Protein AF-A0A2N2KH02-F1 (afdb_monomer)

Solvent-accessible surface area (backbone atoms only — not comparable to full-atom values): 21924 Å² total; per-residue (Å²): 131,87,76,54,80,73,56,62,75,67,36,46,73,42,52,43,72,85,76,81,80,60,89,75,49,38,50,56,67,70,76,44,61,93,51,64,65,71,57,52,55,48,48,54,51,53,52,49,51,56,40,40,79,70,69,48,92,82,55,64,62,74,27,32,37,77,42,60,32,93,73,66,51,59,95,54,90,83,55,58,38,69,29,38,33,32,44,33,74,91,81,44,40,26,38,38,37,21,81,48,72,70,84,48,63,74,52,47,62,35,32,65,58,50,75,70,43,59,85,89,42,64,35,76,29,35,79,47,46,68,54,45,52,52,45,50,48,54,50,50,51,55,52,50,53,48,53,52,49,52,57,58,51,66,73,53,92,46,66,73,58,43,55,53,50,50,47,54,48,45,52,49,53,51,46,49,52,52,48,51,49,54,49,42,54,48,52,48,43,45,43,54,44,41,47,43,65,76,65,65,26,86,72,69,61,52,78,56,86,72,88,61,75,82,65,35,69,76,19,77,68,97,64,93,88,56,64,97,74,43,41,60,47,85,42,73,68,45,51,48,49,34,49,45,52,44,46,69,74,41,57,70,70,55,37,51,50,36,48,29,62,27,67,74,52,80,77,57,65,74,60,50,53,54,53,51,50,54,52,48,52,44,50,24,50,76,75,44,89,27,19,37,50,64,66,62,29,57,75,69,74,39,84,53,48,81,41,43,44,94,96,42,76,47,72,48,46,69,68,35,73,71,80,64,40,68,59,36,52,54,49,49,54,52,51,52,49,50,48,49,53,54,51,49,56,49,44,39,68,67,46,65,61,82,42,74,39,53,65,84,76,58,77,83,74,78,80,80,81,71,78,81,76,86,74,133

pLDDT: mean 80.61, std 17.58, range [30.11, 98.44]

Foldseek 3Di:
DQDDLVLQVQWDKFKDQPPQDCVQWAALCVVPVVDDPVSSVVSQVSNLVVVVVLPAPSDFHKTKHWAQCVLVFDDDNPGTFIWIWGQHPQRRMIMIIGSTDDPPPNRVVRRVFRVLDPVVFKDFAFLLRVLLVVLLVVLVVLVVVLVVVLVVLVPDPDPVVSVVVNFVSLLVSLLVNLVSLLVSLLSLVLSLLCCVQVVVVPLVFDADDDPFDQDQQCDADSDPPDDPVRSRDDDSVSRSVRVSVSLSPDPPVVSCCRNCVRLVHDDDPVLVLLSLLSNLQSVCVVPVVQFAAPVSCVVSVHQWDWADDPNDTDTHGHRRHDTHDPVRSVVVSVSSNVVSVSVRVSSCVSVVGDDIGGPVPDDDDDPDCDDDDDDD

Structure (mmCIF, N/CA/C/O backbone):
data_AF-A0A2N2KH02-F1
#
_entry.id   AF-A0A2N2KH02-F1
#
loop_
_atom_site.group_PDB
_atom_site.id
_atom_site.type_symbol
_atom_site.label_atom_id
_atom_site.label_alt_id
_atom_site.label_comp_id
_atom_site.label_asym_id
_atom_site.label_entity_id
_atom_site.label_seq_id
_atom_site.pdbx_PDB_ins_code
_atom_site.Cartn_x
_atom_site.Cartn_y
_atom_site.Cartn_z
_atom_site.occupancy
_atom_site.B_iso_or_equiv
_atom_site.auth_seq_id
_atom_site.auth_comp_id
_atom_site.auth_asym_id
_atom_site.auth_atom_id
_atom_site.pdbx_PDB_model_num
ATOM 1 N N . MET A 1 1 ? 34.091 27.250 -18.063 1.00 65.38 1 MET A N 1
ATOM 2 C CA . MET A 1 1 ? 35.500 26.866 -18.271 1.00 65.38 1 MET A CA 1
ATOM 3 C C . MET A 1 1 ? 35.647 25.420 -17.838 1.00 65.38 1 MET A C 1
ATOM 5 O O . MET A 1 1 ? 35.016 25.058 -16.847 1.00 65.38 1 MET A O 1
ATOM 9 N N . LEU A 1 2 ? 36.384 24.601 -18.590 1.00 77.19 2 LEU A N 1
ATOM 10 C CA . LEU A 1 2 ? 36.603 23.202 -18.223 1.00 77.19 2 LEU A CA 1
ATOM 11 C C . LEU A 1 2 ? 37.442 23.145 -16.927 1.00 77.19 2 LEU A C 1
ATOM 13 O O . LEU A 1 2 ? 38.450 23.848 -16.836 1.00 77.19 2 LEU A O 1
ATOM 17 N N . PRO A 1 3 ? 37.027 22.378 -15.906 1.00 74.81 3 PRO A N 1
ATOM 18 C CA . PRO A 1 3 ? 37.749 22.301 -14.641 1.00 74.81 3 PRO A CA 1
ATOM 19 C C . PRO A 1 3 ? 39.069 21.539 -14.789 1.00 74.81 3 PRO A C 1
ATOM 21 O O . PRO A 1 3 ? 39.170 20.601 -15.580 1.00 74.81 3 PRO A O 1
ATOM 24 N N . ASP A 1 4 ? 40.078 21.912 -13.999 1.00 75.38 4 ASP A N 1
ATOM 25 C CA . ASP A 1 4 ? 41.344 21.181 -13.979 1.00 75.38 4 ASP A CA 1
ATOM 26 C C . ASP A 1 4 ? 41.229 19.821 -13.256 1.00 75.38 4 ASP A C 1
ATOM 28 O O . ASP A 1 4 ? 40.314 19.562 -12.467 1.00 75.38 4 ASP A O 1
ATOM 32 N N . GLN A 1 5 ? 42.191 18.932 -13.522 1.00 71.75 5 GLN A N 1
ATOM 33 C CA . GLN A 1 5 ? 42.211 17.566 -12.980 1.00 71.75 5 GLN A CA 1
ATOM 34 C C . GLN A 1 5 ? 42.231 17.519 -11.444 1.00 71.75 5 GLN A C 1
ATOM 36 O O . GLN A 1 5 ? 41.729 16.568 -10.841 1.00 71.75 5 GLN A O 1
ATOM 41 N N . THR A 1 6 ? 42.845 18.515 -10.802 1.00 68.69 6 THR A N 1
ATOM 42 C CA . THR A 1 6 ? 42.981 18.571 -9.340 1.00 68.69 6 THR A CA 1
ATOM 43 C C . THR A 1 6 ? 41.644 18.928 -8.700 1.00 68.69 6 THR A C 1
ATOM 45 O O . THR A 1 6 ? 41.272 18.342 -7.686 1.00 68.69 6 THR A O 1
ATOM 48 N N . SER A 1 7 ? 40.890 19.814 -9.347 1.00 77.06 7 SER A N 1
ATOM 49 C CA . SER A 1 7 ? 39.579 20.282 -8.910 1.00 77.06 7 SER A CA 1
ATOM 50 C C . SER A 1 7 ? 38.523 19.180 -8.982 1.00 77.06 7 SER A C 1
ATOM 52 O O . SER A 1 7 ? 37.740 19.037 -8.050 1.00 77.06 7 SER A O 1
ATOM 54 N N . ILE A 1 8 ? 38.515 18.348 -10.032 1.00 82.25 8 ILE A N 1
ATOM 55 C CA . ILE A 1 8 ? 37.520 17.262 -10.186 1.00 82.25 8 ILE A CA 1
ATOM 56 C C . ILE A 1 8 ? 37.597 16.249 -9.032 1.00 82.25 8 ILE A C 1
ATOM 58 O O . ILE A 1 8 ? 36.578 15.733 -8.568 1.00 82.25 8 ILE A O 1
ATOM 62 N N . LYS A 1 9 ? 38.800 15.984 -8.509 1.00 77.38 9 LYS A N 1
ATOM 63 C CA . LYS A 1 9 ? 38.985 15.046 -7.391 1.00 77.38 9 LYS A CA 1
ATOM 64 C C . LYS A 1 9 ? 38.329 15.520 -6.096 1.00 77.38 9 LYS A C 1
ATOM 66 O O . LYS A 1 9 ? 37.944 14.683 -5.283 1.00 77.38 9 LYS A O 1
ATOM 71 N N . SER A 1 10 ? 38.184 16.830 -5.904 1.00 79.19 10 SER A N 1
ATOM 72 C CA . SER A 1 10 ? 37.526 17.411 -4.731 1.00 79.19 10 SER A CA 1
ATOM 73 C C . SER A 1 10 ? 36.026 17.637 -4.921 1.00 79.19 10 SER A C 1
ATOM 75 O O . SER A 1 10 ? 35.405 18.267 -4.072 1.00 79.19 10 SER A O 1
ATOM 77 N N . TYR A 1 11 ? 35.427 17.149 -6.011 1.00 86.00 11 TYR A N 1
ATOM 78 C CA . TYR A 1 11 ? 34.002 17.354 -6.256 1.00 86.00 11 TYR A CA 1
ATOM 79 C C . TYR A 1 11 ? 33.130 16.639 -5.232 1.00 86.00 11 TYR A C 1
ATOM 81 O O . TYR A 1 11 ? 33.381 15.489 -4.844 1.00 86.00 11 TYR A O 1
ATOM 89 N N . HIS A 1 12 ? 32.058 17.332 -4.868 1.00 83.12 12 HIS A N 1
ATOM 90 C CA . HIS A 1 12 ? 30.951 16.794 -4.108 1.00 83.12 12 HIS A CA 1
ATOM 91 C C . HIS A 1 12 ? 30.070 15.982 -5.051 1.00 83.12 12 HIS A C 1
ATOM 93 O O . HIS A 1 12 ? 29.618 16.504 -6.071 1.00 83.12 12 HIS A O 1
ATOM 99 N N . VAL A 1 13 ? 29.858 14.709 -4.720 1.00 85.94 13 VAL A N 1
ATOM 100 C CA . VAL A 1 13 ? 29.069 13.780 -5.531 1.00 85.94 13 VAL A CA 1
ATOM 101 C C . VAL A 1 13 ? 27.791 13.420 -4.792 1.00 85.94 13 VAL A C 1
ATOM 103 O O . VAL A 1 13 ? 27.810 13.143 -3.592 1.00 85.94 13 VAL A O 1
ATOM 106 N N . TYR A 1 14 ? 26.691 13.405 -5.529 1.00 86.50 14 TYR A N 1
ATOM 107 C CA . TYR A 1 14 ? 25.346 13.181 -5.029 1.00 86.50 14 TYR A CA 1
ATOM 108 C C . TYR A 1 14 ? 24.638 12.152 -5.897 1.00 86.50 14 TYR A C 1
ATOM 110 O O . TYR A 1 14 ? 24.931 12.052 -7.086 1.00 86.50 14 TYR A O 1
ATOM 118 N N . ALA A 1 15 ? 23.692 11.420 -5.318 1.00 84.75 15 ALA A N 1
ATOM 119 C CA . ALA A 1 15 ? 22.816 10.511 -6.043 1.00 84.75 15 ALA A CA 1
ATOM 120 C C . ALA A 1 15 ? 21.354 10.918 -5.817 1.00 84.75 15 ALA A C 1
ATOM 122 O O . ALA A 1 15 ? 20.970 11.295 -4.709 1.00 84.75 15 ALA A O 1
ATOM 123 N N . TYR A 1 16 ? 20.553 10.888 -6.881 1.00 84.75 16 TYR A N 1
ATOM 124 C CA . TYR A 1 16 ? 19.172 11.353 -6.876 1.00 84.75 16 TYR A CA 1
ATOM 125 C C . TYR A 1 16 ? 18.286 10.514 -7.799 1.00 84.75 16 TYR A C 1
ATOM 127 O O . TYR A 1 16 ? 18.665 10.210 -8.925 1.00 84.75 16 TYR A O 1
ATOM 135 N N . THR A 1 17 ? 17.086 10.155 -7.339 1.00 73.94 17 THR A N 1
ATOM 136 C CA . THR A 1 17 ? 16.262 9.122 -8.011 1.00 73.94 17 THR A CA 1
ATOM 137 C C . THR A 1 17 ? 15.241 9.684 -9.011 1.00 73.94 17 THR A C 1
ATOM 139 O O . THR A 1 17 ? 14.793 8.972 -9.896 1.00 73.94 17 THR A O 1
ATOM 142 N N . PHE A 1 18 ? 14.865 10.962 -8.896 1.00 72.75 18 PHE A N 1
ATOM 143 C CA . PHE A 1 18 ? 13.707 11.536 -9.609 1.00 72.75 18 PHE A CA 1
ATOM 144 C C . PHE A 1 18 ? 14.096 12.655 -10.581 1.00 72.75 18 PHE A C 1
ATOM 146 O O . PHE A 1 18 ? 13.445 13.699 -10.629 1.00 72.75 18 PHE A O 1
ATOM 153 N N . LEU A 1 19 ? 15.229 12.502 -11.268 1.00 77.94 19 LEU A N 1
ATOM 154 C CA . LEU A 1 19 ? 15.634 13.424 -12.329 1.00 77.94 19 LEU A CA 1
ATOM 155 C C . LEU A 1 19 ? 15.212 12.810 -13.665 1.00 77.94 19 LEU A C 1
ATOM 157 O O . LEU A 1 19 ? 15.926 11.982 -14.231 1.00 77.94 19 LEU A O 1
ATOM 161 N N . ASP A 1 20 ? 13.996 13.147 -14.093 1.00 71.25 20 ASP A N 1
ATOM 162 C CA . ASP A 1 20 ? 13.289 12.461 -15.185 1.00 71.25 20 ASP A CA 1
ATOM 163 C C . ASP A 1 20 ? 13.316 13.209 -16.515 1.00 71.25 20 ASP A C 1
ATOM 165 O O . ASP A 1 20 ? 13.254 12.568 -17.557 1.00 71.25 20 ASP A O 1
ATOM 169 N N . ASP A 1 21 ? 13.498 14.526 -16.478 1.00 77.81 21 ASP A N 1
ATOM 170 C CA . ASP A 1 21 ? 13.736 15.346 -17.661 1.00 77.81 21 ASP A CA 1
ATOM 171 C C . ASP A 1 21 ? 15.246 15.543 -17.855 1.00 77.81 21 ASP A C 1
ATOM 173 O O . ASP A 1 21 ? 15.933 16.099 -16.991 1.00 77.81 21 ASP A O 1
ATOM 177 N N . LEU A 1 22 ? 15.759 15.043 -18.983 1.00 83.06 22 LEU A N 1
ATOM 178 C CA . LEU A 1 22 ? 17.168 15.138 -19.362 1.00 83.06 22 LEU A CA 1
ATOM 179 C C . LEU A 1 22 ? 17.423 16.117 -20.516 1.00 83.06 22 LEU A C 1
ATOM 181 O O . LEU A 1 22 ? 18.573 16.258 -20.933 1.00 83.06 22 LEU A O 1
ATOM 185 N N . SER A 1 23 ? 16.392 16.800 -21.023 1.00 81.31 23 SER A N 1
ATOM 186 C CA . SER A 1 23 ? 16.468 17.677 -22.204 1.00 81.31 23 SER A CA 1
ATOM 187 C C . SER A 1 23 ? 17.481 18.820 -22.042 1.00 81.31 23 SER A C 1
ATOM 189 O O . SER A 1 23 ? 18.115 19.259 -23.002 1.00 81.31 23 SER A O 1
ATOM 191 N N . TYR A 1 24 ? 17.702 19.263 -20.803 1.00 82.81 24 TYR A N 1
ATOM 192 C CA . TYR A 1 24 ? 18.635 20.336 -20.458 1.00 82.81 24 TYR A CA 1
ATOM 193 C C . TYR A 1 24 ? 20.060 19.859 -20.143 1.00 82.81 24 TYR A C 1
ATOM 195 O O . TYR A 1 24 ? 20.928 20.682 -19.834 1.00 82.81 24 TYR A O 1
ATOM 203 N N . ILE A 1 25 ? 20.323 18.550 -20.221 1.00 89.00 25 ILE A N 1
ATOM 204 C CA . ILE A 1 25 ? 21.664 17.996 -20.044 1.00 89.00 25 ILE A CA 1
ATOM 205 C C . ILE A 1 25 ? 22.411 18.081 -21.367 1.00 89.00 25 ILE A C 1
ATOM 207 O O . ILE A 1 25 ? 22.098 17.405 -22.346 1.00 89.00 25 ILE A O 1
ATOM 211 N N . LYS A 1 26 ? 23.450 18.907 -21.377 1.00 92.31 26 LYS A N 1
ATOM 212 C CA . LYS A 1 26 ? 24.282 19.125 -22.555 1.00 92.31 26 LYS A CA 1
ATOM 213 C C . LYS A 1 26 ? 25.388 18.088 -22.653 1.00 92.31 26 LYS A C 1
ATOM 215 O O . LYS A 1 26 ? 25.927 17.639 -21.638 1.00 92.31 26 LYS A O 1
ATOM 220 N N . ASP A 1 27 ? 25.765 17.759 -23.885 1.00 91.19 27 ASP A N 1
ATOM 221 C CA . ASP A 1 27 ? 26.984 17.002 -24.148 1.00 91.19 27 ASP A CA 1
ATOM 222 C C . ASP A 1 27 ? 28.210 17.839 -23.707 1.00 91.19 27 ASP A C 1
ATOM 224 O O . ASP A 1 27 ? 28.321 19.004 -24.107 1.00 91.19 27 ASP A O 1
ATOM 228 N N . PRO A 1 28 ? 29.143 17.284 -22.904 1.00 92.25 28 PRO A N 1
ATOM 229 C CA . PRO A 1 28 ? 30.399 17.945 -22.567 1.00 92.25 28 PRO A CA 1
ATOM 230 C C . PRO A 1 28 ? 31.198 18.425 -23.788 1.00 92.25 28 PRO A C 1
ATOM 232 O O . PRO A 1 28 ? 31.821 19.484 -23.716 1.00 92.25 28 PRO A O 1
ATOM 235 N N . TYR A 1 29 ? 31.172 17.684 -24.902 1.00 91.56 29 TYR A N 1
ATOM 236 C CA . TYR A 1 29 ? 31.874 18.044 -26.139 1.00 91.56 29 TYR A CA 1
ATOM 237 C C . TYR A 1 29 ? 31.246 19.256 -26.833 1.00 91.56 29 TYR A C 1
ATOM 239 O O . TYR A 1 29 ? 31.971 20.057 -27.415 1.00 91.56 29 TYR A O 1
ATOM 247 N N . ASP A 1 30 ? 29.927 19.427 -26.725 1.00 90.75 30 ASP A N 1
ATOM 248 C CA . ASP A 1 30 ? 29.232 20.595 -27.274 1.00 90.75 30 ASP A CA 1
ATOM 249 C C . ASP A 1 30 ? 29.408 21.813 -26.357 1.00 90.75 30 ASP A C 1
ATOM 251 O O . ASP A 1 30 ? 29.634 22.933 -26.813 1.00 90.75 30 ASP A O 1
ATOM 255 N N . GLN A 1 31 ? 29.336 21.607 -25.038 1.00 89.25 31 GLN A N 1
ATOM 256 C CA . GLN A 1 31 ? 29.422 22.687 -24.053 1.00 89.25 31 GLN A CA 1
ATOM 257 C C . GLN A 1 31 ? 30.844 23.255 -23.903 1.00 89.25 31 GLN A C 1
ATOM 259 O O . GLN A 1 31 ? 31.000 24.427 -23.548 1.00 89.25 31 GLN A O 1
ATOM 264 N N . PHE A 1 32 ? 31.872 22.449 -24.163 1.00 88.75 32 PHE A N 1
ATOM 265 C CA . PHE A 1 32 ? 33.277 22.857 -24.121 1.00 88.75 32 PHE A CA 1
ATOM 266 C C . PHE A 1 32 ? 33.948 22.762 -25.496 1.00 88.75 32 PHE A C 1
ATOM 268 O O . PHE A 1 32 ? 35.127 22.439 -25.577 1.00 88.75 32 PHE A O 1
ATOM 275 N N . ALA A 1 33 ? 33.214 23.061 -26.573 1.00 88.94 33 ALA A N 1
ATOM 276 C CA . ALA A 1 33 ? 33.699 22.937 -27.951 1.00 88.94 33 ALA A CA 1
ATOM 277 C C . ALA A 1 33 ? 34.995 23.722 -28.256 1.00 88.94 33 ALA A C 1
ATOM 279 O O . ALA A 1 33 ? 35.726 23.357 -29.174 1.00 88.94 33 ALA A O 1
ATOM 280 N N . ASP A 1 34 ? 35.292 24.772 -27.481 1.00 88.81 34 ASP A N 1
ATOM 281 C CA . ASP A 1 34 ? 36.513 25.581 -27.608 1.00 88.81 34 ASP A CA 1
ATOM 282 C C . ASP A 1 34 ? 37.752 24.949 -26.933 1.00 88.81 34 ASP A C 1
ATOM 284 O O . ASP A 1 34 ? 38.861 25.471 -27.056 1.00 88.81 34 ASP A O 1
ATOM 288 N N . GLU A 1 35 ? 37.587 23.842 -26.203 1.00 90.19 35 GLU A N 1
ATOM 289 C CA . GLU A 1 35 ? 38.669 23.122 -25.526 1.00 90.19 35 GLU A CA 1
ATOM 290 C C . GLU A 1 35 ? 39.199 21.955 -26.367 1.00 90.19 35 GLU A C 1
ATOM 292 O O . GLU A 1 35 ? 38.500 21.349 -27.182 1.00 90.19 35 GLU A O 1
ATOM 297 N N . ASP A 1 36 ? 40.453 21.571 -26.123 1.00 91.00 36 ASP A N 1
ATOM 298 C CA . ASP A 1 36 ? 41.022 20.400 -26.783 1.00 91.00 36 ASP A CA 1
ATOM 299 C C . 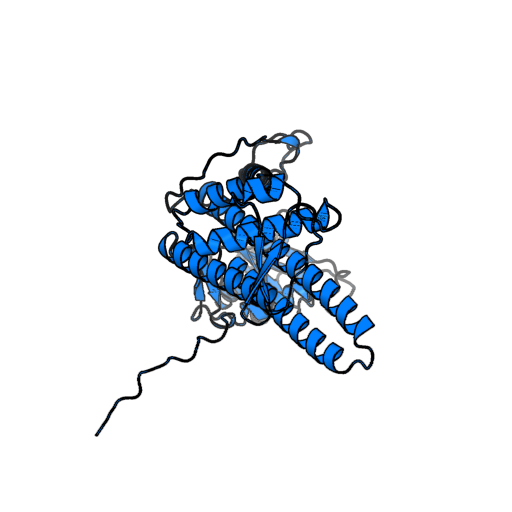ASP A 1 36 ? 40.273 19.123 -26.366 1.00 91.00 36 ASP A C 1
ATOM 301 O O . ASP A 1 36 ? 40.172 18.812 -25.176 1.00 91.00 36 ASP A O 1
ATOM 305 N N . LYS A 1 37 ? 39.842 18.316 -27.345 1.00 89.38 37 LYS A N 1
ATOM 306 C CA . LYS A 1 37 ? 39.077 17.077 -27.112 1.00 89.38 37 LYS A CA 1
ATOM 307 C C . LYS A 1 37 ? 39.681 16.167 -26.035 1.00 89.38 37 LYS A C 1
ATOM 309 O O . LYS A 1 37 ? 38.950 15.666 -25.189 1.00 89.38 37 LYS A O 1
ATOM 314 N N . TYR A 1 38 ? 41.005 15.995 -26.022 1.00 88.94 38 TYR A N 1
ATOM 315 C CA . TYR A 1 38 ? 41.674 15.127 -25.044 1.00 88.94 38 TYR A CA 1
ATOM 316 C C . TYR A 1 38 ? 41.492 15.602 -23.592 1.00 88.94 38 TYR A C 1
ATOM 318 O O . TYR A 1 38 ? 41.521 14.782 -22.679 1.00 88.94 38 TYR A O 1
ATOM 326 N N . LYS A 1 39 ? 41.303 16.910 -23.358 1.00 88.81 39 LYS A N 1
ATOM 327 C CA . LYS A 1 39 ? 41.021 17.453 -22.022 1.00 88.81 39 LYS A CA 1
ATOM 328 C C . LYS A 1 39 ? 39.596 17.129 -21.591 1.00 88.81 39 LYS A C 1
ATOM 330 O O . LYS A 1 39 ? 39.372 16.811 -20.428 1.00 88.81 39 LYS A O 1
ATOM 335 N N . ILE A 1 40 ? 38.648 17.184 -22.528 1.00 90.44 40 ILE A N 1
ATOM 336 C CA . ILE A 1 40 ? 37.249 16.814 -22.288 1.00 90.44 40 ILE A CA 1
ATOM 337 C C . ILE A 1 40 ? 37.160 15.311 -21.999 1.00 90.44 40 ILE A C 1
ATOM 339 O O . ILE A 1 40 ? 36.560 14.926 -20.998 1.00 90.44 40 ILE A O 1
ATOM 343 N N . ASP A 1 41 ? 37.830 14.478 -22.807 1.00 89.69 41 ASP A N 1
ATOM 344 C CA . ASP A 1 41 ? 37.925 13.025 -22.602 1.00 89.69 41 ASP A CA 1
ATOM 345 C C . ASP A 1 41 ? 38.458 12.702 -21.192 1.00 89.69 41 ASP A C 1
ATOM 347 O O . ASP A 1 41 ? 37.915 11.854 -20.478 1.00 89.69 41 ASP A O 1
ATOM 351 N N . ASP A 1 42 ? 39.512 13.405 -20.764 1.00 90.25 42 ASP A N 1
ATOM 352 C CA . ASP A 1 42 ? 40.126 13.203 -19.455 1.00 90.25 42 ASP A CA 1
ATOM 353 C C . ASP A 1 42 ? 39.235 13.681 -18.296 1.00 90.25 42 ASP A C 1
ATOM 355 O O . ASP A 1 42 ? 39.113 12.984 -17.286 1.00 90.25 42 ASP A O 1
ATOM 359 N N . ALA A 1 43 ? 38.539 14.811 -18.454 1.00 90.12 43 ALA A N 1
ATOM 360 C CA . ALA A 1 43 ? 37.564 15.291 -17.477 1.00 90.12 43 ALA A CA 1
ATOM 361 C C . ALA A 1 43 ? 36.388 14.312 -17.319 1.00 90.12 43 ALA A C 1
ATOM 363 O O . ALA A 1 43 ? 36.035 13.954 -16.195 1.00 90.12 43 ALA A O 1
ATOM 364 N N . VAL A 1 44 ? 35.833 13.811 -18.429 1.00 92.38 44 VAL A N 1
ATOM 365 C CA . VAL A 1 44 ? 34.762 12.799 -18.432 1.00 92.38 44 VAL A CA 1
ATOM 366 C C . VAL A 1 44 ? 35.228 11.515 -17.746 1.00 92.38 44 VAL A C 1
ATOM 368 O O . VAL A 1 44 ? 34.495 10.949 -16.932 1.00 92.38 44 VAL A O 1
ATOM 371 N N . ARG A 1 45 ? 36.462 11.067 -18.015 1.00 92.75 45 ARG A N 1
ATOM 372 C CA . ARG A 1 45 ? 37.056 9.901 -17.347 1.00 92.75 45 ARG A CA 1
ATOM 373 C C . ARG A 1 45 ? 37.155 10.109 -15.833 1.00 92.75 45 ARG A C 1
ATOM 375 O O . ARG A 1 45 ? 36.714 9.236 -15.089 1.00 92.75 45 ARG A O 1
ATOM 382 N N . LEU A 1 46 ? 37.704 11.240 -15.385 1.00 90.62 46 LEU A N 1
ATOM 383 C CA . LEU A 1 46 ? 37.901 11.555 -13.963 1.00 90.62 46 LEU A CA 1
ATOM 384 C C . LEU A 1 46 ? 36.575 11.714 -13.209 1.00 90.62 46 LEU A C 1
ATOM 386 O O . LEU A 1 46 ? 36.416 11.177 -12.116 1.00 90.62 46 LEU A O 1
ATOM 390 N N . VAL A 1 47 ? 35.602 12.405 -13.800 1.00 92.00 47 VAL A N 1
ATOM 391 C CA . VAL A 1 47 ? 34.246 12.513 -13.243 1.00 92.00 47 VAL A CA 1
ATOM 392 C C . VAL A 1 47 ? 33.586 11.136 -13.182 1.00 92.00 47 VAL A C 1
ATOM 394 O O . VAL A 1 47 ? 32.990 10.778 -12.170 1.00 92.00 47 VAL A O 1
ATOM 397 N N . GLY A 1 48 ? 33.751 10.322 -14.225 1.00 90.00 48 GLY 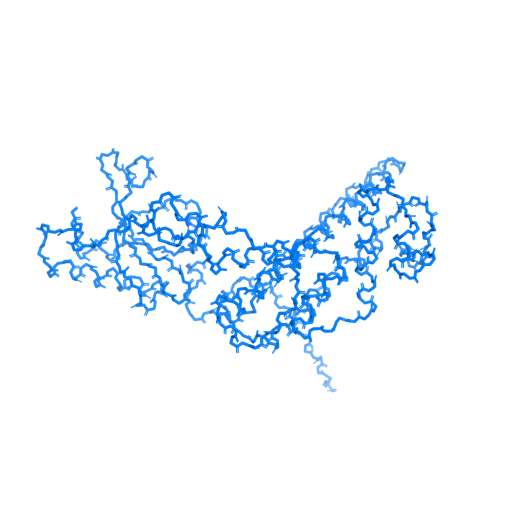A N 1
ATOM 398 C CA . GLY A 1 48 ? 33.264 8.950 -14.237 1.00 90.00 48 GLY A CA 1
ATOM 399 C C . GLY A 1 48 ? 33.892 8.077 -13.147 1.00 90.00 48 GLY A C 1
ATOM 400 O O . GLY A 1 48 ? 33.202 7.276 -12.528 1.00 90.00 48 GLY A O 1
ATOM 401 N N . GLU A 1 49 ? 35.186 8.232 -12.863 1.00 88.81 49 GLU A N 1
ATOM 402 C CA . GLU A 1 49 ? 35.844 7.582 -11.720 1.00 88.81 49 GLU A CA 1
ATOM 403 C C . GLU A 1 49 ? 35.213 8.014 -10.392 1.00 88.81 49 GLU A C 1
ATOM 405 O O . GLU A 1 49 ? 34.862 7.153 -9.586 1.00 88.81 49 GLU A O 1
ATOM 410 N N . ARG A 1 50 ? 34.958 9.315 -10.209 1.00 84.94 50 ARG A N 1
ATOM 411 C CA . ARG A 1 50 ? 34.264 9.842 -9.022 1.00 84.94 50 ARG A CA 1
ATOM 412 C C . ARG A 1 50 ? 32.846 9.294 -8.875 1.00 84.94 50 ARG A C 1
ATOM 414 O O . ARG A 1 50 ? 32.447 8.932 -7.775 1.00 84.94 50 ARG A O 1
ATOM 421 N N . PHE A 1 51 ? 32.097 9.167 -9.967 1.00 88.19 51 PHE A N 1
ATOM 422 C CA . PHE A 1 51 ? 30.779 8.536 -9.937 1.00 88.19 51 PHE A CA 1
ATOM 423 C C . PHE A 1 51 ? 30.854 7.052 -9.560 1.00 88.19 51 PHE A C 1
ATOM 425 O O . PHE A 1 51 ? 30.058 6.597 -8.738 1.00 88.19 51 PHE A O 1
ATOM 432 N N . ARG A 1 52 ? 31.833 6.299 -10.084 1.00 84.31 52 ARG A N 1
ATOM 433 C CA . ARG A 1 52 ? 32.025 4.880 -9.725 1.00 84.31 52 ARG A CA 1
ATOM 434 C C . ARG A 1 52 ? 32.376 4.697 -8.253 1.00 84.31 52 ARG A C 1
ATOM 436 O O . ARG A 1 52 ? 31.854 3.786 -7.615 1.00 84.31 52 ARG A O 1
ATOM 443 N N . GLU A 1 53 ? 33.209 5.574 -7.693 1.00 79.12 53 GLU A N 1
ATOM 444 C CA . GLU A 1 53 ? 33.500 5.598 -6.250 1.00 79.12 53 GLU A CA 1
ATOM 445 C 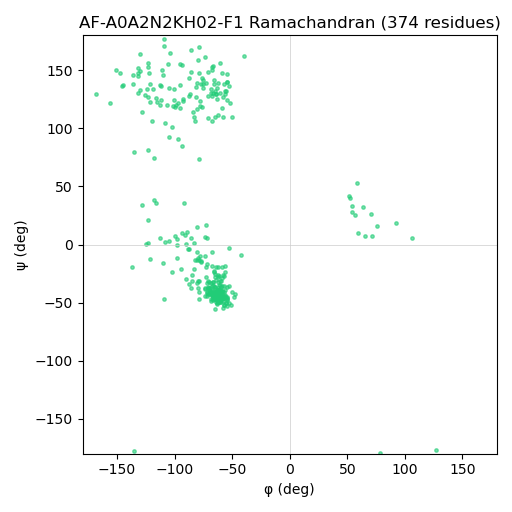C . GLU A 1 53 ? 32.230 5.783 -5.402 1.00 79.12 53 GLU A C 1
ATOM 447 O O . GLU A 1 53 ? 32.176 5.323 -4.261 1.00 79.12 53 GLU A O 1
ATOM 452 N N . CYS A 1 54 ? 31.196 6.405 -5.973 1.00 75.25 54 CYS A N 1
ATOM 453 C CA . CYS A 1 54 ? 29.905 6.652 -5.339 1.00 75.25 54 CYS A CA 1
ATOM 454 C C . CYS A 1 54 ? 28.801 5.656 -5.733 1.00 75.25 54 CYS A C 1
ATOM 456 O O . CYS A 1 54 ? 27.662 5.838 -5.311 1.00 75.25 54 CYS A O 1
ATOM 458 N N . GLY A 1 55 ? 29.122 4.588 -6.472 1.00 76.38 55 GLY A N 1
ATOM 459 C CA . GLY A 1 55 ? 28.195 3.487 -6.758 1.00 76.38 55 GLY A CA 1
ATOM 460 C C . GLY A 1 55 ? 27.628 3.439 -8.176 1.00 76.38 55 GLY A C 1
ATOM 461 O O . GLY A 1 55 ? 26.800 2.576 -8.440 1.00 76.38 55 GLY A O 1
ATOM 462 N N . TRP A 1 56 ? 28.076 4.306 -9.086 1.00 85.62 56 TRP A N 1
ATOM 463 C CA . TRP A 1 56 ? 27.714 4.213 -10.503 1.00 85.62 56 TRP A CA 1
ATOM 464 C C . TRP A 1 56 ? 28.330 2.972 -11.165 1.00 85.62 56 TRP A C 1
ATOM 466 O O . TRP A 1 56 ? 29.529 2.714 -11.034 1.00 85.62 56 TRP A O 1
ATOM 476 N N . GLU A 1 57 ? 27.530 2.231 -11.928 1.00 79.75 57 GLU A N 1
ATOM 477 C CA . GLU A 1 57 ? 27.927 0.980 -12.591 1.00 79.75 57 GLU A CA 1
ATOM 478 C C . GLU A 1 57 ? 28.757 1.202 -13.869 1.00 79.75 57 GLU A C 1
ATOM 480 O O . GLU A 1 57 ? 29.359 0.268 -14.403 1.00 79.75 57 GLU A O 1
ATOM 485 N N . GLY A 1 58 ? 28.857 2.451 -14.338 1.00 85.38 58 GLY A N 1
ATOM 486 C CA . GLY A 1 58 ? 29.627 2.815 -15.530 1.00 85.38 58 GLY A CA 1
ATOM 487 C C . GLY A 1 58 ? 28.817 2.828 -16.828 1.00 85.38 58 GLY A C 1
ATOM 488 O O . GLY A 1 58 ? 29.413 2.777 -17.905 1.00 85.38 58 GLY A O 1
ATOM 489 N N . ASP A 1 59 ? 27.490 2.886 -16.738 1.00 78.38 59 ASP A N 1
ATOM 490 C CA . ASP A 1 59 ? 26.550 2.941 -17.857 1.00 78.38 59 ASP A CA 1
ATOM 491 C C . ASP A 1 59 ? 25.869 4.324 -18.001 1.00 78.38 59 ASP A C 1
ATOM 493 O O . ASP A 1 59 ? 25.996 5.211 -17.167 1.00 78.38 59 ASP A O 1
ATOM 497 N N . GLY A 1 60 ? 25.136 4.557 -19.089 1.00 84.56 60 GLY A N 1
ATOM 498 C CA . GLY A 1 60 ? 24.567 5.886 -19.352 1.00 84.56 60 GLY A CA 1
ATOM 499 C C . GLY A 1 60 ? 25.590 6.880 -19.918 1.00 84.56 60 GLY A C 1
ATOM 500 O O . GLY A 1 60 ? 26.733 6.533 -20.219 1.00 84.56 60 GLY A O 1
ATOM 501 N N . ARG A 1 61 ? 25.143 8.114 -20.171 1.00 90.44 61 ARG A N 1
ATOM 502 C CA . ARG A 1 61 ? 25.950 9.166 -20.811 1.00 90.44 61 ARG A CA 1
ATOM 503 C C . ARG A 1 61 ? 26.244 10.261 -19.795 1.00 90.44 61 ARG A C 1
ATOM 505 O O . ARG A 1 61 ? 25.310 10.818 -19.226 1.00 90.44 61 ARG A O 1
ATOM 512 N N . ILE A 1 62 ? 27.526 10.565 -19.596 1.00 94.19 62 ILE A N 1
ATOM 513 C CA . ILE A 1 62 ? 27.940 11.711 -18.784 1.00 94.19 62 ILE A CA 1
ATOM 514 C C . ILE A 1 62 ? 27.613 12.992 -19.554 1.00 94.19 62 ILE A C 1
ATOM 516 O O . ILE A 1 62 ? 27.997 13.143 -20.714 1.00 94.19 62 ILE A O 1
ATOM 520 N N . GLY A 1 63 ? 26.909 13.894 -18.886 1.00 94.44 63 GLY A N 1
ATOM 521 C CA . GLY A 1 63 ? 26.465 15.180 -19.391 1.00 94.44 63 GLY A CA 1
ATOM 522 C C . GLY A 1 63 ? 26.698 16.309 -18.397 1.00 94.44 63 GLY A C 1
ATOM 523 O O . GLY A 1 63 ? 27.266 16.107 -17.319 1.00 94.44 63 GLY A O 1
ATOM 524 N N . ILE A 1 64 ? 26.276 17.515 -18.773 1.00 92.69 64 ILE A N 1
ATOM 525 C CA . ILE A 1 64 ? 26.453 18.726 -17.970 1.00 92.69 64 ILE A CA 1
ATOM 526 C C . ILE A 1 64 ? 25.138 19.476 -17.837 1.00 92.69 64 ILE A C 1
ATOM 528 O O . ILE A 1 64 ? 24.461 19.764 -18.822 1.00 92.69 64 ILE A O 1
ATOM 532 N N . VAL A 1 65 ? 24.836 19.865 -16.605 1.00 91.50 65 VAL A N 1
ATOM 533 C CA . VAL A 1 65 ? 23.767 20.791 -16.250 1.00 91.50 65 VAL A CA 1
ATOM 534 C C . VAL A 1 65 ? 24.394 22.131 -15.886 1.00 91.50 65 VAL A C 1
ATOM 536 O O . VAL A 1 65 ? 25.376 22.187 -15.145 1.00 91.50 65 VAL A O 1
ATOM 539 N N . TRP A 1 66 ? 23.829 23.223 -16.392 1.00 88.69 66 TRP A N 1
ATOM 540 C CA . TRP A 1 66 ? 24.191 24.567 -15.950 1.00 88.69 66 TRP A CA 1
ATOM 541 C C . TRP A 1 66 ? 23.145 25.086 -14.969 1.00 88.69 66 TRP A C 1
ATOM 543 O O . TRP A 1 66 ? 21.958 25.128 -15.290 1.00 88.69 66 TRP A O 1
ATOM 553 N N . ILE A 1 67 ? 23.591 25.481 -13.780 1.00 84.25 67 ILE A N 1
ATOM 554 C CA . ILE A 1 67 ? 22.741 26.018 -12.722 1.00 84.25 67 ILE A CA 1
ATOM 555 C C . ILE A 1 67 ? 22.973 27.531 -12.629 1.00 84.25 67 ILE A C 1
ATOM 557 O O . ILE A 1 67 ? 24.103 27.953 -12.373 1.00 84.25 67 ILE A O 1
ATOM 561 N N . PRO A 1 68 ? 21.942 28.370 -12.827 1.00 81.31 68 PRO A N 1
ATOM 562 C CA . PRO A 1 68 ? 22.076 29.815 -12.682 1.00 81.31 68 PRO A CA 1
ATOM 563 C C . PRO A 1 68 ? 22.350 30.239 -11.224 1.00 81.31 68 PRO A C 1
ATOM 565 O O . PRO A 1 68 ? 21.904 29.566 -10.294 1.00 81.31 68 PRO A O 1
ATOM 568 N N . PRO A 1 69 ? 23.014 31.393 -11.006 1.00 73.88 69 PRO A N 1
ATOM 569 C CA . PRO A 1 69 ? 23.449 31.835 -9.675 1.00 73.88 69 PRO A CA 1
ATOM 570 C C . PRO A 1 69 ? 22.298 32.146 -8.706 1.00 73.88 69 PRO A C 1
ATOM 572 O O . PRO A 1 69 ? 22.465 31.986 -7.507 1.00 73.88 69 PRO A O 1
ATOM 575 N N . PHE A 1 70 ? 21.104 32.508 -9.198 1.00 72.94 70 PHE A N 1
ATOM 576 C CA . PHE A 1 70 ? 19.942 32.812 -8.340 1.00 72.94 70 PHE A CA 1
ATOM 577 C C . PHE A 1 70 ? 19.379 31.599 -7.579 1.00 72.94 70 PHE A C 1
ATOM 579 O O . PHE A 1 70 ? 18.441 31.747 -6.800 1.00 72.94 70 PHE A O 1
ATOM 586 N N . LEU A 1 71 ? 19.887 30.393 -7.854 1.00 69.75 71 LEU A N 1
ATOM 587 C CA . LEU A 1 71 ? 19.551 29.175 -7.116 1.00 69.75 71 LEU A CA 1
ATOM 588 C C . LEU A 1 71 ? 20.482 28.941 -5.914 1.00 69.75 71 LEU A C 1
ATOM 590 O O . LEU A 1 71 ? 20.444 27.857 -5.337 1.00 69.75 71 LEU A O 1
ATOM 594 N N . ASP A 1 72 ? 21.308 29.932 -5.559 1.00 66.94 72 ASP A N 1
ATOM 595 C CA . ASP A 1 72 ? 22.227 29.936 -4.413 1.00 66.94 72 ASP A CA 1
ATOM 596 C C . ASP A 1 72 ? 23.185 28.727 -4.391 1.00 66.94 72 ASP A C 1
ATOM 598 O O . ASP A 1 72 ? 23.577 28.214 -3.344 1.00 66.94 72 ASP A O 1
ATOM 602 N N . VAL A 1 73 ? 23.577 28.246 -5.577 1.00 63.72 73 VAL A N 1
ATOM 603 C CA . VAL A 1 73 ? 24.553 27.162 -5.749 1.00 63.72 73 VAL A CA 1
ATOM 604 C C . VAL A 1 73 ? 25.949 27.761 -5.941 1.00 63.72 73 VAL A C 1
ATOM 606 O O . VAL A 1 73 ? 26.413 27.947 -7.069 1.00 63.72 73 VAL A O 1
ATOM 609 N N . GLY A 1 74 ? 26.619 28.067 -4.827 1.00 55.59 74 GLY A N 1
ATOM 610 C CA . GLY A 1 74 ? 27.975 28.629 -4.794 1.00 55.59 74 GLY A CA 1
ATOM 611 C C . GLY A 1 74 ? 28.089 29.909 -3.960 1.00 55.59 74 GLY A C 1
ATOM 612 O O . GLY A 1 74 ? 27.140 30.328 -3.311 1.00 55.59 74 GLY A O 1
ATOM 613 N N . VAL A 1 75 ? 29.283 30.513 -3.945 1.00 43.81 75 VAL A N 1
ATOM 614 C CA . VAL A 1 75 ? 29.609 31.687 -3.101 1.00 43.81 75 VAL A CA 1
ATOM 615 C C . VAL A 1 75 ? 29.503 33.016 -3.871 1.00 43.81 75 VAL A C 1
ATOM 617 O O . VAL A 1 75 ? 29.543 34.083 -3.265 1.00 43.81 75 VAL A O 1
ATOM 620 N N . GLU A 1 76 ? 29.378 32.983 -5.202 1.00 50.69 76 GLU A N 1
ATOM 621 C CA . GLU A 1 76 ? 29.513 34.169 -6.058 1.00 50.69 76 GLU A CA 1
ATOM 622 C C . GLU A 1 76 ? 28.250 34.453 -6.894 1.00 50.69 76 GLU A C 1
ATOM 624 O O . GLU A 1 76 ? 27.866 33.659 -7.747 1.00 50.69 76 GLU A O 1
ATOM 629 N N . ASP A 1 77 ? 27.671 35.650 -6.740 1.00 52.06 77 ASP A N 1
ATOM 630 C CA . ASP A 1 77 ? 26.432 36.099 -7.414 1.00 52.06 77 ASP A CA 1
ATOM 631 C C . ASP A 1 77 ? 26.586 36.429 -8.915 1.00 52.06 77 ASP A C 1
ATOM 633 O O . ASP A 1 77 ? 25.673 36.969 -9.544 1.00 52.06 77 ASP A O 1
ATOM 637 N N . THR A 1 78 ? 27.754 36.175 -9.513 1.00 50.91 78 THR A N 1
ATOM 638 C CA . THR A 1 78 ? 28.101 36.729 -10.837 1.00 50.91 78 THR A CA 1
ATOM 639 C C . THR A 1 78 ? 28.145 35.709 -11.977 1.00 50.91 78 THR A C 1
ATOM 641 O O . THR A 1 78 ? 28.067 36.119 -13.136 1.00 50.91 78 THR A O 1
ATOM 644 N N . TRP A 1 79 ? 28.193 34.398 -11.693 1.00 63.47 79 TRP A N 1
ATOM 645 C CA . TRP A 1 79 ? 28.259 33.336 -12.712 1.00 63.47 79 TRP A CA 1
ATOM 646 C C . TRP A 1 79 ? 27.530 32.068 -12.248 1.00 63.47 79 TRP A C 1
ATOM 648 O O . TRP A 1 79 ? 27.504 31.762 -11.063 1.00 63.47 79 TRP A O 1
ATOM 658 N N . GLY A 1 80 ? 26.940 31.320 -13.185 1.00 71.62 80 GLY A N 1
ATOM 659 C CA . GLY A 1 80 ? 26.306 30.030 -12.880 1.00 71.62 80 GLY A CA 1
ATOM 660 C C . GLY A 1 80 ? 27.308 28.877 -12.761 1.00 71.62 80 GLY A C 1
ATOM 661 O O . GLY A 1 80 ? 28.403 28.931 -13.323 1.00 71.62 80 GLY A O 1
ATOM 662 N N . THR A 1 81 ? 26.900 27.810 -12.078 1.00 81.38 81 THR A N 1
ATOM 663 C CA . THR A 1 81 ? 27.725 26.637 -11.762 1.00 81.38 81 THR A CA 1
ATOM 664 C C . THR A 1 81 ? 27.426 25.484 -12.719 1.00 81.38 81 THR A C 1
ATOM 666 O O . THR A 1 81 ? 26.268 25.144 -12.957 1.00 81.38 81 THR A O 1
ATOM 669 N N . TYR A 1 82 ? 28.468 24.842 -13.251 1.00 87.44 82 TYR A N 1
ATOM 670 C CA . TYR A 1 82 ? 28.319 23.599 -14.011 1.00 87.44 82 TYR A CA 1
ATOM 671 C C . TYR A 1 82 ? 28.335 22.390 -13.077 1.00 87.44 82 TYR A C 1
ATOM 673 O O . TYR A 1 82 ? 29.256 22.222 -12.278 1.00 87.44 82 TYR A O 1
ATOM 681 N N . VAL A 1 83 ? 27.335 21.529 -13.226 1.00 90.88 83 VAL A N 1
ATOM 682 C CA . VAL A 1 83 ? 27.202 20.262 -12.509 1.00 90.88 83 VAL A CA 1
ATOM 683 C C . VAL A 1 83 ? 27.277 19.134 -13.521 1.00 90.88 83 VAL A C 1
ATOM 685 O O . VAL A 1 83 ? 26.536 19.110 -14.501 1.00 90.88 83 VAL A O 1
ATOM 688 N N . TRP A 1 84 ? 28.180 18.191 -13.290 1.00 93.88 84 TRP A N 1
ATOM 689 C CA . TRP A 1 84 ? 28.256 16.983 -14.097 1.00 93.88 84 TRP A CA 1
ATOM 690 C C . TRP A 1 84 ? 27.147 16.032 -13.698 1.00 93.88 84 TRP A C 1
ATOM 692 O O . TRP A 1 84 ? 26.833 15.913 -12.515 1.00 93.88 84 TRP A O 1
ATOM 702 N N . HIS A 1 85 ? 26.589 15.327 -14.669 1.00 94.69 85 HIS A N 1
ATOM 703 C CA . HIS A 1 85 ? 25.471 14.423 -14.463 1.00 94.69 85 HIS A CA 1
ATOM 704 C C . HIS A 1 85 ? 25.677 13.110 -15.215 1.00 94.69 85 HIS A C 1
ATOM 706 O O . HIS A 1 85 ? 26.246 13.100 -16.302 1.00 94.69 85 HIS A O 1
ATOM 712 N N . VAL A 1 86 ? 25.199 12.004 -14.654 1.00 93.31 86 VAL A N 1
ATOM 713 C CA . VAL A 1 86 ? 24.916 10.777 -15.409 1.00 93.31 86 VAL A CA 1
ATOM 714 C C . VAL A 1 86 ? 23.688 10.098 -14.823 1.00 93.31 86 VAL A C 1
ATOM 716 O O . VAL A 1 86 ? 23.564 10.014 -13.605 1.00 93.31 86 VAL A O 1
ATOM 719 N N . LYS A 1 87 ? 22.784 9.594 -15.671 1.00 89.25 87 LYS A N 1
ATOM 720 C CA . LYS A 1 87 ? 21.677 8.725 -15.243 1.00 89.25 87 LYS A CA 1
ATOM 721 C C . LYS A 1 87 ? 22.015 7.273 -15.567 1.00 89.25 87 LYS A C 1
ATOM 723 O O . LYS A 1 87 ? 22.234 6.937 -16.734 1.00 89.25 87 LYS A O 1
ATOM 728 N N . GLN A 1 88 ? 22.071 6.448 -14.528 1.00 83.44 88 GLN A N 1
ATOM 729 C CA . GLN A 1 88 ? 22.264 5.005 -14.617 1.00 83.44 88 GLN A CA 1
ATOM 730 C C . GLN A 1 88 ? 21.050 4.363 -15.294 1.00 83.44 88 GLN A C 1
ATOM 732 O O . GLN A 1 88 ? 19.910 4.759 -15.042 1.00 83.44 88 GLN A O 1
ATOM 737 N N . ARG A 1 89 ? 21.277 3.396 -16.191 1.00 74.12 89 ARG A N 1
ATOM 738 C CA . ARG A 1 89 ? 20.188 2.808 -16.991 1.00 74.12 89 ARG A CA 1
ATOM 739 C C . ARG A 1 89 ? 19.407 1.757 -16.215 1.00 74.12 89 ARG A C 1
ATOM 741 O O . ARG A 1 89 ? 18.217 1.610 -16.455 1.00 74.12 89 ARG A O 1
ATOM 748 N N . ASN A 1 90 ? 20.084 1.028 -15.331 1.00 64.50 90 ASN A N 1
ATOM 749 C CA . ASN A 1 90 ? 19.526 -0.131 -14.636 1.00 64.50 90 ASN A CA 1
ATOM 750 C C . ASN A 1 90 ? 18.476 0.239 -13.570 1.00 64.50 90 ASN A C 1
ATOM 752 O O . ASN A 1 90 ? 17.443 -0.411 -13.470 1.00 64.50 90 ASN A O 1
ATOM 756 N N . ASP A 1 91 ? 18.721 1.292 -12.789 1.00 62.16 91 ASP A N 1
ATOM 757 C CA . ASP A 1 91 ? 17.865 1.701 -11.662 1.00 62.16 91 ASP A CA 1
ATOM 758 C C . ASP A 1 91 ? 17.390 3.162 -11.743 1.00 62.16 91 ASP A C 1
ATOM 760 O O . ASP A 1 91 ? 16.681 3.638 -10.855 1.00 62.16 91 ASP A O 1
ATOM 764 N N . GLY A 1 92 ? 17.773 3.886 -12.800 1.00 70.88 92 GLY A N 1
ATOM 765 C CA . GLY A 1 92 ? 17.381 5.277 -13.015 1.00 70.88 92 GLY A CA 1
ATOM 766 C C . GLY A 1 92 ? 18.040 6.282 -12.066 1.00 70.88 92 GLY A C 1
ATOM 767 O O . GLY A 1 92 ? 17.680 7.462 -12.108 1.00 70.88 92 GLY A O 1
ATOM 768 N N . ILE A 1 93 ? 19.007 5.872 -11.234 1.00 83.75 93 ILE A N 1
ATOM 769 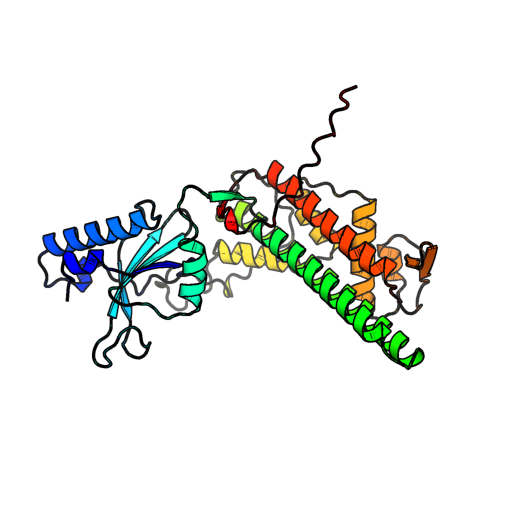C CA . ILE A 1 93 ? 19.689 6.785 -10.312 1.00 83.75 93 ILE A CA 1
ATOM 770 C C . ILE A 1 93 ? 20.540 7.777 -11.107 1.00 83.75 93 ILE A C 1
ATOM 772 O O . ILE A 1 93 ? 21.373 7.413 -11.937 1.00 83.75 93 ILE A O 1
ATOM 776 N N . SER A 1 94 ? 20.340 9.063 -10.835 1.00 89.31 94 SER A N 1
ATOM 777 C CA . SER A 1 94 ? 21.167 10.142 -11.359 1.00 89.31 94 SER A CA 1
ATOM 778 C C . SER A 1 94 ? 22.281 10.489 -10.390 1.00 89.31 94 SER A C 1
ATOM 780 O O . SER A 1 94 ? 22.018 10.841 -9.243 1.00 89.31 94 SER A O 1
ATOM 782 N N . PHE A 1 95 ? 23.518 10.457 -10.864 1.00 91.44 95 PHE A N 1
ATOM 783 C CA . PHE A 1 95 ? 24.671 10.965 -10.142 1.00 91.44 95 PHE A CA 1
ATOM 784 C C . PHE A 1 95 ? 24.961 12.397 -10.577 1.00 91.44 95 PHE A C 1
ATOM 786 O O . PHE A 1 95 ? 24.912 12.711 -11.763 1.00 91.44 95 PHE A O 1
ATOM 793 N N . LEU A 1 96 ? 25.258 13.262 -9.612 1.00 91.69 96 LEU A N 1
ATOM 794 C CA . LEU A 1 96 ? 25.555 14.678 -9.809 1.00 91.69 96 LEU A CA 1
ATOM 795 C C . LEU A 1 96 ? 26.900 14.988 -9.160 1.00 91.69 96 LEU A C 1
ATOM 797 O O . LEU A 1 96 ? 27.088 14.654 -7.995 1.00 91.69 96 LEU A O 1
ATOM 801 N N . ALA A 1 97 ? 27.827 15.621 -9.875 1.00 90.50 97 ALA A N 1
ATOM 802 C CA . ALA A 1 97 ? 29.105 16.055 -9.315 1.00 90.50 97 ALA A CA 1
ATOM 803 C C . ALA A 1 97 ? 29.303 17.559 -9.507 1.00 90.50 97 ALA A C 1
ATOM 805 O O . ALA A 1 97 ? 29.211 18.075 -10.621 1.00 90.50 97 ALA A O 1
ATOM 806 N N . SER A 1 98 ? 29.590 18.253 -8.411 1.00 87.38 98 SER A N 1
ATOM 807 C CA . SER A 1 98 ? 29.742 19.707 -8.368 1.00 87.38 98 SER A CA 1
ATOM 808 C C . SER A 1 98 ? 31.022 20.097 -7.633 1.00 87.38 98 SER A C 1
ATOM 810 O O . SER A 1 98 ? 31.413 19.458 -6.654 1.00 87.38 98 SER A O 1
ATOM 812 N N . CYS A 1 99 ? 31.663 21.176 -8.081 1.00 79.75 99 CYS A N 1
ATOM 813 C CA . CYS A 1 99 ? 32.808 21.777 -7.393 1.00 79.75 99 CYS A CA 1
ATOM 814 C C . CYS A 1 99 ? 32.422 22.499 -6.094 1.00 79.75 99 CYS A C 1
ATOM 816 O O . CYS A 1 99 ? 33.291 22.762 -5.268 1.00 79.75 99 CYS A O 1
ATOM 818 N N . VAL A 1 100 ? 31.133 22.795 -5.913 1.00 77.44 100 VAL A N 1
ATOM 819 C CA . VAL A 1 100 ? 30.567 23.423 -4.715 1.00 77.44 100 VAL A CA 1
ATOM 820 C C . VAL A 1 100 ? 29.469 22.545 -4.105 1.00 77.44 100 VAL A C 1
ATOM 822 O O . VAL A 1 100 ? 28.814 21.786 -4.835 1.00 77.44 100 VAL A O 1
ATOM 825 N N . PRO A 1 101 ? 29.237 22.632 -2.784 1.00 78.06 101 PRO A N 1
ATOM 826 C CA . PRO A 1 101 ? 28.100 21.990 -2.145 1.00 78.06 101 PRO A CA 1
ATOM 827 C C . PRO A 1 101 ? 26.764 22.390 -2.790 1.00 78.06 101 PRO A C 1
ATOM 829 O O . PRO A 1 101 ? 26.569 23.541 -3.168 1.00 78.06 101 PRO A O 1
ATOM 832 N N . LEU A 1 102 ? 25.850 21.429 -2.941 1.00 79.56 102 LEU A N 1
ATOM 833 C CA . LEU A 1 102 ? 24.479 21.670 -3.383 1.00 79.56 102 LEU A CA 1
ATOM 834 C C . LEU A 1 102 ? 23.581 21.609 -2.143 1.00 79.56 102 LEU A C 1
ATOM 836 O O . LEU A 1 102 ? 23.234 20.522 -1.676 1.00 79.56 102 LEU A O 1
ATOM 840 N N . ASP A 1 103 ? 23.192 22.767 -1.614 1.00 71.06 103 ASP A N 1
ATOM 841 C CA . ASP A 1 103 ? 22.509 22.894 -0.312 1.00 71.06 103 ASP A CA 1
ATOM 842 C C . ASP A 1 103 ? 20.999 22.592 -0.359 1.00 71.06 103 ASP A C 1
ATOM 844 O O . ASP A 1 103 ? 20.242 22.861 0.578 1.00 71.06 103 ASP A O 1
ATOM 848 N N . SER A 1 104 ? 20.534 21.973 -1.444 1.00 74.62 104 SER A N 1
ATOM 849 C CA . SER A 1 104 ? 19.162 21.490 -1.545 1.00 74.62 104 SER A CA 1
ATOM 850 C C . SER A 1 104 ? 18.903 20.434 -0.477 1.00 74.62 104 SER A C 1
ATOM 852 O O . SER A 1 104 ? 19.391 19.308 -0.572 1.00 74.62 104 SER A O 1
ATOM 854 N N . LYS A 1 105 ? 18.063 20.766 0.509 1.00 72.00 105 LYS A N 1
ATOM 855 C CA . LYS A 1 105 ? 17.646 19.833 1.565 1.00 72.00 105 LYS A CA 1
ATOM 856 C C . LYS A 1 105 ? 17.160 18.496 0.998 1.00 72.00 105 LYS A C 1
ATOM 858 O O . LYS A 1 105 ? 17.528 17.451 1.506 1.00 72.00 105 LYS A O 1
ATOM 863 N N . ARG A 1 106 ? 16.403 18.521 -0.104 1.00 72.88 106 ARG A N 1
ATOM 864 C CA . ARG A 1 106 ? 15.884 17.309 -0.758 1.00 72.88 106 ARG A CA 1
ATOM 865 C C . ARG A 1 106 ? 16.989 16.447 -1.378 1.00 72.88 106 ARG A C 1
ATOM 867 O O . ARG A 1 106 ? 16.844 15.230 -1.427 1.00 72.88 106 ARG A O 1
ATOM 874 N N . LEU A 1 107 ? 18.066 17.068 -1.858 1.00 74.12 107 LEU A N 1
ATOM 875 C CA . LEU A 1 107 ? 19.243 16.354 -2.343 1.00 74.12 107 LEU A CA 1
ATOM 876 C C . LEU A 1 107 ? 20.032 15.781 -1.155 1.00 74.12 107 LEU A C 1
ATOM 878 O O . LEU A 1 107 ? 20.370 14.605 -1.176 1.00 74.12 107 LEU A O 1
ATOM 882 N N . GLN A 1 108 ? 20.224 16.564 -0.086 1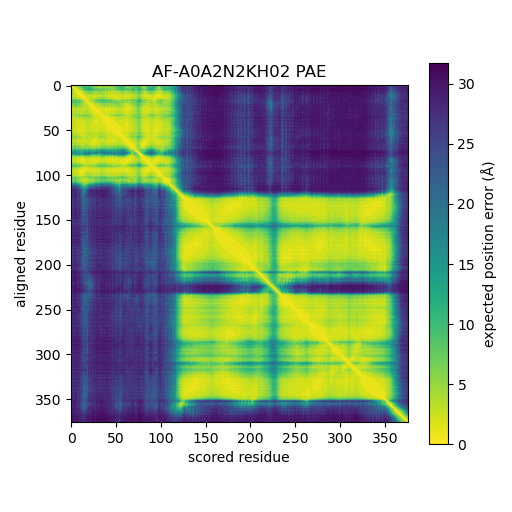.00 69.25 108 GLN A N 1
ATOM 883 C CA . GLN A 1 108 ? 20.876 16.147 1.170 1.00 69.25 108 GLN A CA 1
ATOM 884 C C . GLN A 1 108 ? 20.156 14.985 1.864 1.00 69.25 108 GLN A C 1
ATOM 886 O O . GLN A 1 108 ? 20.802 14.017 2.257 1.00 69.25 108 GLN A O 1
ATOM 891 N N . ASP A 1 109 ? 18.823 14.999 1.894 1.00 65.62 109 ASP A N 1
ATOM 892 C CA . ASP A 1 109 ? 18.008 13.900 2.422 1.00 65.62 109 ASP A CA 1
ATOM 893 C C . ASP A 1 109 ? 18.253 12.585 1.647 1.00 65.62 109 ASP A C 1
ATOM 895 O O . ASP A 1 109 ? 18.193 11.500 2.226 1.00 65.62 109 ASP A O 1
ATOM 899 N N . GLN A 1 110 ? 18.565 12.664 0.345 1.00 64.62 110 GLN A N 1
ATOM 900 C CA . GLN A 1 110 ? 18.933 11.501 -0.476 1.00 64.62 110 GLN A CA 1
ATOM 901 C C . GLN A 1 110 ? 20.420 11.143 -0.369 1.00 64.62 110 GLN A C 1
ATOM 903 O O . GLN A 1 110 ? 20.762 9.968 -0.461 1.00 64.62 110 GLN A O 1
ATOM 908 N N . ILE A 1 111 ? 21.287 12.109 -0.061 1.00 59.22 111 ILE A N 1
ATOM 909 C CA . ILE A 1 111 ? 22.710 11.883 0.220 1.00 59.22 111 ILE A CA 1
ATOM 910 C C . ILE A 1 111 ? 22.906 11.147 1.544 1.00 59.22 111 ILE A C 1
ATOM 912 O O . ILE A 1 111 ? 23.750 10.259 1.623 1.00 59.22 111 ILE A O 1
ATOM 916 N N . ASP A 1 112 ? 22.107 11.430 2.571 1.00 48.28 112 ASP A N 1
ATOM 917 C CA . ASP A 1 112 ? 22.093 10.649 3.816 1.00 48.28 112 ASP A CA 1
ATOM 918 C C . ASP A 1 112 ? 21.578 9.215 3.598 1.00 48.28 112 ASP A C 1
ATOM 920 O O . ASP A 1 112 ? 21.942 8.294 4.338 1.00 48.28 112 ASP A O 1
ATOM 924 N N . LEU A 1 113 ? 20.786 8.991 2.546 1.00 44.16 113 LEU A N 1
ATOM 925 C CA . LEU A 1 113 ? 20.374 7.660 2.102 1.00 44.16 113 LEU A CA 1
ATOM 926 C C . LEU A 1 113 ? 21.481 6.961 1.288 1.00 44.16 113 LEU A C 1
ATOM 928 O O . LEU A 1 113 ? 21.691 5.764 1.489 1.00 44.16 113 LEU A O 1
ATOM 932 N N . THR A 1 114 ? 22.237 7.688 0.450 1.00 42.38 114 THR A N 1
ATOM 933 C CA . THR A 1 114 ? 23.268 7.126 -0.450 1.00 42.38 114 THR A CA 1
ATOM 934 C C . THR A 1 114 ? 24.683 7.042 0.149 1.00 42.38 114 THR A C 1
ATOM 936 O O . THR A 1 114 ? 25.438 6.123 -0.162 1.00 42.38 114 THR A O 1
ATOM 939 N N . SER A 1 115 ? 25.064 7.932 1.071 1.00 43.16 115 SER A N 1
ATOM 940 C CA . SER A 1 115 ? 26.333 7.868 1.828 1.00 43.16 115 SER A CA 1
ATOM 941 C C . SER A 1 115 ? 26.324 6.758 2.889 1.00 43.16 115 SER A C 1
ATOM 943 O O . SER A 1 115 ? 27.373 6.251 3.290 1.00 43.16 115 SER A O 1
ATOM 945 N N . ARG A 1 116 ? 25.130 6.292 3.281 1.00 40.28 116 ARG A N 1
ATOM 946 C CA . ARG A 1 116 ? 24.916 5.079 4.088 1.00 40.28 116 ARG A CA 1
ATOM 947 C C . ARG A 1 116 ? 24.914 3.785 3.268 1.00 40.28 116 ARG A C 1
ATOM 949 O O . ARG A 1 116 ? 24.755 2.704 3.838 1.00 40.28 116 ARG A O 1
ATOM 956 N N . THR A 1 117 ? 25.122 3.861 1.956 1.00 40.47 117 THR A N 1
ATOM 957 C CA . THR A 1 117 ? 25.215 2.708 1.052 1.00 40.47 117 THR A CA 1
ATOM 958 C C . THR A 1 117 ? 26.589 2.637 0.403 1.00 40.47 117 THR A C 1
ATOM 960 O O . THR A 1 117 ? 26.757 2.834 -0.793 1.00 40.47 117 THR A O 1
ATOM 963 N N . SER A 1 118 ? 27.589 2.219 1.183 1.00 39.69 118 SER A N 1
ATOM 964 C CA . SER A 1 118 ? 28.584 1.320 0.595 1.00 39.69 118 SER A CA 1
ATOM 965 C C . SER A 1 118 ? 27.826 0.122 0.010 1.00 39.69 118 SER A C 1
ATOM 967 O O . SER A 1 118 ? 27.098 -0.561 0.735 1.00 39.69 118 SER A O 1
ATOM 969 N N . THR A 1 119 ? 28.017 -0.154 -1.279 1.00 41.59 119 THR A N 1
ATOM 970 C CA . THR A 1 119 ? 27.439 -1.265 -2.070 1.00 41.59 119 THR A CA 1
ATOM 971 C C . THR A 1 119 ? 27.646 -2.667 -1.471 1.00 41.59 119 THR A C 1
ATOM 973 O O . THR A 1 119 ? 27.095 -3.646 -1.959 1.00 41.59 119 THR A O 1
ATOM 976 N N . ARG A 1 120 ? 28.366 -2.789 -0.349 1.00 41.22 120 ARG A N 1
ATOM 977 C CA . ARG A 1 120 ? 28.464 -4.012 0.463 1.00 41.22 120 ARG A CA 1
ATOM 978 C C . ARG A 1 120 ? 27.208 -4.346 1.287 1.00 41.22 120 ARG A C 1
ATOM 980 O O . ARG A 1 120 ? 27.154 -5.442 1.833 1.00 41.22 120 ARG A O 1
ATOM 987 N N . ASN A 1 121 ? 26.220 -3.447 1.389 1.00 41.12 121 ASN A N 1
ATOM 988 C CA . ASN A 1 121 ? 25.071 -3.589 2.304 1.00 41.12 121 ASN A CA 1
ATOM 989 C C . ASN A 1 121 ? 23.683 -3.544 1.630 1.00 41.12 121 ASN A C 1
ATOM 991 O O . ASN A 1 121 ? 22.693 -3.262 2.309 1.00 41.12 121 ASN A O 1
ATOM 995 N N . LEU A 1 122 ? 23.585 -3.811 0.325 1.00 42.84 122 LEU A N 1
ATOM 996 C CA . LEU A 1 122 ? 22.297 -3.845 -0.368 1.00 42.84 122 LEU A CA 1
ATOM 997 C C . LEU A 1 122 ? 21.558 -5.184 -0.156 1.00 42.84 122 LEU A C 1
ATOM 999 O O . LEU A 1 122 ? 22.007 -6.263 -0.533 1.00 42.84 122 LEU A O 1
ATOM 1003 N N . ILE A 1 123 ? 20.411 -5.039 0.495 1.00 48.78 123 ILE A N 1
ATOM 1004 C CA . ILE A 1 123 ? 19.253 -5.907 0.699 1.00 48.78 123 ILE A CA 1
ATOM 1005 C C . ILE A 1 123 ? 18.415 -6.215 -0.546 1.00 48.78 123 ILE A C 1
ATOM 1007 O O . ILE A 1 123 ? 17.696 -5.295 -0.931 1.00 48.78 123 ILE A O 1
ATOM 1011 N N . PRO A 1 124 ? 18.417 -7.393 -1.189 1.00 54.44 124 PRO A N 1
ATOM 1012 C CA . PRO A 1 124 ? 17.303 -7.761 -2.062 1.00 54.44 124 PRO A CA 1
ATOM 1013 C C . PRO A 1 124 ? 15.961 -7.602 -1.326 1.00 54.44 124 PRO A C 1
ATOM 1015 O O . PRO A 1 124 ? 15.747 -8.202 -0.269 1.00 54.44 124 PRO A O 1
ATOM 1018 N N . ILE A 1 125 ? 15.066 -6.784 -1.873 1.00 64.50 125 ILE A N 1
ATOM 1019 C CA . ILE A 1 125 ? 13.734 -6.534 -1.319 1.00 64.50 125 ILE A CA 1
ATOM 1020 C C . ILE A 1 125 ? 12.637 -6.852 -2.339 1.00 64.50 125 ILE A C 1
ATOM 1022 O O . ILE A 1 125 ? 12.852 -6.877 -3.553 1.00 64.50 125 ILE A O 1
ATOM 1026 N N . SER A 1 126 ? 11.448 -7.136 -1.813 1.00 80.19 126 SER A N 1
ATOM 1027 C CA . SER A 1 126 ? 10.237 -7.354 -2.606 1.00 80.19 126 SER A CA 1
ATOM 1028 C C . SER A 1 126 ? 9.791 -6.065 -3.299 1.00 80.19 126 SER A C 1
ATOM 1030 O O . SER A 1 126 ? 9.981 -4.980 -2.749 1.00 80.19 126 SER A O 1
ATOM 1032 N N . ILE A 1 127 ? 9.105 -6.191 -4.441 1.00 77.88 127 ILE A N 1
ATOM 1033 C CA . ILE A 1 127 ? 8.488 -5.072 -5.178 1.00 77.88 127 ILE A CA 1
ATOM 1034 C C . ILE A 1 127 ? 7.499 -4.238 -4.347 1.00 77.88 127 ILE A C 1
ATOM 1036 O O . ILE A 1 127 ? 7.203 -3.111 -4.718 1.00 77.88 127 ILE A O 1
ATOM 1040 N N . ILE A 1 128 ? 7.000 -4.774 -3.226 1.00 84.81 128 ILE A N 1
ATOM 1041 C CA . ILE A 1 128 ? 6.093 -4.071 -2.300 1.00 84.81 128 ILE A CA 1
ATOM 1042 C C . ILE A 1 128 ? 6.724 -3.769 -0.931 1.00 84.81 128 ILE A C 1
ATOM 1044 O O . ILE A 1 128 ? 6.021 -3.336 -0.023 1.00 84.81 128 ILE A O 1
ATOM 1048 N N . GLU A 1 129 ? 8.018 -4.038 -0.718 1.00 82.88 129 GLU A N 1
ATOM 1049 C CA . GLU A 1 129 ? 8.653 -3.895 0.607 1.00 82.88 129 GLU A CA 1
ATOM 1050 C C . GLU A 1 129 ? 8.489 -2.476 1.168 1.00 82.88 129 GLU A C 1
ATOM 1052 O O . GLU A 1 129 ? 8.133 -2.315 2.334 1.00 82.88 129 GLU A O 1
ATOM 1057 N N . THR A 1 130 ? 8.712 -1.451 0.343 1.00 78.00 130 THR A N 1
ATOM 1058 C CA . THR A 1 130 ? 8.586 -0.045 0.752 1.00 78.00 130 THR A CA 1
ATOM 1059 C C . THR A 1 130 ? 7.161 0.294 1.173 1.00 78.00 130 THR A C 1
ATOM 1061 O O . THR A 1 130 ? 6.961 0.967 2.184 1.00 78.00 130 THR A O 1
ATOM 1064 N N . ASP A 1 131 ? 6.174 -0.224 0.443 1.00 85.25 131 ASP A N 1
ATOM 1065 C CA . ASP A 1 131 ? 4.756 0.023 0.702 1.00 85.25 131 ASP A CA 1
ATOM 1066 C C . ASP A 1 131 ? 4.307 -0.706 1.979 1.00 85.25 131 ASP A C 1
ATOM 1068 O O . ASP A 1 131 ? 3.554 -0.159 2.786 1.00 85.25 131 ASP A O 1
ATOM 1072 N N . VAL A 1 132 ? 4.841 -1.910 2.227 1.00 89.81 132 VAL A N 1
ATOM 1073 C CA . VAL A 1 132 ? 4.627 -2.662 3.474 1.00 89.81 132 VAL A CA 1
ATOM 1074 C C . VAL A 1 132 ? 5.233 -1.923 4.666 1.00 89.81 132 VAL A C 1
ATOM 1076 O O . VAL A 1 132 ? 4.571 -1.774 5.693 1.00 89.81 132 VAL A O 1
ATOM 1079 N N . GLN A 1 133 ? 6.473 -1.442 4.549 1.00 85.62 133 GLN A N 1
ATOM 1080 C CA . GLN A 1 133 ? 7.143 -0.703 5.623 1.00 85.62 133 GLN A CA 1
ATOM 1081 C C . GLN A 1 133 ? 6.416 0.600 5.952 1.00 85.62 133 GLN A C 1
ATOM 1083 O O . GLN A 1 133 ? 6.208 0.898 7.130 1.00 85.62 133 GLN A O 1
ATOM 1088 N N . TRP A 1 134 ? 5.999 1.349 4.928 1.00 92.00 134 TRP A N 1
ATOM 1089 C CA . TRP A 1 134 ? 5.170 2.536 5.101 1.00 92.00 134 TRP A CA 1
ATOM 1090 C C . TRP A 1 134 ? 3.876 2.195 5.843 1.00 92.00 134 TRP A C 1
ATOM 1092 O O . TRP A 1 134 ? 3.597 2.797 6.880 1.00 92.00 134 TRP A O 1
ATOM 1102 N N . PHE A 1 135 ? 3.133 1.190 5.375 1.00 95.00 135 PHE A N 1
ATOM 1103 C CA . PHE A 1 135 ? 1.844 0.836 5.959 1.00 95.00 135 PHE A CA 1
ATOM 1104 C C . PHE A 1 135 ? 1.976 0.388 7.419 1.00 95.00 135 PHE A C 1
ATOM 1106 O O . PHE A 1 135 ? 1.277 0.911 8.287 1.00 95.00 135 PHE A O 1
ATOM 1113 N N . LEU A 1 136 ? 2.912 -0.521 7.717 1.00 95.50 136 LEU A N 1
ATOM 1114 C CA . LEU A 1 136 ? 3.168 -0.985 9.084 1.00 95.50 136 LEU A CA 1
ATOM 1115 C C . LEU A 1 136 ? 3.560 0.176 10.000 1.00 95.50 136 LEU A C 1
ATOM 1117 O O . LEU A 1 136 ? 3.022 0.296 11.101 1.00 95.50 136 LEU A O 1
ATOM 1121 N N . LYS A 1 137 ? 4.447 1.066 9.539 1.00 91.00 137 LYS A N 1
ATOM 1122 C CA . LYS A 1 137 ? 4.837 2.259 10.294 1.00 91.00 137 LYS A CA 1
ATOM 1123 C C . LYS A 1 137 ? 3.636 3.169 10.560 1.00 91.00 137 LYS A C 1
ATOM 1125 O O . LYS A 1 137 ? 3.428 3.552 11.706 1.00 91.00 137 LYS A O 1
ATOM 1130 N N . SER A 1 138 ? 2.808 3.447 9.554 1.00 91.62 138 SER A N 1
ATOM 1131 C CA . SER A 1 138 ? 1.603 4.268 9.712 1.00 91.62 138 SER A CA 1
ATOM 1132 C C . SER A 1 138 ? 0.586 3.655 10.682 1.00 91.62 138 SER A C 1
ATOM 1134 O O . SER A 1 138 ? -0.029 4.381 11.461 1.00 91.62 138 SER A O 1
ATOM 1136 N N . VAL A 1 139 ? 0.419 2.326 10.692 1.00 97.38 139 VAL A N 1
ATOM 1137 C CA . VAL A 1 139 ? -0.428 1.636 11.683 1.00 97.38 139 VAL A CA 1
ATOM 1138 C C . VAL A 1 139 ? 0.148 1.792 13.095 1.00 97.38 139 VAL A C 1
ATOM 1140 O O . VAL A 1 139 ? -0.598 2.132 14.016 1.00 97.38 139 VAL A O 1
ATOM 1143 N N . GLN A 1 140 ? 1.461 1.599 13.273 1.00 96.56 140 GLN A N 1
ATOM 1144 C CA . GLN A 1 140 ? 2.116 1.759 14.578 1.00 96.56 140 GLN A CA 1
ATOM 1145 C C . GLN A 1 140 ? 2.053 3.198 15.097 1.00 96.56 140 GLN A C 1
ATOM 1147 O O . GLN A 1 140 ? 1.807 3.399 16.284 1.00 96.56 140 GLN A O 1
ATOM 1152 N N . GLU A 1 141 ? 2.233 4.194 14.230 1.00 96.38 141 GLU A N 1
ATOM 1153 C CA . GLU A 1 141 ? 2.125 5.612 14.592 1.00 96.38 141 GLU A CA 1
ATOM 1154 C C . GLU A 1 141 ? 0.713 5.940 15.089 1.00 96.38 141 GLU A C 1
ATOM 1156 O O . GLU A 1 141 ? 0.554 6.446 16.198 1.00 96.38 141 GLU A O 1
ATOM 1161 N N . VAL A 1 142 ? -0.330 5.537 14.351 1.00 97.31 142 VAL A N 1
ATOM 1162 C CA . VAL A 1 142 ? -1.728 5.737 14.779 1.00 97.31 142 VAL A CA 1
ATOM 1163 C C . VAL A 1 142 ? -2.017 5.028 16.106 1.00 97.31 142 VAL A C 1
ATOM 1165 O O . VAL A 1 142 ? -2.715 5.572 16.964 1.00 97.31 142 VAL A O 1
ATOM 1168 N N . LYS A 1 143 ? -1.482 3.820 16.300 1.00 97.75 143 LYS A N 1
ATOM 1169 C CA . LYS A 1 143 ? -1.625 3.044 17.539 1.00 97.75 143 LYS A CA 1
ATOM 1170 C C . LYS A 1 143 ? -0.931 3.721 18.725 1.00 97.75 143 LYS A C 1
ATOM 1172 O O . LYS A 1 143 ? -1.516 3.791 19.807 1.00 97.75 143 LYS A O 1
ATOM 1177 N N . ALA A 1 144 ? 0.277 4.247 18.530 1.00 96.62 144 ALA A N 1
ATOM 1178 C CA . ALA A 1 144 ? 1.032 4.972 19.550 1.00 96.62 144 ALA A CA 1
ATOM 1179 C C . ALA A 1 144 ? 0.368 6.309 19.919 1.00 96.62 144 ALA A C 1
ATOM 1181 O O . ALA A 1 144 ? 0.220 6.620 21.106 1.00 96.62 144 ALA A O 1
ATOM 1182 N N . ASP A 1 145 ? -0.101 7.063 18.924 1.00 96.31 145 ASP A N 1
ATOM 1183 C CA . ASP A 1 145 ? -0.841 8.311 19.120 1.00 96.31 145 ASP A CA 1
ATOM 1184 C C . ASP A 1 145 ? -2.157 8.069 19.865 1.00 96.31 145 ASP A C 1
ATOM 1186 O O . ASP A 1 145 ? -2.514 8.820 20.780 1.00 96.31 145 ASP A O 1
ATOM 1190 N N . TYR A 1 146 ? -2.865 6.984 19.529 1.00 97.12 146 TYR A N 1
ATOM 1191 C CA . TYR A 1 146 ? -4.083 6.579 20.225 1.00 97.12 146 TYR A CA 1
ATOM 1192 C C . TYR A 1 146 ? -3.815 6.247 21.695 1.00 97.12 146 TYR A C 1
ATOM 1194 O O . TYR A 1 146 ? -4.488 6.778 22.580 1.00 97.12 146 TYR A O 1
ATOM 1202 N N . ALA A 1 147 ? -2.801 5.424 21.975 1.00 96.06 147 ALA A N 1
ATOM 1203 C CA . ALA A 1 147 ? -2.416 5.066 23.339 1.00 96.06 147 ALA A CA 1
ATOM 1204 C C . ALA A 1 147 ? -2.012 6.299 24.166 1.00 96.06 147 ALA A C 1
ATOM 1206 O O . ALA A 1 147 ? -2.446 6.452 25.312 1.00 96.06 147 ALA A O 1
ATOM 1207 N N . SER A 1 148 ? -1.245 7.214 23.568 1.00 95.50 148 SER A N 1
ATOM 1208 C CA . SER A 1 148 ? -0.838 8.472 24.203 1.00 95.50 148 SER A CA 1
ATOM 1209 C C . SER A 1 148 ? -2.045 9.367 24.497 1.00 95.50 148 SER A C 1
ATOM 1211 O O . SER A 1 148 ? -2.166 9.925 25.590 1.00 95.50 148 SER A O 1
ATOM 1213 N N . SER A 1 149 ? -2.993 9.437 23.561 1.00 95.50 149 SER A N 1
ATOM 1214 C CA . SER A 1 149 ? -4.247 10.172 23.734 1.00 95.50 149 SER A CA 1
ATOM 1215 C C . SER A 1 149 ? -5.108 9.575 24.850 1.00 95.50 149 SER A C 1
ATOM 1217 O O . SER A 1 149 ? -5.626 10.315 25.683 1.00 95.50 149 SER A O 1
ATOM 1219 N N . LEU A 1 150 ? -5.230 8.246 24.935 1.00 93.81 150 LEU A N 1
ATOM 1220 C CA . LEU A 1 150 ? -5.946 7.581 26.028 1.00 93.81 150 LEU A CA 1
ATOM 1221 C C . LEU A 1 150 ? -5.290 7.841 27.387 1.00 93.81 150 LEU A C 1
ATOM 1223 O O . LEU A 1 150 ? -5.994 8.102 28.367 1.00 93.81 150 LEU A O 1
ATOM 1227 N N . HIS A 1 151 ? -3.956 7.816 27.450 1.00 93.56 151 HIS A N 1
ATOM 1228 C CA . HIS A 1 151 ? -3.221 8.147 28.668 1.00 93.56 151 HIS A CA 1
ATOM 1229 C C . HIS A 1 151 ? -3.515 9.580 29.125 1.00 93.56 151 HIS A C 1
ATOM 1231 O O . HIS A 1 151 ? -3.868 9.790 30.285 1.00 93.56 151 HIS A O 1
ATOM 1237 N N . PHE A 1 152 ? -3.467 10.552 28.213 1.00 92.62 152 PHE A N 1
ATOM 1238 C CA . PHE A 1 152 ? -3.825 11.939 28.511 1.00 92.62 152 PHE A CA 1
ATOM 1239 C C . PHE A 1 152 ? -5.280 12.065 29.000 1.00 92.62 152 PHE A C 1
ATOM 1241 O O . PHE A 1 152 ? -5.550 12.661 30.043 1.00 92.62 152 PHE A O 1
ATOM 1248 N N . LEU A 1 153 ? -6.229 11.436 28.300 1.00 92.88 153 LEU A N 1
ATOM 1249 C CA . LEU A 1 153 ? -7.653 11.469 28.654 1.00 92.88 153 LEU A CA 1
ATOM 1250 C C . LEU A 1 153 ? -7.964 10.769 29.986 1.00 92.88 153 LEU A C 1
ATOM 1252 O O . LEU A 1 153 ? -8.974 11.077 30.622 1.00 92.88 153 LEU A O 1
ATOM 1256 N N . SER A 1 154 ? -7.111 9.842 30.437 1.00 89.88 154 SER A N 1
ATOM 1257 C CA . SER A 1 154 ? -7.245 9.183 31.741 1.00 89.88 154 SER A CA 1
ATOM 1258 C C . SER A 1 154 ? -7.148 10.164 32.913 1.00 89.88 154 SER A C 1
ATOM 1260 O O . SER A 1 154 ? -7.775 9.923 33.942 1.00 89.88 154 SER A O 1
ATOM 1262 N N . GLN A 1 155 ? -6.453 11.288 32.719 1.00 90.81 155 GLN A N 1
ATOM 1263 C CA . GLN A 1 155 ? -6.213 12.318 33.730 1.00 90.81 155 GLN A CA 1
ATOM 1264 C C . GLN A 1 155 ? -7.333 13.373 33.783 1.00 90.81 155 GLN A C 1
ATOM 1266 O O . GLN A 1 155 ? -7.305 14.268 34.626 1.00 90.81 155 GLN A O 1
ATOM 1271 N N . MET A 1 156 ? -8.328 13.299 32.888 1.00 89.81 156 MET A N 1
ATOM 1272 C CA . MET A 1 156 ? -9.417 14.274 32.855 1.00 89.81 156 MET A CA 1
ATOM 1273 C C . MET A 1 156 ? -10.425 14.059 33.997 1.00 89.81 156 MET A C 1
ATOM 1275 O O . MET A 1 156 ? -10.869 12.933 34.214 1.00 89.81 156 MET A O 1
ATOM 1279 N N . PRO A 1 157 ? -10.900 15.138 34.650 1.00 85.75 157 PRO A N 1
ATOM 1280 C CA . PRO A 1 157 ? -11.822 15.044 35.786 1.00 85.75 157 PRO A CA 1
ATOM 1281 C C . PRO A 1 157 ? -13.286 14.753 35.407 1.00 85.75 157 PRO A C 1
ATOM 1283 O O . PRO A 1 157 ? -14.089 14.441 36.279 1.00 85.75 157 PRO A O 1
ATOM 1286 N N . SER A 1 158 ? -13.677 14.886 34.132 1.00 90.31 158 SER A N 1
ATOM 1287 C CA . SER A 1 158 ? -15.068 14.693 33.690 1.00 90.31 158 SER A CA 1
ATOM 1288 C C . SER A 1 158 ? -15.244 13.408 32.885 1.00 90.31 158 SER A C 1
ATOM 1290 O O . SER A 1 158 ? -14.949 13.377 31.688 1.00 90.31 158 SER A O 1
ATOM 1292 N N . ASP A 1 159 ? -15.834 12.383 33.504 1.00 87.81 159 ASP A N 1
ATOM 1293 C CA . ASP A 1 159 ? -16.092 11.088 32.856 1.00 87.81 159 ASP A CA 1
ATOM 1294 C C . ASP A 1 159 ? -17.027 11.192 31.645 1.00 87.81 159 ASP A C 1
ATOM 1296 O O . ASP A 1 159 ? -16.842 10.511 30.634 1.00 87.81 159 ASP A O 1
ATOM 1300 N N . LYS A 1 160 ? -18.013 12.097 31.697 1.00 89.69 160 LYS A N 1
ATOM 1301 C CA . LYS A 1 160 ? -18.967 12.299 30.596 1.00 89.69 160 LYS A CA 1
ATOM 1302 C C . LYS A 1 160 ? -18.291 12.872 29.348 1.00 89.69 160 LYS A C 1
ATOM 1304 O O . LYS A 1 160 ? -18.573 12.427 28.235 1.00 89.69 160 LYS A O 1
ATOM 1309 N N . ILE A 1 161 ? -17.426 13.874 29.520 1.00 89.25 161 ILE A N 1
ATOM 1310 C CA . ILE A 1 161 ? -16.698 14.497 28.406 1.00 89.25 161 ILE A CA 1
ATOM 1311 C C . ILE A 1 161 ? -15.637 13.526 27.886 1.00 89.25 161 ILE A C 1
ATOM 1313 O O . ILE A 1 161 ? -15.568 13.301 26.678 1.00 89.25 161 ILE A O 1
ATOM 1317 N N . LYS A 1 162 ? -14.899 12.880 28.796 1.00 91.25 162 LYS A N 1
ATOM 1318 C CA . LYS A 1 162 ? -13.920 11.832 28.491 1.00 91.25 162 LYS A CA 1
ATOM 1319 C C . LYS A 1 162 ? -14.520 10.740 27.606 1.00 91.25 162 LYS A C 1
ATOM 1321 O O . LYS A 1 162 ? -13.994 10.486 26.528 1.00 91.25 162 LYS A O 1
ATOM 1326 N N . GLY A 1 163 ? -15.662 10.166 27.990 1.00 89.69 163 GLY A N 1
ATOM 1327 C CA . GLY A 1 163 ? -16.324 9.121 27.203 1.00 89.69 163 GLY A CA 1
ATOM 1328 C C . GLY A 1 163 ? -16.722 9.572 25.791 1.00 89.69 163 GLY A C 1
ATOM 1329 O O . GLY A 1 163 ? -16.593 8.807 24.836 1.00 89.69 163 GLY A O 1
ATOM 1330 N N . LYS A 1 164 ? -17.153 10.831 25.624 1.00 90.00 164 LYS A N 1
ATOM 1331 C CA . LYS A 1 164 ? -17.483 11.388 24.301 1.00 90.00 164 LYS A CA 1
ATOM 1332 C C . LYS A 1 164 ? -16.239 11.582 23.429 1.00 90.00 164 LYS A C 1
ATOM 1334 O O . LYS A 1 164 ? -16.297 11.290 22.237 1.00 90.00 164 LYS A O 1
ATOM 1339 N N . ILE A 1 165 ? -15.137 12.063 24.009 1.00 92.81 165 ILE A N 1
ATOM 1340 C CA . ILE A 1 165 ? -13.875 12.256 23.282 1.00 92.81 165 ILE A CA 1
ATOM 1341 C C . ILE A 1 165 ? -13.295 10.906 22.865 1.00 92.81 165 ILE A C 1
ATOM 1343 O O . ILE A 1 165 ? -12.982 10.745 21.690 1.00 92.81 165 ILE A O 1
ATOM 1347 N N . ILE A 1 166 ? -13.231 9.931 23.782 1.00 93.00 166 ILE A N 1
ATOM 1348 C CA . ILE A 1 166 ? -12.747 8.574 23.485 1.00 93.00 166 ILE A CA 1
ATOM 1349 C C . ILE A 1 166 ? -13.544 7.986 22.324 1.00 93.00 166 ILE A C 1
ATOM 1351 O O . ILE A 1 166 ? -12.955 7.601 21.324 1.00 93.00 166 ILE A O 1
ATOM 1355 N N . ARG A 1 167 ? -14.882 8.030 22.388 1.00 90.25 167 ARG A N 1
ATOM 1356 C CA . ARG A 1 167 ? -15.731 7.515 21.306 1.00 90.25 167 ARG A CA 1
ATOM 1357 C C . ARG A 1 167 ? -15.396 8.135 19.947 1.00 90.25 167 ARG A C 1
ATOM 1359 O O . ARG A 1 167 ? -15.306 7.414 18.960 1.00 90.25 167 ARG A O 1
ATOM 1366 N N . ASN A 1 168 ? -15.229 9.453 19.875 1.00 91.44 168 ASN A N 1
ATOM 1367 C CA . ASN A 1 168 ? -14.892 10.123 18.617 1.00 91.44 168 ASN A CA 1
ATOM 1368 C C . ASN A 1 168 ? -13.482 9.766 18.134 1.00 91.44 168 ASN A C 1
ATOM 1370 O O . ASN A 1 168 ? -13.279 9.563 16.939 1.00 91.44 168 ASN A O 1
ATOM 1374 N N . LEU A 1 169 ? -12.529 9.668 19.060 1.00 94.69 169 LEU A N 1
ATOM 1375 C CA . LEU A 1 169 ? -11.152 9.301 18.768 1.00 94.69 169 LEU A CA 1
ATOM 1376 C C . LEU A 1 169 ? -11.065 7.877 18.203 1.00 94.69 169 LEU A C 1
ATOM 1378 O O . LEU A 1 169 ? -10.421 7.677 17.178 1.00 94.69 169 LEU A O 1
ATOM 1382 N N . THR A 1 170 ? -11.767 6.906 18.796 1.00 94.94 170 THR A N 1
ATOM 1383 C CA . THR A 1 170 ? -11.779 5.521 18.303 1.00 94.94 170 THR A CA 1
ATOM 1384 C C . THR A 1 170 ? -12.336 5.436 16.879 1.00 94.94 170 THR A C 1
ATOM 1386 O O . THR A 1 170 ? -11.758 4.758 16.030 1.00 94.94 170 THR A O 1
ATOM 1389 N N . LEU A 1 171 ? -13.428 6.157 16.585 1.00 92.81 171 LEU A N 1
ATOM 1390 C CA . LEU A 1 171 ? -14.017 6.208 15.238 1.00 92.81 171 LEU A CA 1
ATOM 1391 C C . LEU A 1 171 ? -13.054 6.847 14.226 1.00 92.81 171 LEU A C 1
ATOM 1393 O O . LEU A 1 171 ? -12.903 6.347 13.111 1.00 92.81 171 LEU A O 1
ATOM 1397 N N . TYR A 1 172 ? -12.375 7.925 14.621 1.00 93.81 172 TYR A N 1
ATOM 1398 C CA . TYR A 1 172 ? -11.379 8.600 13.793 1.00 93.81 172 TYR A CA 1
ATOM 1399 C C . TYR A 1 172 ? -10.182 7.693 13.474 1.00 93.81 172 TYR A C 1
ATOM 1401 O O . TYR A 1 172 ? -9.849 7.510 12.302 1.00 93.81 172 TYR A O 1
ATOM 1409 N N . CYS A 1 173 ? -9.580 7.070 14.491 1.00 96.56 173 CYS A N 1
ATOM 1410 C CA . CYS A 1 173 ? -8.453 6.153 14.322 1.00 96.56 173 CYS A CA 1
ATOM 1411 C C . CYS A 1 173 ? -8.830 4.952 13.446 1.00 96.56 173 CYS A C 1
ATOM 1413 O O . CYS A 1 173 ? -8.068 4.586 12.550 1.00 96.56 173 CYS A O 1
ATOM 1415 N N . GLN A 1 174 ? -10.027 4.387 13.639 1.00 96.75 174 GLN A N 1
ATOM 1416 C CA . GLN A 1 174 ? -10.525 3.312 12.784 1.00 96.75 174 GLN A CA 1
ATOM 1417 C C . GLN A 1 174 ? -10.664 3.762 11.323 1.00 96.75 174 GLN A C 1
ATOM 1419 O O . GLN A 1 174 ? -10.233 3.056 10.411 1.00 96.75 174 GLN A O 1
ATOM 1424 N N . GLY A 1 175 ? -11.230 4.948 11.092 1.00 95.75 175 GLY A N 1
ATOM 1425 C CA . GLY A 1 175 ? -11.398 5.494 9.749 1.00 95.75 175 GLY A CA 1
ATOM 1426 C C . GLY A 1 175 ? -10.068 5.747 9.033 1.00 95.75 175 GLY A C 1
ATOM 1427 O O . GLY A 1 175 ? -9.956 5.456 7.838 1.00 95.75 175 GLY A O 1
ATOM 1428 N N . ILE A 1 176 ? -9.061 6.248 9.757 1.00 95.56 176 ILE A N 1
ATOM 1429 C CA . ILE A 1 176 ? -7.715 6.494 9.223 1.00 95.56 176 ILE A CA 1
ATOM 1430 C C . ILE A 1 176 ? -6.995 5.197 8.893 1.00 95.56 176 ILE A C 1
ATOM 1432 O O . ILE A 1 176 ? -6.481 5.070 7.786 1.00 95.56 176 ILE A O 1
ATOM 1436 N N . VAL A 1 177 ? -6.974 4.225 9.806 1.00 97.25 177 VAL A N 1
ATOM 1437 C CA . VAL A 1 177 ? -6.201 3.001 9.569 1.00 97.25 177 VAL A CA 1
ATOM 1438 C C . VAL A 1 177 ? -6.791 2.180 8.419 1.00 97.25 177 VAL A C 1
ATOM 1440 O O . VAL A 1 177 ? -6.055 1.637 7.599 1.00 97.25 177 VAL A O 1
ATOM 1443 N N . VAL A 1 178 ? -8.122 2.172 8.272 1.00 97.62 178 VAL A N 1
ATOM 1444 C CA . VAL A 1 178 ? -8.772 1.561 7.105 1.00 97.62 178 VAL A CA 1
ATOM 1445 C C . VAL A 1 178 ? -8.488 2.349 5.825 1.00 97.62 178 VAL A C 1
ATOM 1447 O O . VAL A 1 178 ? -8.364 1.737 4.770 1.00 97.62 178 VAL A O 1
ATOM 1450 N N . ARG A 1 179 ? -8.353 3.682 5.879 1.00 94.56 179 ARG A N 1
ATOM 1451 C CA . ARG A 1 179 ? -7.918 4.471 4.714 1.00 94.56 179 ARG A CA 1
ATOM 1452 C C . ARG A 1 179 ? -6.497 4.084 4.292 1.00 94.56 179 ARG A C 1
ATOM 1454 O O . ARG A 1 179 ? -6.312 3.762 3.126 1.00 94.56 179 ARG A O 1
ATOM 1461 N N . TYR A 1 180 ? -5.546 4.051 5.227 1.00 96.62 180 TYR A N 1
ATOM 1462 C CA . TYR A 1 180 ? -4.171 3.629 4.938 1.00 96.62 180 TYR A CA 1
ATOM 1463 C C . TYR A 1 180 ? -4.112 2.211 4.380 1.00 96.62 180 TYR A C 1
ATOM 1465 O O . TYR A 1 180 ? -3.336 1.940 3.476 1.00 96.62 180 TYR A O 1
ATOM 1473 N N . PHE A 1 181 ? -4.982 1.318 4.851 1.00 98.19 181 PHE A N 1
ATOM 1474 C CA . PHE A 1 181 ? -5.089 -0.023 4.289 1.00 98.19 181 PHE A CA 1
ATOM 1475 C C . PHE A 1 181 ? -5.567 -0.019 2.827 1.00 98.19 181 PHE A C 1
ATOM 1477 O O . PHE A 1 181 ? -5.028 -0.753 2.005 1.00 98.19 181 PHE A O 1
ATOM 1484 N N . GLN A 1 182 ? -6.557 0.808 2.474 1.00 94.88 182 GLN A N 1
ATOM 1485 C CA . GLN A 1 182 ? -7.005 0.928 1.079 1.00 94.88 182 GLN A CA 1
ATOM 1486 C C . GLN A 1 182 ? -5.899 1.500 0.182 1.00 94.88 182 GLN A C 1
ATOM 1488 O O . GLN A 1 182 ? -5.692 0.975 -0.908 1.00 94.88 182 GLN A O 1
ATOM 1493 N N . GLU A 1 183 ? -5.179 2.521 0.656 1.00 91.50 183 GLU A N 1
ATOM 1494 C CA . GLU A 1 183 ? -4.021 3.110 -0.033 1.00 91.50 183 GLU A CA 1
ATOM 1495 C C . GLU A 1 183 ? -2.900 2.074 -0.212 1.00 91.50 183 GLU A C 1
ATOM 1497 O O . GLU A 1 183 ? -2.401 1.897 -1.315 1.00 91.50 183 GLU A O 1
ATOM 1502 N N . PHE A 1 184 ? -2.590 1.290 0.823 1.00 96.25 184 PHE A N 1
ATOM 1503 C CA . PHE A 1 184 ? -1.621 0.194 0.744 1.00 96.25 184 PHE A CA 1
ATOM 1504 C C . PHE A 1 184 ? -1.969 -0.827 -0.351 1.00 96.25 184 PHE A C 1
ATOM 1506 O O . PHE A 1 184 ? -1.098 -1.247 -1.113 1.00 96.25 184 PHE A O 1
ATOM 1513 N N . LEU A 1 185 ? -3.244 -1.217 -0.467 1.00 96.62 185 LEU A N 1
ATOM 1514 C CA . LEU A 1 185 ? -3.701 -2.109 -1.538 1.00 96.62 185 LEU A CA 1
ATOM 1515 C C . LEU A 1 185 ? -3.608 -1.462 -2.930 1.00 96.62 185 LEU A C 1
ATOM 1517 O O . LEU A 1 185 ? -3.422 -2.186 -3.909 1.00 96.62 185 LEU A O 1
ATOM 1521 N N . ASP A 1 186 ? -3.788 -0.142 -3.025 1.00 90.62 186 ASP A N 1
ATOM 1522 C CA . ASP A 1 186 ? -3.661 0.617 -4.274 1.00 90.62 186 ASP A CA 1
ATOM 1523 C C . ASP A 1 186 ? -2.201 0.641 -4.739 1.00 90.62 186 ASP A C 1
ATOM 1525 O O . ASP A 1 186 ? -1.930 0.321 -5.898 1.00 90.62 186 ASP A O 1
ATOM 1529 N N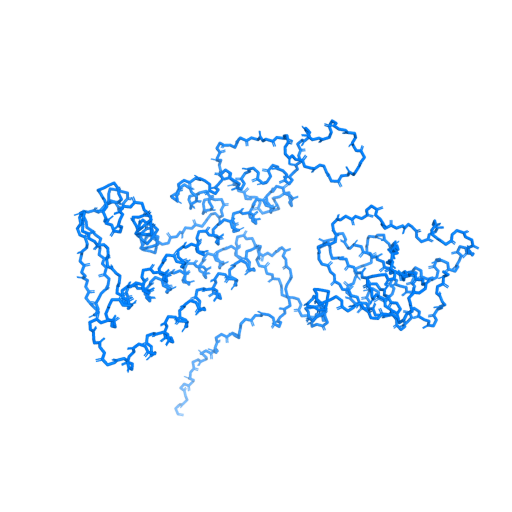 . GLU A 1 187 ? -1.267 0.939 -3.835 1.00 89.12 187 GLU A N 1
ATOM 1530 C CA . GLU A 1 187 ? 0.171 0.944 -4.129 1.00 89.12 187 GLU A CA 1
ATOM 1531 C C . GLU A 1 187 ? 0.681 -0.464 -4.464 1.00 89.12 187 GLU A C 1
ATOM 1533 O O . GLU A 1 187 ? 1.348 -0.662 -5.479 1.00 89.12 187 GLU A O 1
ATOM 1538 N N . CYS A 1 188 ? 0.271 -1.488 -3.704 1.00 93.44 188 CYS A N 1
ATOM 1539 C CA . CYS A 1 188 ? 0.628 -2.876 -4.014 1.00 93.44 188 CYS A CA 1
ATOM 1540 C C . CYS A 1 188 ? 0.192 -3.288 -5.424 1.00 93.44 188 CYS A C 1
ATOM 1542 O O . CYS A 1 188 ? 0.927 -3.985 -6.124 1.00 93.44 188 CYS A O 1
ATOM 1544 N N . TYR A 1 189 ? -1.007 -2.885 -5.852 1.00 94.75 189 TYR A N 1
ATOM 1545 C CA . TYR A 1 189 ? -1.478 -3.202 -7.195 1.00 94.75 189 TYR A CA 1
ATOM 1546 C C . TYR A 1 189 ? -0.701 -2.432 -8.269 1.00 94.75 189 TYR A C 1
ATOM 1548 O O . TYR A 1 189 ? -0.373 -3.018 -9.298 1.00 94.75 189 TYR A O 1
ATOM 1556 N N . LEU A 1 190 ? -0.341 -1.168 -8.019 1.00 89.31 190 LEU A N 1
ATOM 1557 C CA . LEU A 1 190 ? 0.516 -0.391 -8.920 1.00 89.31 190 LEU A CA 1
ATOM 1558 C C . LEU A 1 190 ? 1.862 -1.084 -9.158 1.00 89.31 190 LEU A C 1
ATOM 1560 O O . LEU A 1 190 ? 2.264 -1.247 -10.307 1.00 89.31 190 LEU A O 1
ATOM 1564 N N . ARG A 1 191 ? 2.514 -1.573 -8.096 1.00 85.62 191 ARG A N 1
ATOM 1565 C CA . ARG A 1 191 ? 3.775 -2.330 -8.206 1.00 85.62 191 ARG A CA 1
ATOM 1566 C C . ARG A 1 191 ? 3.630 -3.582 -9.060 1.00 85.62 191 ARG A C 1
ATOM 1568 O O . ARG A 1 191 ? 4.493 -3.872 -9.879 1.00 85.62 191 ARG A O 1
ATOM 1575 N N . ILE A 1 192 ? 2.514 -4.294 -8.919 1.00 91.25 192 ILE A N 1
ATOM 1576 C CA . ILE A 1 192 ? 2.209 -5.469 -9.743 1.00 91.25 192 ILE A CA 1
ATOM 1577 C C . ILE A 1 192 ? 1.994 -5.095 -11.216 1.00 91.25 192 ILE A C 1
ATOM 1579 O O . ILE A 1 192 ? 2.389 -5.861 -12.098 1.00 91.25 192 ILE A O 1
ATOM 1583 N N . LEU A 1 193 ? 1.382 -3.942 -11.503 1.00 89.19 193 LEU A N 1
ATOM 1584 C CA . LEU A 1 193 ? 1.224 -3.452 -12.874 1.00 89.19 193 LEU A CA 1
ATOM 1585 C C . LEU A 1 193 ? 2.568 -3.087 -13.506 1.00 89.19 193 LEU A C 1
ATOM 1587 O O . LEU A 1 193 ? 2.802 -3.499 -14.638 1.00 89.19 193 LEU A O 1
ATOM 1591 N N . ILE A 1 194 ? 3.438 -2.378 -12.783 1.00 81.62 194 ILE A N 1
ATOM 1592 C CA . ILE A 1 194 ? 4.790 -2.015 -13.241 1.00 81.62 194 ILE A CA 1
ATOM 1593 C C . ILE A 1 194 ? 5.584 -3.286 -13.571 1.00 81.62 194 ILE A C 1
ATOM 1595 O O . ILE A 1 194 ? 5.952 -3.491 -14.725 1.00 81.62 194 ILE A O 1
ATOM 1599 N N . GLU A 1 195 ? 5.674 -4.217 -12.619 1.00 82.19 195 GLU A N 1
ATOM 1600 C CA . GLU A 1 195 ? 6.354 -5.511 -12.781 1.00 82.19 195 GLU A CA 1
ATOM 1601 C C . GLU A 1 195 ? 5.842 -6.311 -13.998 1.00 82.19 195 GLU A C 1
ATOM 1603 O O . GLU A 1 195 ? 6.576 -7.031 -14.678 1.00 82.19 195 GLU A O 1
ATOM 1608 N N . THR A 1 196 ? 4.540 -6.226 -14.276 1.00 87.69 196 THR A N 1
ATOM 1609 C CA . THR A 1 196 ? 3.919 -7.010 -15.349 1.00 87.69 196 THR A CA 1
ATOM 1610 C C . THR A 1 196 ? 3.982 -6.318 -16.712 1.00 87.69 196 THR A C 1
ATOM 1612 O O . THR A 1 196 ? 4.044 -6.998 -17.734 1.00 87.69 196 THR A O 1
ATOM 1615 N N . ILE A 1 197 ? 3.894 -4.991 -16.765 1.00 83.69 197 ILE A N 1
ATOM 1616 C CA . ILE A 1 197 ? 3.688 -4.249 -18.017 1.00 83.69 197 ILE A CA 1
ATOM 1617 C C . ILE A 1 197 ? 4.951 -3.490 -18.415 1.00 83.69 197 ILE A C 1
ATOM 1619 O O . ILE A 1 197 ? 5.343 -3.568 -19.576 1.00 83.69 197 ILE A O 1
ATOM 1623 N N . GLU A 1 198 ? 5.578 -2.783 -17.476 1.00 76.31 198 GLU A N 1
ATOM 1624 C CA . GLU A 1 198 ? 6.804 -2.016 -17.720 1.00 76.31 198 GLU A CA 1
ATOM 1625 C C . GLU A 1 198 ? 8.019 -2.952 -17.749 1.00 76.31 198 GLU A C 1
ATOM 1627 O O . GLU A 1 198 ? 8.757 -2.965 -18.731 1.00 76.31 198 GLU A O 1
ATOM 1632 N N . ASP A 1 199 ? 8.136 -3.854 -16.770 1.00 73.44 199 ASP A N 1
ATOM 1633 C CA . ASP A 1 199 ? 9.300 -4.748 -16.636 1.00 73.44 199 ASP A CA 1
ATOM 1634 C C . ASP A 1 199 ? 9.194 -6.039 -17.475 1.00 73.44 199 ASP A C 1
ATOM 1636 O O . ASP A 1 199 ? 10.036 -6.937 -17.402 1.00 73.44 199 ASP A O 1
ATOM 1640 N N . GLY A 1 200 ? 8.150 -6.166 -18.301 1.00 75.12 200 GLY A N 1
ATOM 1641 C CA . GLY A 1 200 ? 7.994 -7.286 -19.236 1.00 75.12 200 GLY A CA 1
ATOM 1642 C C . GLY A 1 200 ? 7.554 -8.614 -18.603 1.00 75.12 200 GLY A C 1
ATOM 1643 O O . GLY A 1 200 ? 7.642 -9.661 -19.251 1.00 75.12 200 GLY A O 1
ATOM 1644 N N . ASN A 1 201 ? 7.037 -8.592 -17.371 1.00 84.75 201 ASN A N 1
ATOM 1645 C CA . ASN A 1 201 ? 6.461 -9.745 -16.675 1.00 84.75 201 ASN A CA 1
ATOM 1646 C C . ASN A 1 201 ? 7.404 -10.956 -16.492 1.00 84.75 201 ASN A C 1
ATOM 1648 O O . ASN A 1 201 ? 7.027 -12.093 -16.828 1.00 84.75 201 ASN A O 1
ATOM 1652 N N . PRO A 1 202 ? 8.610 -10.780 -15.926 1.00 76.31 202 PRO A N 1
ATOM 1653 C CA . PRO A 1 202 ? 9.573 -11.873 -15.781 1.00 76.31 202 PRO A CA 1
ATOM 1654 C C . PRO A 1 202 ? 9.026 -13.015 -14.906 1.00 76.31 202 PRO A C 1
ATOM 1656 O O . PRO A 1 202 ? 9.341 -14.190 -15.117 1.00 76.31 202 PRO A O 1
ATOM 1659 N N . HIS A 1 203 ? 8.114 -12.696 -13.983 1.00 83.31 203 HIS A N 1
ATOM 1660 C CA . HIS A 1 203 ? 7.501 -13.642 -13.050 1.00 83.31 203 HIS A CA 1
ATOM 1661 C C . HIS A 1 203 ? 6.163 -14.238 -13.522 1.00 83.31 203 HIS A C 1
ATOM 1663 O O . HIS A 1 203 ? 5.491 -14.933 -12.745 1.00 83.31 203 HIS A O 1
ATOM 1669 N N . LYS A 1 204 ? 5.766 -14.016 -14.784 1.00 87.38 204 LYS A N 1
ATOM 1670 C CA . LYS A 1 204 ? 4.559 -14.600 -15.411 1.00 87.38 204 LYS A CA 1
ATOM 1671 C C . LYS A 1 204 ? 3.282 -14.377 -14.588 1.00 87.38 204 LYS A C 1
ATOM 1673 O O . LYS A 1 204 ? 2.450 -15.277 -14.438 1.00 87.38 204 LYS A O 1
ATOM 1678 N N . ILE A 1 205 ? 3.153 -13.189 -14.014 1.00 90.12 205 ILE A N 1
ATOM 1679 C CA . ILE A 1 205 ? 1.979 -12.712 -13.293 1.00 90.12 205 ILE A CA 1
ATOM 1680 C C . ILE A 1 205 ? 0.803 -12.629 -14.265 1.00 90.12 205 ILE A C 1
ATOM 1682 O O . ILE A 1 205 ? 0.923 -12.149 -15.395 1.00 90.12 205 ILE A O 1
ATOM 1686 N N . LYS A 1 206 ? -0.354 -13.132 -13.832 1.00 90.75 206 LYS A N 1
ATOM 1687 C CA . LYS A 1 206 ? -1.595 -13.092 -14.610 1.00 90.75 206 LYS A CA 1
ATOM 1688 C C . LYS A 1 206 ? -2.508 -12.024 -14.036 1.00 90.75 206 LYS A C 1
ATOM 1690 O O . LYS A 1 206 ? -3.305 -12.318 -13.145 1.00 90.75 206 LYS A O 1
ATOM 1695 N N . LEU A 1 207 ? -2.417 -10.812 -14.581 1.00 90.81 207 LEU A N 1
ATOM 1696 C CA . LEU A 1 207 ? -3.310 -9.721 -14.200 1.00 90.81 207 LEU A CA 1
ATOM 1697 C C . LEU A 1 207 ? -4.769 -10.130 -14.408 1.00 90.81 207 LEU A C 1
ATOM 1699 O O . LEU A 1 207 ? -5.156 -10.671 -15.451 1.00 90.81 207 LEU A O 1
ATOM 1703 N N . ARG A 1 208 ? -5.597 -9.874 -13.398 1.00 86.38 208 ARG A N 1
ATOM 1704 C CA . ARG A 1 208 ? -7.046 -10.025 -13.527 1.00 86.38 208 ARG A CA 1
ATOM 1705 C C . ARG A 1 208 ? -7.634 -8.809 -14.227 1.00 86.38 208 ARG A C 1
ATOM 1707 O O . ARG A 1 208 ? -7.241 -7.675 -13.988 1.00 86.38 208 ARG A O 1
ATOM 1714 N N . LYS A 1 209 ? -8.578 -9.078 -15.126 1.00 66.94 209 LYS A N 1
ATOM 1715 C CA . LYS A 1 209 ? -9.144 -8.084 -16.033 1.00 66.94 209 LYS A CA 1
ATOM 1716 C C . LYS A 1 209 ? -10.171 -7.212 -15.309 1.00 66.94 209 LYS A C 1
ATOM 1718 O O . LYS A 1 209 ? -11.203 -7.730 -14.891 1.00 66.94 209 LYS A O 1
ATOM 1723 N N . SER A 1 210 ? -9.923 -5.909 -15.253 1.00 65.69 210 SER A N 1
ATOM 1724 C CA . SER A 1 210 ? -10.967 -4.886 -15.152 1.00 65.69 210 SER A CA 1
ATOM 1725 C C . SER A 1 210 ? -11.330 -4.393 -16.557 1.00 65.69 210 SER A C 1
ATOM 1727 O O . SER A 1 210 ? -10.542 -4.511 -17.502 1.00 65.69 210 SER A O 1
ATOM 1729 N N . GLN A 1 211 ? -12.549 -3.882 -16.735 1.00 78.56 211 GLN A N 1
ATOM 1730 C CA . GLN A 1 211 ? -12.855 -3.091 -17.926 1.00 78.56 211 GLN A CA 1
ATOM 1731 C C . GLN A 1 211 ? -12.132 -1.752 -17.787 1.00 78.56 211 GLN A C 1
ATOM 1733 O O . GLN A 1 211 ? -12.493 -0.936 -16.946 1.00 78.56 211 GLN A O 1
ATOM 1738 N N . ILE A 1 212 ? -11.088 -1.548 -18.588 1.00 81.88 212 ILE A N 1
ATOM 1739 C CA . ILE A 1 212 ? -10.272 -0.335 -18.536 1.00 81.88 212 ILE A CA 1
ATOM 1740 C C . ILE A 1 212 ? -10.743 0.591 -19.644 1.00 81.88 212 ILE A C 1
ATOM 1742 O O . ILE A 1 212 ? -10.716 0.228 -20.822 1.00 81.88 212 ILE A O 1
ATOM 1746 N N . LYS A 1 213 ? -11.190 1.786 -19.259 1.00 83.56 213 LYS A N 1
ATOM 1747 C CA . LYS A 1 213 ? -11.384 2.879 -20.203 1.00 83.56 213 LYS A CA 1
ATOM 1748 C C . LYS A 1 213 ? -10.029 3.552 -20.390 1.00 83.56 213 LYS A C 1
ATOM 1750 O O . LYS A 1 213 ? -9.535 4.175 -19.460 1.00 83.56 213 LYS A O 1
ATOM 1755 N N . VAL A 1 214 ? -9.452 3.373 -21.570 1.00 81.44 214 VAL A N 1
ATOM 1756 C CA . VAL A 1 214 ? -8.190 4.002 -21.967 1.00 81.44 214 VAL A CA 1
ATOM 1757 C C . VAL A 1 214 ? -8.498 5.428 -22.423 1.00 81.44 214 VAL A C 1
ATOM 1759 O O . VAL A 1 214 ? -9.389 5.614 -23.256 1.00 81.44 214 VAL A O 1
ATOM 1762 N N . ASP A 1 215 ? -7.811 6.413 -21.846 1.00 77.69 215 ASP A N 1
ATOM 1763 C CA . ASP A 1 215 ? -7.933 7.831 -22.196 1.00 77.69 215 ASP A CA 1
ATOM 1764 C C . ASP A 1 215 ? -6.582 8.433 -22.608 1.00 77.69 215 ASP A C 1
ATOM 1766 O O . ASP A 1 215 ? -5.890 9.120 -21.849 1.00 77.69 215 ASP A O 1
ATOM 1770 N N . ASN A 1 216 ? -6.238 8.174 -23.867 1.00 72.94 216 ASN A N 1
ATOM 1771 C CA . ASN A 1 216 ? -4.985 8.558 -24.509 1.00 72.94 216 ASN A CA 1
ATOM 1772 C C . ASN A 1 216 ? -4.795 10.080 -24.571 1.00 72.94 216 ASN A C 1
ATOM 1774 O O . ASN A 1 216 ? -3.671 10.532 -24.746 1.00 72.94 216 ASN A O 1
ATOM 1778 N N . ALA A 1 217 ? -5.879 10.859 -24.428 1.00 68.50 217 ALA A N 1
ATOM 1779 C CA . ALA A 1 217 ? -5.856 12.320 -24.489 1.00 68.50 217 ALA A CA 1
ATOM 1780 C C . ALA A 1 217 ? -5.029 12.956 -23.355 1.00 68.50 217 ALA A C 1
ATOM 1782 O O . ALA A 1 217 ? -4.660 14.126 -23.417 1.00 68.50 217 ALA A O 1
ATOM 1783 N N . SER A 1 218 ? -4.791 12.194 -22.282 1.00 62.91 218 SER A N 1
ATOM 1784 C CA . SER A 1 218 ? -4.083 12.641 -21.080 1.00 62.91 218 SER A CA 1
ATOM 1785 C C . SER A 1 218 ? -2.653 12.108 -20.972 1.00 62.91 218 SER A C 1
ATOM 1787 O O . SER A 1 218 ? -1.993 12.320 -19.953 1.00 62.91 218 SER A O 1
ATOM 1789 N N . TYR A 1 219 ? -2.184 11.372 -21.982 1.00 69.69 219 TYR A N 1
ATOM 1790 C CA . TYR A 1 219 ? -0.885 10.718 -21.940 1.00 69.69 219 TYR A CA 1
ATOM 1791 C C . TYR A 1 219 ? 0.190 11.681 -22.435 1.00 69.69 219 TYR A C 1
ATOM 1793 O O . TYR A 1 219 ? 0.077 12.250 -23.516 1.00 69.69 219 TYR A O 1
ATOM 1801 N N . LEU A 1 220 ? 1.236 11.853 -21.631 1.00 55.84 220 LEU A N 1
ATOM 1802 C CA . LEU A 1 220 ? 2.419 12.616 -22.013 1.00 55.84 220 LEU A CA 1
ATOM 1803 C C . LEU A 1 220 ? 3.448 11.640 -22.613 1.00 55.84 220 LEU A C 1
ATOM 1805 O O . LEU A 1 220 ? 3.766 10.649 -21.942 1.00 55.84 220 LEU A O 1
ATOM 1809 N N . PRO A 1 221 ? 3.920 11.854 -23.856 1.00 56.03 221 PRO A N 1
ATOM 1810 C CA . PRO A 1 221 ? 5.046 11.112 -24.423 1.00 56.03 221 PRO A CA 1
ATOM 1811 C C . PRO A 1 221 ? 6.322 11.309 -23.592 1.00 56.03 221 PRO A C 1
ATOM 1813 O O . PRO A 1 221 ? 6.451 12.300 -22.881 1.00 56.03 221 PRO A O 1
ATOM 1816 N N . GLU A 1 222 ? 7.261 10.363 -23.679 1.00 50.53 222 GLU A N 1
ATOM 1817 C CA . GLU A 1 222 ? 8.546 10.429 -22.957 1.00 50.53 222 GLU A CA 1
ATOM 1818 C C . GLU A 1 222 ? 9.587 11.341 -23.643 1.00 50.53 222 GLU A C 1
ATOM 1820 O O . GLU A 1 222 ? 10.578 11.687 -23.008 1.00 50.53 222 GLU A O 1
ATOM 1825 N N . ASP A 1 223 ? 9.335 11.773 -24.887 1.00 50.47 223 ASP A N 1
ATOM 1826 C CA . ASP A 1 223 ? 10.218 12.632 -25.689 1.00 50.47 223 ASP A CA 1
ATOM 1827 C C . ASP A 1 223 ? 9.534 13.974 -26.037 1.00 50.47 223 ASP A C 1
ATOM 1829 O O . ASP A 1 223 ? 8.397 13.991 -26.514 1.00 50.47 223 ASP A O 1
ATOM 1833 N N . ASP A 1 224 ? 10.252 15.092 -25.864 1.00 45.81 224 ASP A N 1
ATOM 1834 C CA . ASP A 1 224 ? 9.798 16.478 -26.120 1.00 45.81 224 ASP A CA 1
ATOM 1835 C C . ASP A 1 224 ? 9.637 16.852 -27.614 1.00 45.81 224 ASP A C 1
ATOM 1837 O O . ASP A 1 224 ? 9.332 17.997 -27.949 1.00 45.81 224 ASP A O 1
ATOM 1841 N N . ASP A 1 225 ? 9.805 15.909 -28.542 1.00 46.53 225 ASP A N 1
ATOM 1842 C CA . ASP A 1 225 ? 9.816 16.175 -29.991 1.00 46.53 225 ASP A CA 1
ATOM 1843 C C . ASP A 1 225 ? 8.434 16.041 -30.661 1.00 46.53 225 ASP A C 1
ATOM 1845 O O . ASP A 1 225 ? 8.315 15.601 -31.809 1.00 46.53 225 ASP A O 1
ATOM 1849 N N . VAL A 1 226 ? 7.352 16.423 -29.974 1.00 47.34 226 VAL A N 1
ATOM 1850 C CA . VAL A 1 226 ? 6.008 16.338 -30.563 1.00 47.34 226 VAL A CA 1
ATOM 1851 C C . VAL A 1 226 ? 5.259 17.660 -30.454 1.00 47.34 226 VAL A C 1
ATOM 1853 O O . VAL A 1 226 ? 4.885 18.119 -29.379 1.00 47.34 226 VAL A O 1
ATOM 1856 N N . SER A 1 227 ? 5.005 18.244 -31.629 1.00 51.62 227 SER A N 1
ATOM 1857 C CA . SER A 1 227 ? 3.956 19.231 -31.907 1.00 51.62 227 SER A CA 1
ATOM 1858 C C . SER A 1 227 ? 2.641 18.912 -31.182 1.00 51.62 227 SER A C 1
ATOM 1860 O O . SER A 1 227 ? 2.415 17.755 -30.845 1.00 51.62 227 SER A O 1
ATOM 1862 N N . ASP A 1 228 ? 1.733 19.890 -31.053 1.00 50.09 228 ASP A N 1
ATOM 1863 C CA . ASP A 1 228 ? 0.398 19.823 -30.402 1.00 50.09 228 ASP A CA 1
ATOM 1864 C C . ASP A 1 228 ? -0.471 18.556 -30.672 1.00 50.09 228 ASP A C 1
ATOM 1866 O O . ASP A 1 228 ? -1.487 18.342 -30.013 1.00 50.09 228 ASP A O 1
ATOM 1870 N N . GLU A 1 229 ? -0.088 17.681 -31.604 1.00 50.38 229 GLU A N 1
ATOM 1871 C CA . GLU A 1 229 ? -0.662 16.354 -31.865 1.00 50.38 229 GLU A CA 1
ATOM 1872 C C . GLU A 1 229 ? -0.203 15.235 -30.889 1.00 50.38 229 GLU A C 1
ATOM 1874 O O . GLU A 1 229 ? -0.834 14.176 -30.838 1.00 50.38 229 GLU A O 1
ATOM 1879 N N . GLY A 1 230 ? 0.847 15.444 -30.079 1.00 45.78 230 GLY A N 1
ATOM 1880 C CA . GLY A 1 230 ? 1.450 14.418 -29.203 1.00 45.78 230 GLY A CA 1
ATOM 1881 C C . GLY A 1 230 ? 0.586 13.936 -28.031 1.00 45.78 230 GLY A C 1
ATOM 1882 O O . GLY A 1 230 ? 0.784 12.830 -27.530 1.00 45.78 230 GLY A O 1
ATOM 1883 N N . ALA A 1 231 ? -0.443 14.698 -27.654 1.00 49.53 231 ALA A N 1
ATOM 1884 C CA . ALA A 1 231 ? -1.388 14.355 -26.587 1.00 49.53 231 ALA A CA 1
ATOM 1885 C C . ALA A 1 231 ? -2.373 13.223 -26.958 1.00 49.53 231 ALA A C 1
ATOM 1887 O O . ALA A 1 231 ? -3.413 13.089 -26.327 1.00 49.53 231 ALA A O 1
ATOM 1888 N N . THR A 1 232 ? -2.109 12.430 -28.003 1.00 54.97 232 THR A N 1
ATOM 1889 C CA . THR A 1 232 ? -3.002 11.343 -28.458 1.00 54.97 232 THR A CA 1
ATOM 1890 C C . THR A 1 232 ? -2.351 9.956 -28.506 1.00 54.97 232 THR A C 1
ATOM 1892 O O . THR A 1 232 ? -3.013 8.977 -28.873 1.00 54.97 232 THR A O 1
ATOM 1895 N N . TRP A 1 233 ? -1.078 9.822 -28.122 1.00 65.38 233 TRP A N 1
ATOM 1896 C CA . TRP A 1 233 ? -0.354 8.550 -28.207 1.00 65.38 233 TRP A CA 1
ATOM 1897 C C . TRP A 1 233 ? -0.522 7.663 -26.975 1.00 65.38 233 TRP A C 1
ATOM 1899 O O . TRP A 1 233 ? -0.569 8.125 -25.842 1.00 65.38 233 TRP A O 1
ATOM 1909 N N . LEU A 1 234 ? -0.601 6.349 -27.210 1.00 71.88 234 LEU A N 1
ATOM 1910 C CA . LEU A 1 234 ? -0.654 5.337 -26.157 1.00 71.88 234 LEU A CA 1
ATOM 1911 C C . LEU A 1 234 ? 0.751 5.153 -25.551 1.00 71.88 234 LEU A C 1
ATOM 1913 O O . LEU A 1 234 ? 1.657 4.720 -26.258 1.00 71.88 234 LEU A O 1
ATOM 1917 N N . THR A 1 235 ? 0.927 5.423 -24.255 1.00 75.62 235 THR A N 1
ATOM 1918 C CA . THR A 1 235 ? 2.186 5.190 -23.528 1.00 75.62 235 THR A CA 1
ATOM 1919 C C . THR A 1 235 ? 2.016 4.056 -22.521 1.00 75.62 235 THR A C 1
ATOM 1921 O O . THR A 1 235 ? 0.922 3.843 -21.992 1.00 75.62 235 THR A O 1
ATOM 1924 N N . ILE A 1 236 ? 3.097 3.319 -22.234 1.00 76.62 236 ILE A N 1
ATOM 1925 C CA . ILE A 1 236 ? 3.087 2.237 -21.232 1.00 76.62 236 ILE A CA 1
ATOM 1926 C C . ILE A 1 236 ? 2.666 2.792 -19.866 1.00 76.62 236 ILE A C 1
ATOM 1928 O O . ILE A 1 236 ? 1.767 2.249 -19.223 1.00 76.62 236 ILE A O 1
ATOM 1932 N N . ARG A 1 237 ? 3.237 3.935 -19.470 1.00 74.31 237 ARG A N 1
ATOM 1933 C CA . ARG A 1 237 ? 2.911 4.629 -18.216 1.00 74.31 237 ARG A CA 1
ATOM 1934 C C . ARG A 1 237 ? 1.468 5.129 -18.169 1.00 74.31 237 ARG A C 1
ATOM 1936 O O . ARG A 1 237 ? 0.799 4.953 -17.151 1.00 74.31 237 ARG A O 1
ATOM 1943 N N . GLY A 1 238 ? 0.960 5.700 -19.263 1.00 73.56 238 GLY A N 1
ATOM 1944 C CA . GLY A 1 238 ? -0.442 6.113 -19.378 1.00 73.56 238 GLY A CA 1
ATOM 1945 C C . GLY A 1 238 ? -1.400 4.929 -19.243 1.00 73.56 238 GLY A C 1
ATOM 1946 O O . GLY A 1 238 ? -2.371 4.989 -18.488 1.00 73.56 238 GLY A O 1
ATOM 1947 N N . PHE A 1 239 ? -1.071 3.804 -19.880 1.00 83.62 239 PHE A N 1
ATOM 1948 C CA . PHE A 1 239 ? -1.855 2.579 -19.775 1.00 83.62 239 PHE A CA 1
ATOM 1949 C C . PHE A 1 239 ? -1.838 1.993 -18.352 1.00 83.62 239 PHE A C 1
ATOM 1951 O O . PHE A 1 239 ? -2.897 1.651 -17.822 1.00 83.62 239 PHE A O 1
ATOM 1958 N N . ILE A 1 240 ? -0.673 1.938 -17.693 1.00 84.12 240 ILE A N 1
ATOM 1959 C CA . ILE A 1 240 ? -0.548 1.525 -16.281 1.00 84.12 240 ILE A CA 1
ATOM 1960 C C . ILE A 1 240 ? -1.393 2.430 -15.379 1.00 84.12 240 ILE A C 1
ATOM 1962 O O . ILE A 1 240 ? -2.138 1.931 -14.532 1.00 84.12 240 ILE A O 1
ATOM 1966 N N . ARG A 1 241 ? -1.332 3.751 -15.585 1.00 82.25 241 ARG A N 1
ATOM 1967 C CA . ARG A 1 241 ? -2.137 4.727 -14.842 1.00 82.25 241 ARG A CA 1
ATOM 1968 C C . ARG A 1 241 ? -3.630 4.449 -14.988 1.00 82.25 241 ARG A C 1
ATOM 1970 O O . ARG A 1 241 ? -4.329 4.403 -13.978 1.00 82.25 241 ARG A O 1
ATOM 1977 N N . ASP A 1 242 ? -4.125 4.237 -16.202 1.00 85.44 242 ASP A N 1
ATOM 1978 C CA . ASP A 1 242 ? -5.552 3.983 -16.427 1.00 85.44 242 ASP A CA 1
ATOM 1979 C C . ASP A 1 242 ? -5.999 2.641 -15.832 1.00 85.44 242 ASP A C 1
ATOM 1981 O O . ASP A 1 242 ? -7.089 2.547 -15.262 1.00 85.44 242 ASP A O 1
ATOM 1985 N N . MET A 1 243 ? -5.141 1.615 -15.874 1.00 89.75 243 MET A N 1
ATOM 1986 C CA . MET A 1 243 ? -5.383 0.345 -15.182 1.00 89.75 243 MET A CA 1
ATOM 1987 C C . MET A 1 243 ? -5.454 0.509 -13.664 1.00 89.75 243 MET A C 1
ATOM 1989 O O . MET A 1 243 ? -6.339 -0.064 -13.021 1.00 89.75 243 MET A O 1
ATOM 1993 N N . TRP A 1 244 ? -4.540 1.289 -13.092 1.00 88.38 244 TRP A N 1
ATOM 1994 C CA . TRP A 1 244 ? -4.499 1.576 -11.664 1.00 88.38 244 TRP A CA 1
ATOM 1995 C C . TRP A 1 244 ? -5.710 2.399 -11.212 1.00 88.38 244 TRP A C 1
ATOM 1997 O O . TRP A 1 244 ? -6.350 2.062 -10.214 1.00 88.38 244 TRP A O 1
ATOM 2007 N N . ILE A 1 245 ? -6.099 3.419 -11.983 1.00 85.31 245 ILE A N 1
ATOM 2008 C CA . ILE A 1 245 ? -7.310 4.210 -11.732 1.00 85.31 245 ILE A CA 1
ATOM 2009 C C . ILE A 1 245 ? -8.548 3.315 -11.803 1.00 85.31 245 ILE A C 1
ATOM 2011 O O . ILE A 1 245 ? -9.369 3.353 -10.888 1.00 85.31 245 ILE A O 1
ATOM 2015 N N . ALA A 1 246 ? -8.680 2.483 -12.842 1.00 90.00 246 ALA A N 1
ATOM 2016 C CA . ALA A 1 246 ? -9.803 1.557 -12.966 1.00 90.00 246 ALA A CA 1
ATOM 2017 C C . ALA A 1 246 ? -9.895 0.625 -11.748 1.00 90.00 246 ALA A C 1
ATOM 2019 O O . ALA A 1 246 ? -10.970 0.472 -11.178 1.00 90.00 246 ALA A O 1
ATOM 2020 N N . TYR A 1 247 ? -8.765 0.070 -11.299 1.00 91.69 247 TYR A N 1
ATOM 2021 C CA . TYR A 1 247 ? -8.696 -0.736 -10.080 1.00 91.69 247 TYR A CA 1
ATOM 2022 C C . TYR A 1 247 ? -9.132 0.041 -8.831 1.00 91.69 247 TYR A C 1
ATOM 2024 O O . TYR A 1 247 ? -9.926 -0.464 -8.042 1.00 91.69 247 TYR A O 1
ATOM 2032 N N . LYS A 1 248 ? -8.655 1.275 -8.642 1.00 87.56 248 LYS A N 1
ATOM 2033 C CA . LYS A 1 248 ? -8.925 2.070 -7.434 1.00 87.56 248 LYS A CA 1
ATOM 2034 C C . LYS A 1 248 ? -10.420 2.274 -7.180 1.00 87.56 248 LYS A C 1
ATOM 2036 O O . LYS A 1 248 ? -10.849 2.274 -6.024 1.00 87.56 248 LYS A O 1
ATOM 2041 N N . TRP A 1 249 ? -11.191 2.421 -8.257 1.00 86.62 249 TRP A N 1
ATOM 2042 C CA . TRP A 1 249 ? -12.636 2.654 -8.226 1.00 86.62 249 TRP A CA 1
ATOM 2043 C C . TRP A 1 249 ? -13.487 1.378 -8.202 1.00 86.62 249 TRP A C 1
ATOM 2045 O O . TRP A 1 249 ? -14.709 1.467 -8.082 1.00 86.62 249 TRP A O 1
ATOM 2055 N N . GLU A 1 250 ? -12.879 0.193 -8.282 1.00 90.38 250 GLU A N 1
ATOM 2056 C CA . GLU A 1 250 ? -13.602 -1.067 -8.116 1.00 90.38 250 GLU A CA 1
ATOM 2057 C C . GLU A 1 250 ? -14.111 -1.231 -6.668 1.00 90.38 250 GLU A C 1
ATOM 2059 O O . GLU A 1 250 ? -13.478 -0.769 -5.712 1.00 90.38 250 GLU A O 1
ATOM 2064 N N . PRO A 1 251 ? -15.233 -1.941 -6.447 1.00 90.88 251 PRO A N 1
ATOM 2065 C CA . PRO A 1 251 ? -15.662 -2.324 -5.108 1.00 90.88 251 PRO A CA 1
ATOM 2066 C C . PRO A 1 251 ? -14.564 -3.084 -4.356 1.00 90.88 251 PRO A C 1
ATOM 2068 O O . PRO A 1 251 ? -13.841 -3.888 -4.943 1.00 90.88 251 PRO A O 1
ATOM 2071 N N . PHE A 1 252 ? -14.493 -2.913 -3.031 1.00 92.19 252 PHE A N 1
ATOM 2072 C CA . PHE A 1 252 ? -13.436 -3.504 -2.195 1.00 92.19 252 PHE A CA 1
ATOM 2073 C C . PHE A 1 252 ? -13.202 -5.001 -2.459 1.00 92.19 252 PHE A C 1
ATOM 2075 O O . PHE A 1 252 ? -12.065 -5.423 -2.635 1.00 92.19 252 PHE A O 1
ATOM 2082 N N . LYS A 1 253 ? -14.278 -5.793 -2.559 1.00 90.50 253 LYS A N 1
ATOM 2083 C CA . LYS A 1 253 ? -14.190 -7.229 -2.867 1.00 90.50 253 LYS A CA 1
ATOM 2084 C C . LYS A 1 253 ? -13.512 -7.491 -4.218 1.00 90.50 253 LYS A C 1
ATOM 2086 O O . LYS A 1 253 ? -12.693 -8.398 -4.321 1.00 90.50 253 LYS A O 1
ATOM 2091 N N . ASN A 1 254 ? -13.861 -6.716 -5.243 1.00 90.94 254 ASN A N 1
ATOM 2092 C CA . ASN A 1 254 ? -13.296 -6.860 -6.582 1.00 90.94 254 ASN A CA 1
ATOM 2093 C C . ASN A 1 254 ? -11.817 -6.475 -6.583 1.00 90.94 254 ASN A C 1
ATOM 2095 O O . ASN A 1 254 ? -11.008 -7.228 -7.111 1.00 90.94 254 ASN A O 1
ATOM 2099 N N . ARG A 1 255 ? -11.455 -5.370 -5.917 1.00 92.12 255 ARG A N 1
ATOM 2100 C CA . ARG A 1 255 ? -10.058 -4.951 -5.727 1.00 92.12 255 ARG A CA 1
ATOM 2101 C C . ARG A 1 255 ? -9.219 -6.052 -5.091 1.00 92.12 255 ARG A C 1
ATOM 2103 O O . ARG A 1 255 ? -8.204 -6.463 -5.646 1.00 92.12 255 ARG A O 1
ATOM 2110 N N . THR A 1 256 ? -9.669 -6.587 -3.957 1.00 93.56 256 THR A N 1
ATOM 2111 C CA . THR A 1 256 ? -8.937 -7.662 -3.279 1.00 93.56 256 THR A CA 1
ATOM 2112 C C . THR A 1 256 ? -8.847 -8.917 -4.140 1.00 93.56 256 THR A C 1
ATOM 2114 O O . THR A 1 256 ? -7.784 -9.520 -4.218 1.00 93.56 256 THR A O 1
ATOM 2117 N N . ASP A 1 257 ? -9.913 -9.277 -4.862 1.00 92.69 257 ASP A N 1
ATOM 2118 C CA . ASP A 1 257 ? -9.888 -10.402 -5.801 1.00 92.69 257 ASP A CA 1
ATOM 2119 C C . ASP A 1 257 ? -8.889 -10.175 -6.945 1.00 92.69 257 ASP A C 1
ATOM 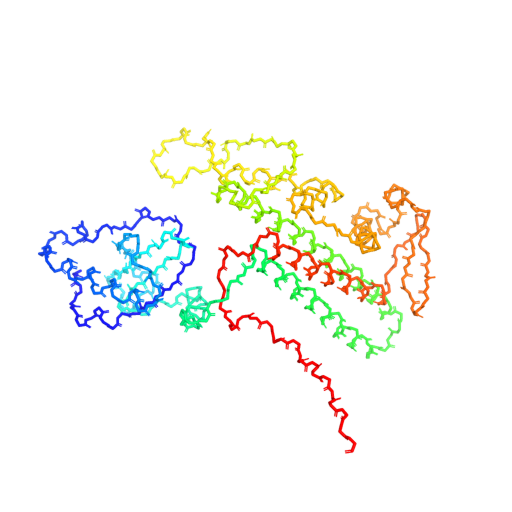2121 O O . ASP A 1 257 ? -8.177 -11.105 -7.327 1.00 92.69 257 ASP A O 1
ATOM 2125 N N . MET A 1 258 ? -8.834 -8.963 -7.500 1.00 93.62 258 MET A N 1
ATOM 2126 C CA . MET A 1 258 ? -7.909 -8.605 -8.571 1.00 93.62 258 MET A CA 1
ATOM 2127 C C . MET A 1 258 ? -6.462 -8.697 -8.101 1.00 93.62 258 MET A C 1
ATOM 2129 O O . MET A 1 258 ? -5.665 -9.361 -8.761 1.00 93.62 258 MET A O 1
ATOM 2133 N N . LEU A 1 259 ? -6.132 -8.099 -6.956 1.00 95.25 259 LEU A N 1
ATOM 2134 C CA . LEU A 1 259 ? -4.783 -8.141 -6.399 1.00 95.25 259 LEU A CA 1
ATOM 2135 C C . LEU A 1 259 ? -4.388 -9.574 -6.015 1.00 95.25 259 LEU A C 1
ATOM 2137 O O . LEU A 1 259 ? -3.400 -10.099 -6.523 1.00 95.25 259 LEU A O 1
ATOM 2141 N N . PHE A 1 260 ? -5.185 -10.239 -5.173 1.00 95.81 260 PHE A N 1
ATOM 2142 C CA . PHE A 1 260 ? -4.823 -11.535 -4.593 1.00 95.81 260 PHE A CA 1
ATOM 2143 C C . PHE A 1 260 ? -4.750 -12.638 -5.647 1.00 95.81 260 PHE A C 1
ATOM 2145 O O . PHE A 1 260 ? -3.812 -13.428 -5.655 1.00 95.81 260 PHE A O 1
ATOM 2152 N N . LYS A 1 261 ? -5.685 -12.677 -6.605 1.00 94.12 261 LYS A N 1
ATOM 2153 C CA . LYS A 1 261 ? -5.646 -13.692 -7.671 1.00 94.12 261 LYS A CA 1
ATOM 2154 C C . LYS A 1 261 ? -4.613 -13.400 -8.755 1.00 94.12 261 LYS A C 1
ATOM 2156 O O . LYS A 1 261 ? -4.395 -14.292 -9.577 1.00 94.12 261 LYS A O 1
ATOM 2161 N N . SER A 1 262 ? -4.072 -12.182 -8.834 1.00 93.12 262 SER A N 1
ATOM 2162 C CA . SER A 1 262 ? -2.942 -11.878 -9.726 1.00 93.12 262 SER A CA 1
ATOM 2163 C C . SER A 1 262 ? -1.631 -12.366 -9.117 1.00 93.12 262 SER A C 1
ATOM 2165 O O . SER A 1 262 ? -0.746 -12.808 -9.841 1.00 93.12 262 SER A O 1
ATOM 2167 N N . THR A 1 263 ? -1.535 -12.353 -7.788 1.00 92.19 263 THR A N 1
ATOM 2168 C CA . THR A 1 263 ? -0.349 -12.774 -7.035 1.00 92.19 263 THR A CA 1
ATOM 2169 C C . THR A 1 263 ? -0.429 -14.203 -6.509 1.00 92.19 263 THR A C 1
ATOM 2171 O O . THR A 1 263 ? 0.472 -14.639 -5.802 1.00 92.19 263 THR A O 1
ATOM 2174 N N . ASP A 1 264 ? -1.486 -14.946 -6.846 1.00 94.19 264 ASP A N 1
ATOM 2175 C CA . ASP A 1 264 ? -1.771 -16.291 -6.328 1.00 94.19 264 ASP A CA 1
ATOM 2176 C C . ASP A 1 264 ? -1.859 -16.344 -4.785 1.00 94.19 264 ASP A C 1
ATOM 2178 O O . ASP A 1 264 ? -1.622 -17.382 -4.168 1.00 94.19 264 ASP A O 1
ATOM 2182 N N . TYR A 1 265 ? -2.187 -15.216 -4.147 1.00 96.12 265 TYR A N 1
ATOM 2183 C CA . TYR A 1 265 ? -2.324 -15.107 -2.700 1.00 96.12 265 TYR A CA 1
ATOM 2184 C C . TYR A 1 265 ? -3.687 -15.613 -2.229 1.00 96.12 265 TYR A C 1
ATOM 2186 O O . TYR A 1 265 ? -4.732 -15.270 -2.788 1.00 96.12 265 TYR A O 1
ATOM 2194 N N . VAL A 1 266 ? -3.681 -16.401 -1.154 1.00 95.81 266 VAL A N 1
ATOM 2195 C CA . VAL A 1 266 ? -4.891 -16.905 -0.500 1.00 95.81 266 VAL A CA 1
ATOM 2196 C C . VAL A 1 266 ? -4.908 -16.412 0.938 1.00 95.81 266 VAL A C 1
ATOM 2198 O O . VAL A 1 266 ? -4.176 -16.908 1.790 1.00 95.81 266 VAL A O 1
ATOM 2201 N N . ILE A 1 267 ? -5.771 -15.436 1.207 1.00 95.56 267 ILE A N 1
ATOM 2202 C CA . ILE A 1 267 ? -5.979 -14.913 2.554 1.00 95.56 267 ILE A CA 1
ATOM 2203 C C . ILE A 1 267 ? -6.814 -15.885 3.400 1.00 95.56 267 ILE A C 1
ATOM 2205 O O . ILE A 1 267 ? -7.785 -16.476 2.922 1.00 95.56 267 ILE A O 1
ATOM 2209 N N . ALA A 1 268 ? -6.473 -16.019 4.684 1.00 95.12 268 ALA A N 1
ATOM 2210 C CA . ALA A 1 268 ? -7.292 -16.761 5.636 1.00 95.12 268 ALA A CA 1
ATOM 2211 C C . ALA A 1 268 ? -8.695 -16.135 5.761 1.00 95.12 268 ALA A C 1
ATOM 2213 O O . ALA A 1 268 ? -8.828 -14.934 5.996 1.00 95.12 268 ALA A O 1
ATOM 2214 N N . THR A 1 269 ? -9.751 -16.950 5.657 1.00 93.38 269 THR A N 1
ATOM 2215 C CA . THR A 1 269 ? -11.149 -16.474 5.642 1.00 93.38 269 THR A CA 1
ATOM 2216 C C . THR A 1 269 ? -11.497 -15.630 6.866 1.00 93.38 269 THR A C 1
ATOM 2218 O O . THR A 1 269 ? -12.056 -14.550 6.720 1.00 93.38 269 THR A O 1
ATOM 2221 N N . ALA A 1 270 ? -11.092 -16.069 8.062 1.00 93.25 270 ALA A N 1
ATOM 2222 C CA . ALA A 1 270 ? -11.341 -15.329 9.298 1.00 93.25 270 ALA A CA 1
ATOM 2223 C C . ALA A 1 270 ? -10.675 -13.940 9.299 1.00 93.25 270 ALA A C 1
ATOM 2225 O O . ALA A 1 270 ? -11.277 -12.970 9.750 1.00 93.25 270 ALA A O 1
ATOM 2226 N N . LEU A 1 271 ? -9.457 -13.835 8.755 1.00 95.12 271 LEU A N 1
ATOM 2227 C CA . LEU A 1 271 ? -8.736 -12.567 8.640 1.00 95.12 271 LEU A CA 1
ATOM 2228 C C . LEU A 1 271 ? -9.446 -11.629 7.655 1.00 95.12 271 LEU A C 1
ATOM 2230 O O . LEU A 1 271 ? -9.679 -10.458 7.955 1.00 95.12 271 LEU A O 1
ATOM 2234 N N . PHE A 1 272 ? -9.840 -12.158 6.494 1.00 95.19 272 PHE A N 1
ATOM 2235 C CA . PHE A 1 272 ? -10.528 -11.380 5.469 1.00 95.19 272 PHE A CA 1
ATOM 2236 C C . PHE A 1 272 ? -11.899 -10.878 5.927 1.00 95.19 272 PHE A C 1
ATOM 2238 O O . PHE A 1 272 ? -12.245 -9.727 5.664 1.00 95.19 272 PHE A O 1
ATOM 2245 N N . ASP A 1 273 ? -12.664 -11.707 6.640 1.00 94.38 273 ASP A N 1
ATOM 2246 C CA . ASP A 1 273 ? -13.979 -11.336 7.163 1.00 94.38 273 ASP A CA 1
ATOM 2247 C C . ASP A 1 273 ? -13.894 -10.176 8.160 1.00 94.38 273 ASP A C 1
ATOM 2249 O O . ASP A 1 273 ? -14.732 -9.270 8.132 1.00 94.38 273 ASP A O 1
ATOM 2253 N N . GLU A 1 274 ? -12.865 -10.164 9.008 1.00 96.00 274 GLU A N 1
ATOM 2254 C CA . GLU A 1 274 ? -12.633 -9.079 9.960 1.00 96.00 274 GLU A CA 1
ATOM 2255 C C . GLU A 1 274 ? -12.192 -7.782 9.266 1.00 96.00 274 GLU A C 1
ATOM 2257 O O . GLU A 1 274 ? -12.720 -6.710 9.566 1.00 96.00 274 GLU A O 1
ATOM 2262 N N . ILE A 1 275 ? -11.296 -7.858 8.278 1.00 96.94 275 ILE A N 1
ATOM 2263 C CA . ILE A 1 275 ? -10.914 -6.691 7.465 1.00 96.94 275 ILE A CA 1
ATOM 2264 C C . ILE A 1 275 ? -12.143 -6.124 6.748 1.00 96.94 275 ILE A C 1
ATOM 2266 O O . ILE A 1 275 ? -12.429 -4.926 6.818 1.00 96.94 275 ILE A O 1
ATOM 2270 N N . LYS A 1 276 ? -12.914 -6.993 6.089 1.00 95.69 276 LYS A N 1
ATOM 2271 C CA . LYS A 1 276 ? -14.122 -6.620 5.350 1.00 95.69 276 LYS A CA 1
ATOM 2272 C C . LYS A 1 276 ? -15.168 -5.978 6.262 1.00 95.69 276 LYS A C 1
ATOM 2274 O O . LYS A 1 276 ? -15.774 -4.980 5.868 1.00 95.69 276 LYS A O 1
ATOM 2279 N N . LYS A 1 277 ? -15.343 -6.493 7.486 1.00 95.12 277 LYS A N 1
ATOM 2280 C CA . LYS A 1 277 ? -16.177 -5.874 8.529 1.00 95.12 277 LYS A CA 1
ATOM 2281 C C . LYS A 1 277 ? -15.775 -4.416 8.752 1.00 95.12 277 LYS A C 1
ATOM 2283 O O . LYS A 1 277 ? -16.631 -3.537 8.691 1.00 95.12 277 LYS A O 1
ATOM 2288 N N . HIS A 1 278 ? -14.490 -4.136 8.950 1.00 96.75 278 HIS A N 1
ATOM 2289 C CA . HIS A 1 278 ? -14.015 -2.778 9.220 1.00 96.75 278 HIS A CA 1
ATOM 2290 C C . HIS A 1 278 ? -14.089 -1.831 8.016 1.00 96.75 278 HIS A C 1
ATOM 2292 O O . HIS A 1 278 ? -14.356 -0.640 8.198 1.00 96.75 278 HIS A O 1
ATOM 2298 N N . VAL A 1 279 ? -13.927 -2.342 6.793 1.00 95.56 279 VAL A N 1
ATOM 2299 C CA . VAL A 1 279 ? -14.162 -1.560 5.568 1.00 95.56 279 VAL A CA 1
ATOM 2300 C C . VAL A 1 279 ? -15.624 -1.124 5.469 1.00 95.56 279 VAL A C 1
ATOM 2302 O O . VAL A 1 279 ? -15.903 0.049 5.225 1.00 95.56 279 VAL A O 1
ATOM 2305 N N . ILE A 1 280 ? -16.561 -2.038 5.723 1.00 92.88 280 ILE A N 1
ATOM 2306 C CA . ILE A 1 280 ? -17.997 -1.735 5.697 1.00 92.88 280 ILE A CA 1
ATOM 2307 C C . ILE A 1 280 ? -18.372 -0.755 6.812 1.00 92.88 280 ILE A C 1
ATOM 2309 O O . ILE A 1 280 ? -19.040 0.242 6.546 1.00 92.88 280 ILE A O 1
ATOM 2313 N N . ILE A 1 281 ? -17.864 -0.966 8.030 1.00 92.75 281 ILE A N 1
ATOM 2314 C CA . ILE A 1 281 ? -18.055 -0.037 9.152 1.00 92.75 281 ILE A CA 1
ATOM 2315 C C . ILE A 1 281 ? -17.603 1.381 8.779 1.00 92.75 281 ILE A C 1
ATOM 2317 O O . ILE A 1 281 ? -18.356 2.332 8.992 1.00 92.75 281 ILE A O 1
ATOM 2321 N N . ARG A 1 282 ? -16.416 1.537 8.173 1.00 92.94 282 ARG A N 1
ATOM 2322 C CA . ARG A 1 282 ? -15.929 2.844 7.705 1.00 92.94 282 ARG A CA 1
ATOM 2323 C C . ARG A 1 282 ? -16.900 3.484 6.715 1.00 92.94 282 ARG A C 1
ATOM 2325 O O . ARG A 1 282 ? -17.195 4.670 6.843 1.00 92.94 282 ARG A O 1
ATOM 2332 N N . ASN A 1 283 ? -17.403 2.721 5.748 1.00 90.06 283 ASN A N 1
ATOM 2333 C CA . ASN A 1 283 ? -18.325 3.242 4.738 1.00 90.06 283 ASN A CA 1
ATOM 2334 C C . ASN A 1 283 ? -19.644 3.719 5.369 1.00 90.06 283 ASN A C 1
ATOM 2336 O O . ASN A 1 283 ? -20.101 4.823 5.068 1.00 90.06 283 ASN A O 1
ATOM 2340 N N . CYS A 1 284 ? -20.202 2.961 6.318 1.00 89.44 284 CYS A N 1
ATOM 2341 C CA . CYS A 1 284 ? -21.385 3.380 7.074 1.00 89.44 284 CYS A CA 1
ATOM 2342 C C . CYS A 1 284 ? -21.151 4.674 7.867 1.00 89.44 284 CYS A C 1
ATOM 2344 O O . CYS A 1 284 ? -22.027 5.540 7.932 1.00 89.44 284 CYS A O 1
ATOM 2346 N N . MET A 1 285 ? -19.959 4.843 8.447 1.00 87.31 285 MET A N 1
ATOM 2347 C CA . MET A 1 285 ? -19.593 6.085 9.134 1.00 87.31 285 MET A CA 1
ATOM 2348 C C . MET A 1 285 ? -19.539 7.300 8.208 1.00 87.31 285 MET A C 1
ATOM 2350 O O . MET A 1 285 ? -19.847 8.400 8.657 1.00 87.31 285 MET A O 1
ATOM 2354 N N . GLN A 1 286 ? -19.194 7.114 6.933 1.00 83.12 286 GLN A N 1
ATOM 2355 C CA . GLN A 1 286 ? -19.085 8.205 5.961 1.00 83.12 286 GLN A CA 1
ATOM 2356 C C . GLN A 1 286 ? -20.415 8.574 5.293 1.00 83.12 286 GLN A C 1
ATOM 2358 O O . GLN A 1 286 ? -20.612 9.740 4.963 1.00 83.12 286 GLN A O 1
ATOM 2363 N N . HIS A 1 287 ? -21.325 7.613 5.103 1.00 78.38 287 HIS A N 1
ATOM 2364 C CA . HIS A 1 287 ? -22.510 7.806 4.253 1.00 78.38 287 HIS A CA 1
ATOM 2365 C C . HIS A 1 287 ? -23.866 7.604 4.953 1.00 78.38 287 HIS A C 1
ATOM 2367 O O . HIS A 1 287 ? -24.891 7.993 4.398 1.00 78.38 287 HIS A O 1
ATOM 2373 N N . HIS A 1 288 ? -23.906 7.043 6.168 1.00 79.19 288 HIS A N 1
ATOM 2374 C CA . HIS A 1 288 ? -25.156 6.654 6.847 1.00 79.19 288 HIS A CA 1
ATOM 2375 C C . HIS A 1 288 ? -25.274 7.210 8.270 1.00 79.19 288 HIS A C 1
ATOM 2377 O O . HIS A 1 288 ? -25.796 6.545 9.164 1.00 79.19 288 HIS A O 1
ATOM 2383 N N . GLU A 1 289 ? -24.750 8.416 8.507 1.00 81.50 289 GLU A N 1
ATOM 2384 C CA . GLU A 1 289 ? -24.748 9.061 9.833 1.00 81.50 289 GLU A CA 1
ATOM 2385 C C . GLU A 1 289 ? -24.131 8.176 10.940 1.00 81.50 289 GLU A C 1
ATOM 2387 O O . GLU A 1 289 ? -24.515 8.252 12.110 1.00 81.50 289 GLU A O 1
ATOM 2392 N N . GLY A 1 290 ? -23.202 7.280 10.581 1.00 83.00 290 GLY A N 1
ATOM 2393 C CA . GLY A 1 290 ? -22.623 6.326 11.528 1.00 83.00 290 GLY A CA 1
ATOM 2394 C C . GLY A 1 290 ? -23.573 5.223 11.979 1.00 83.00 290 GLY A C 1
ATOM 2395 O O . GLY A 1 290 ? -23.402 4.701 13.079 1.00 83.00 290 GLY A O 1
ATOM 2396 N N . ARG A 1 291 ? -24.570 4.858 11.168 1.00 88.00 291 ARG A N 1
ATOM 2397 C CA . ARG A 1 291 ? -25.480 3.734 11.427 1.00 88.00 291 ARG A CA 1
ATOM 2398 C C . ARG A 1 291 ? -25.232 2.586 10.462 1.00 88.00 291 ARG A C 1
ATOM 2400 O O . ARG A 1 291 ? -24.908 2.804 9.302 1.00 88.00 291 ARG A O 1
ATOM 2407 N N . LEU A 1 292 ? -25.422 1.367 10.954 1.00 87.12 292 LEU A N 1
ATOM 2408 C CA . LEU A 1 292 ? -25.248 0.155 10.161 1.00 87.12 292 LEU A CA 1
ATOM 2409 C C . LEU A 1 292 ? -26.504 -0.142 9.332 1.00 87.12 292 LEU A C 1
ATOM 2411 O O . LEU A 1 292 ? -27.514 -0.564 9.883 1.00 87.12 292 LEU A O 1
ATOM 2415 N N . ASP A 1 293 ? -26.476 0.077 8.025 1.00 88.69 293 ASP A N 1
ATOM 2416 C CA . ASP A 1 293 ? -27.616 -0.201 7.148 1.00 88.69 293 ASP A CA 1
ATOM 2417 C C . ASP A 1 293 ? -27.750 -1.703 6.803 1.00 88.69 293 ASP A C 1
ATOM 2419 O O . ASP A 1 293 ? -26.885 -2.532 7.101 1.00 88.69 293 ASP A O 1
ATOM 2423 N N . ARG A 1 294 ? -28.880 -2.071 6.186 1.00 88.94 294 ARG A N 1
ATOM 2424 C CA . ARG A 1 294 ? -29.188 -3.469 5.845 1.00 88.94 294 ARG A CA 1
ATOM 2425 C C . ARG A 1 294 ? -28.329 -3.997 4.692 1.00 88.94 294 ARG A C 1
ATOM 2427 O O . ARG A 1 294 ? -27.989 -5.178 4.701 1.00 88.94 294 ARG A O 1
ATOM 2434 N N . ASP A 1 295 ? -27.957 -3.159 3.731 1.00 88.50 295 ASP A N 1
ATOM 2435 C CA . ASP A 1 295 ? -27.174 -3.592 2.571 1.00 88.50 295 ASP A CA 1
ATOM 2436 C C . ASP A 1 295 ? -25.735 -3.914 2.977 1.00 88.50 295 ASP A C 1
ATOM 2438 O O . ASP A 1 295 ? -25.169 -4.913 2.534 1.00 88.50 295 ASP A O 1
ATOM 2442 N N . SER A 1 296 ? -25.177 -3.142 3.906 1.00 89.06 296 SER A N 1
ATOM 2443 C CA . SER A 1 296 ? -23.892 -3.409 4.554 1.00 89.06 296 SER A CA 1
ATOM 2444 C C . SER A 1 296 ? -23.858 -4.760 5.282 1.00 89.06 296 SER A C 1
ATOM 2446 O O . SER A 1 296 ? -22.883 -5.509 5.179 1.00 89.06 296 SER A O 1
ATOM 2448 N N . LEU A 1 297 ? -24.941 -5.124 5.972 1.00 88.50 297 LEU A N 1
ATOM 2449 C CA . LEU A 1 297 ? -25.090 -6.432 6.621 1.00 88.50 297 LEU A CA 1
ATOM 2450 C C . LEU A 1 297 ? -25.222 -7.577 5.607 1.00 88.50 297 LEU A C 1
ATOM 2452 O O . LEU A 1 297 ? -24.535 -8.596 5.727 1.00 88.50 297 LEU A O 1
ATOM 2456 N N . ASN A 1 298 ? -26.006 -7.370 4.546 1.00 89.12 298 ASN A N 1
ATOM 2457 C CA . ASN A 1 298 ? -26.120 -8.316 3.434 1.00 89.12 298 ASN A CA 1
ATOM 2458 C C . ASN A 1 298 ? -24.761 -8.570 2.763 1.00 89.12 298 ASN A C 1
ATOM 2460 O O . ASN A 1 298 ? -24.427 -9.714 2.457 1.00 89.12 298 ASN A O 1
ATOM 2464 N N . GLN A 1 299 ? -23.934 -7.532 2.588 1.00 87.19 299 GLN A N 1
ATOM 2465 C CA . GLN A 1 299 ? -22.578 -7.675 2.049 1.00 87.19 299 GLN A CA 1
ATOM 2466 C C . GLN A 1 299 ? -21.680 -8.547 2.933 1.00 87.19 299 GLN A C 1
ATOM 2468 O O . GLN A 1 299 ? -20.801 -9.236 2.407 1.00 87.19 299 GLN A O 1
ATOM 2473 N N . LEU A 1 300 ? -21.881 -8.539 4.254 1.00 87.06 300 LEU A N 1
ATOM 2474 C CA . LEU A 1 300 ? -21.179 -9.410 5.202 1.00 87.06 300 LEU A CA 1
ATOM 2475 C C . LEU A 1 300 ? -21.788 -10.813 5.307 1.00 87.06 300 LEU A C 1
ATOM 2477 O O . LEU A 1 300 ? -21.140 -11.689 5.872 1.00 87.06 300 LEU A O 1
ATOM 2481 N N . GLY A 1 301 ? -22.996 -11.034 4.781 1.00 88.06 301 GLY A N 1
ATOM 2482 C CA . GLY A 1 301 ? -23.738 -12.280 4.974 1.00 88.06 301 GLY A CA 1
ATOM 2483 C C . GLY A 1 301 ? -24.104 -12.522 6.441 1.00 88.06 301 GLY A C 1
ATOM 2484 O O . GLY A 1 301 ? -24.095 -13.665 6.893 1.00 88.06 301 GLY A O 1
ATOM 2485 N N . LYS A 1 302 ? -24.350 -11.450 7.206 1.00 88.50 302 LYS A N 1
ATOM 2486 C CA . LYS A 1 302 ? -24.641 -11.500 8.647 1.00 88.50 302 LYS A CA 1
ATOM 2487 C C . LYS A 1 302 ? -25.872 -10.657 8.963 1.00 88.50 302 LYS A C 1
ATOM 2489 O O . LYS A 1 302 ? -26.053 -9.606 8.367 1.00 88.50 302 LYS A O 1
ATOM 2494 N N . ASP A 1 303 ? -26.651 -11.062 9.965 1.00 87.69 303 ASP A N 1
ATOM 2495 C CA . ASP A 1 303 ? -27.789 -10.268 10.468 1.00 87.69 303 ASP A CA 1
ATOM 2496 C C . ASP A 1 303 ? -27.366 -9.190 11.480 1.00 87.69 303 ASP A C 1
ATOM 2498 O O . ASP A 1 303 ? -28.082 -8.219 11.721 1.00 87.69 303 ASP A O 1
ATOM 2502 N N . LYS A 1 304 ? -26.192 -9.380 12.089 1.00 90.94 304 LYS A N 1
ATOM 2503 C CA . LYS A 1 304 ? -25.600 -8.515 13.112 1.00 90.94 304 LYS A CA 1
ATOM 2504 C C . LYS A 1 304 ? -24.078 -8.589 13.064 1.00 90.94 304 LYS A C 1
ATOM 2506 O O . LYS A 1 304 ? -23.515 -9.631 12.716 1.00 90.94 304 LYS A O 1
ATOM 2511 N N . ILE A 1 305 ? -23.404 -7.506 13.448 1.00 92.06 305 ILE A N 1
ATOM 2512 C CA . ILE A 1 305 ? -21.936 -7.461 13.482 1.00 92.06 305 ILE A CA 1
ATOM 2513 C C . ILE A 1 305 ? -21.434 -7.742 14.903 1.00 92.06 305 ILE A C 1
ATOM 2515 O O . ILE A 1 305 ? -21.806 -6.996 15.809 1.00 92.06 305 ILE A O 1
ATOM 2519 N N . PRO A 1 306 ? -20.595 -8.776 15.112 1.00 93.31 306 PRO A N 1
ATOM 2520 C CA . PRO A 1 306 ? -19.901 -8.979 16.376 1.00 93.31 306 PRO A CA 1
ATOM 2521 C C . PRO A 1 306 ? -18.738 -7.991 16.512 1.00 93.31 306 PRO A C 1
ATOM 2523 O O . PRO A 1 306 ? -17.947 -7.817 15.583 1.00 93.31 306 PRO A O 1
ATOM 2526 N N . MET A 1 307 ? -18.633 -7.383 17.686 1.00 93.69 307 MET A N 1
ATOM 2527 C CA . MET A 1 307 ? -17.633 -6.379 18.030 1.00 93.69 307 MET A CA 1
ATOM 2528 C C . MET A 1 307 ? -17.073 -6.686 19.424 1.00 93.69 307 MET A C 1
ATOM 2530 O O . MET A 1 307 ? -17.826 -7.033 20.337 1.00 93.69 307 MET A O 1
ATOM 2534 N N . LYS A 1 308 ? -15.760 -6.560 19.606 1.00 92.50 308 LYS A N 1
ATOM 2535 C CA . LYS A 1 308 ? -15.078 -6.853 20.872 1.00 92.50 308 LYS A CA 1
ATOM 2536 C C . LYS A 1 308 ? -15.272 -5.727 21.884 1.00 92.50 308 LYS A C 1
ATOM 2538 O O . LYS A 1 308 ? -15.189 -4.545 21.540 1.00 92.50 308 LYS A O 1
ATOM 2543 N N . LYS A 1 309 ? -15.525 -6.103 23.139 1.00 91.56 309 LYS A N 1
ATOM 2544 C CA . LYS A 1 309 ? -15.629 -5.184 24.276 1.00 91.56 309 LYS A CA 1
ATOM 2545 C C . LYS A 1 309 ? -15.338 -5.905 25.593 1.00 91.56 309 LYS A C 1
ATOM 2547 O O . LYS A 1 309 ? -16.070 -6.820 25.947 1.00 91.56 309 LYS A O 1
ATOM 2552 N N . ASP A 1 310 ? -14.345 -5.442 26.344 1.00 84.31 310 ASP A N 1
ATOM 2553 C CA . ASP A 1 310 ? -13.985 -5.930 27.682 1.00 84.31 310 ASP A CA 1
ATOM 2554 C C . ASP A 1 310 ? -13.816 -7.462 27.738 1.00 84.31 310 ASP A C 1
ATOM 2556 O O . ASP A 1 310 ? -14.254 -8.120 28.681 1.00 84.31 310 ASP A O 1
ATOM 2560 N N . ARG A 1 311 ? -13.180 -8.043 26.708 1.00 80.69 311 ARG A N 1
ATOM 2561 C CA . ARG A 1 311 ? -13.048 -9.506 26.478 1.00 80.69 311 ARG A CA 1
ATOM 2562 C C . ARG A 1 311 ? -14.351 -10.271 26.197 1.00 80.69 311 ARG A C 1
ATOM 2564 O O . ARG A 1 311 ? -14.313 -11.496 26.097 1.00 80.69 311 ARG A O 1
ATOM 2571 N N . ASP A 1 312 ? -15.465 -9.575 26.027 1.00 89.38 312 ASP A N 1
ATOM 2572 C CA . ASP A 1 312 ? -16.745 -10.117 25.575 1.00 89.38 312 ASP A CA 1
ATOM 2573 C C . ASP A 1 312 ? -17.060 -9.647 24.139 1.00 89.38 312 ASP A C 1
ATOM 2575 O O . ASP A 1 312 ? -16.312 -8.878 23.518 1.00 89.38 312 ASP A O 1
ATOM 2579 N N . VAL A 1 313 ? -18.172 -10.128 23.589 1.00 90.38 313 VAL A N 1
ATOM 2580 C CA . VAL A 1 313 ? -18.687 -9.751 22.274 1.00 90.38 313 VAL A CA 1
ATOM 2581 C C . VAL A 1 313 ? -20.023 -9.048 22.444 1.00 90.38 313 VAL A C 1
ATOM 2583 O O . VAL A 1 313 ? -20.989 -9.621 22.943 1.00 90.38 313 VAL A O 1
ATOM 2586 N N . TYR A 1 314 ? -20.114 -7.821 21.941 1.00 92.44 314 TYR A N 1
ATOM 2587 C CA . TYR A 1 314 ? -21.398 -7.155 21.759 1.00 92.44 314 TYR A CA 1
ATOM 2588 C C . TYR A 1 314 ? -21.768 -7.126 20.274 1.00 92.44 314 TYR A C 1
ATOM 2590 O O . TYR A 1 314 ? -20.911 -7.208 19.394 1.00 92.44 314 TYR A O 1
ATOM 2598 N N . TYR A 1 315 ? -23.064 -7.035 19.992 1.00 92.50 315 TYR A N 1
ATOM 2599 C CA . TYR A 1 315 ? -23.582 -7.076 18.630 1.00 92.50 315 TYR A CA 1
ATOM 2600 C C . TYR A 1 315 ? -24.174 -5.728 18.227 1.00 92.50 315 TYR A C 1
ATOM 2602 O O . TYR A 1 315 ? -24.889 -5.101 19.010 1.00 92.50 315 TYR A O 1
ATOM 2610 N N . ILE A 1 316 ? -23.890 -5.300 16.997 1.00 90.50 316 ILE A N 1
ATOM 2611 C CA . ILE A 1 316 ? -24.537 -4.146 16.364 1.00 90.50 316 ILE A CA 1
ATOM 2612 C C . ILE A 1 316 ? -25.633 -4.661 15.425 1.00 90.50 316 ILE A C 1
ATOM 2614 O O . ILE A 1 316 ? -25.336 -5.377 14.465 1.00 90.50 316 ILE A O 1
ATOM 2618 N N . ASP A 1 317 ? -26.881 -4.282 15.706 1.00 90.00 317 ASP A N 1
ATOM 2619 C CA . ASP A 1 317 ? -28.043 -4.573 14.857 1.00 90.00 317 ASP A CA 1
ATOM 2620 C C . ASP A 1 317 ? -28.232 -3.531 13.739 1.00 90.00 317 ASP A C 1
ATOM 2622 O O . ASP A 1 317 ? -27.676 -2.428 13.772 1.00 90.00 317 ASP A O 1
ATOM 2626 N N . VAL A 1 318 ? -29.099 -3.855 12.774 1.00 90.94 318 VAL A N 1
ATOM 2627 C CA . VAL A 1 318 ? -29.508 -2.952 11.686 1.00 90.94 318 VAL A CA 1
ATOM 2628 C C . VAL A 1 318 ? -30.001 -1.602 12.241 1.00 90.94 318 VAL A C 1
ATOM 2630 O O . VAL A 1 318 ? -30.776 -1.534 13.197 1.00 90.94 318 VAL A O 1
ATOM 2633 N N . TRP A 1 319 ? -29.577 -0.516 11.602 1.00 87.19 319 TRP A N 1
ATOM 2634 C CA . TRP A 1 319 ? -29.864 0.891 11.895 1.00 87.19 319 TRP A CA 1
ATOM 2635 C C . TRP A 1 319 ? -29.435 1.380 13.283 1.00 87.19 319 TRP A C 1
ATOM 2637 O O . TRP A 1 319 ? -29.768 2.507 13.672 1.00 87.19 319 TRP A O 1
ATOM 2647 N N . LYS A 1 320 ? -28.671 0.577 14.032 1.00 88.69 320 LYS A N 1
ATOM 2648 C CA . LYS A 1 320 ? -28.074 1.010 15.296 1.00 88.69 320 LYS A CA 1
ATOM 2649 C C . LYS A 1 320 ? -26.828 1.865 15.049 1.00 88.69 320 LYS A C 1
ATOM 2651 O O . LYS A 1 320 ? -26.123 1.657 14.058 1.00 88.69 320 LYS A O 1
ATOM 2656 N N . PRO A 1 321 ? -26.557 2.840 15.938 1.00 87.75 321 PRO A N 1
ATOM 2657 C CA . PRO A 1 321 ? -25.347 3.637 15.857 1.00 87.75 321 PRO A CA 1
ATOM 2658 C C . PRO A 1 321 ? -24.126 2.750 16.081 1.00 87.75 321 PRO A C 1
ATOM 2660 O O . PRO A 1 321 ? -24.056 1.990 17.049 1.00 87.75 321 PRO A O 1
ATOM 2663 N N . ILE A 1 322 ? -23.148 2.898 15.201 1.00 90.75 322 ILE A N 1
ATOM 2664 C CA . ILE A 1 322 ? -21.869 2.223 15.305 1.00 90.75 322 ILE A CA 1
ATOM 2665 C C . ILE A 1 322 ? -21.128 2.805 16.507 1.00 90.75 322 ILE A C 1
ATOM 2667 O O . ILE A 1 322 ? -21.016 4.021 16.703 1.00 90.75 322 ILE A O 1
ATOM 2671 N N . THR A 1 323 ? -20.649 1.897 17.341 1.00 89.56 323 THR A N 1
ATOM 2672 C CA . THR A 1 323 ? -19.718 2.188 18.422 1.00 89.56 323 THR A CA 1
ATOM 2673 C C . THR A 1 323 ? -18.496 1.318 18.178 1.00 89.56 323 THR A C 1
ATOM 2675 O O . THR A 1 323 ? -18.604 0.252 17.586 1.00 89.56 323 THR A O 1
ATOM 2678 N N . ILE A 1 324 ? -17.314 1.783 18.550 1.00 93.50 324 ILE A N 1
ATOM 2679 C CA . ILE A 1 324 ? -16.089 0.991 18.475 1.00 93.50 324 ILE A CA 1
ATOM 2680 C C . ILE A 1 324 ? -15.425 1.175 19.830 1.00 93.50 324 ILE A C 1
ATOM 2682 O O . ILE A 1 324 ? -15.357 2.301 20.320 1.00 93.50 324 ILE A O 1
ATOM 2686 N N . PHE A 1 325 ? -15.035 0.069 20.455 1.00 93.38 325 PHE A N 1
ATOM 2687 C CA . PHE A 1 325 ? -14.335 0.072 21.736 1.00 93.38 325 PHE A CA 1
ATOM 2688 C C . PHE A 1 325 ? -12.852 -0.215 21.509 1.00 93.38 325 PHE A C 1
ATOM 2690 O O . PHE A 1 325 ? -12.463 -0.688 20.439 1.00 93.38 325 PHE A O 1
ATOM 2697 N N . ASP A 1 326 ? -12.041 0.053 22.528 1.00 93.12 326 ASP A N 1
ATOM 2698 C CA . ASP A 1 326 ? -10.584 -0.080 22.469 1.00 93.12 326 ASP A CA 1
ATOM 2699 C C . ASP A 1 326 ? -10.153 -1.478 22.018 1.00 93.12 326 ASP A C 1
ATOM 2701 O O . ASP A 1 326 ? -9.363 -1.598 21.086 1.00 93.12 326 ASP A O 1
ATOM 2705 N N . ASP A 1 327 ? -10.734 -2.529 22.605 1.00 94.12 327 ASP A N 1
ATOM 2706 C CA . ASP A 1 327 ? -10.436 -3.926 22.263 1.00 94.12 327 ASP A CA 1
ATOM 2707 C C . ASP A 1 327 ? -10.639 -4.228 20.772 1.00 94.12 327 ASP A C 1
ATOM 2709 O O . ASP A 1 327 ? -9.857 -4.957 20.158 1.00 94.12 327 ASP A O 1
ATOM 2713 N N . GLU A 1 328 ? -11.684 -3.655 20.177 1.00 96.69 328 GLU A N 1
ATOM 2714 C CA . GLU A 1 328 ? -11.975 -3.817 18.757 1.00 96.69 328 GLU A CA 1
ATOM 2715 C C . GLU A 1 328 ? -10.961 -3.056 17.894 1.00 96.69 328 GLU A C 1
ATOM 2717 O O . GLU A 1 328 ? -10.467 -3.592 16.903 1.00 96.69 328 GLU A O 1
ATOM 2722 N N . LEU A 1 329 ? -10.606 -1.825 18.276 1.00 96.75 329 LEU A N 1
ATOM 2723 C CA . LEU A 1 329 ? -9.624 -1.031 17.537 1.00 96.75 329 LEU A CA 1
ATOM 2724 C C . LEU A 1 329 ? -8.218 -1.652 17.604 1.00 96.75 329 LEU A C 1
ATOM 2726 O O . LEU A 1 329 ? -7.546 -1.758 16.580 1.00 96.75 329 LEU A O 1
ATOM 2730 N N . TYR A 1 330 ? -7.789 -2.128 18.774 1.00 96.56 330 TYR A N 1
ATOM 2731 C CA . TYR A 1 330 ? -6.519 -2.846 18.911 1.00 96.56 330 TYR A CA 1
ATOM 2732 C C . TYR A 1 330 ? -6.520 -4.169 18.143 1.00 96.56 330 TYR A C 1
ATOM 2734 O O . TYR A 1 330 ? -5.504 -4.529 17.546 1.00 96.56 330 TYR A O 1
ATOM 2742 N N . SER A 1 331 ? -7.660 -4.867 18.104 1.00 96.69 331 SER A N 1
ATOM 2743 C CA . SER A 1 331 ? -7.819 -6.041 17.248 1.00 96.69 331 SER A CA 1
ATOM 2744 C C . SER A 1 331 ? -7.660 -5.689 15.771 1.00 96.69 331 SER A C 1
ATOM 2746 O O . SER A 1 331 ? -7.026 -6.448 15.045 1.00 96.69 331 SER A O 1
ATOM 2748 N N . LEU A 1 332 ? -8.208 -4.558 15.319 1.00 98.06 332 LEU A N 1
ATOM 2749 C CA . LEU A 1 332 ? -8.036 -4.099 13.943 1.00 98.06 332 LEU A CA 1
ATOM 2750 C C . LEU A 1 332 ? -6.564 -3.815 13.622 1.00 98.06 332 LEU A C 1
ATOM 2752 O O . LEU A 1 332 ? -6.093 -4.268 12.583 1.00 98.06 332 LEU A O 1
ATOM 2756 N N . PHE A 1 333 ? -5.828 -3.124 14.501 1.00 98.31 333 PHE A N 1
ATOM 2757 C CA . PHE A 1 333 ? -4.391 -2.897 14.297 1.00 98.31 333 PHE A CA 1
ATOM 2758 C C . PHE A 1 333 ? -3.639 -4.217 14.100 1.00 98.31 333 PHE A C 1
ATOM 2760 O O . PHE A 1 333 ? -2.951 -4.378 13.097 1.00 98.31 333 PHE A O 1
ATOM 2767 N N . ALA A 1 334 ? -3.852 -5.189 14.991 1.00 97.81 334 ALA A N 1
ATOM 2768 C CA . ALA A 1 334 ? -3.202 -6.495 14.902 1.00 97.81 334 ALA A CA 1
ATOM 2769 C C . ALA A 1 334 ? -3.573 -7.260 13.618 1.00 97.81 334 ALA A C 1
ATOM 2771 O O . ALA A 1 334 ? -2.722 -7.890 13.002 1.00 97.81 334 ALA A O 1
ATOM 2772 N N . ILE A 1 335 ? -4.836 -7.193 13.190 1.00 98.00 335 ILE A N 1
ATOM 2773 C CA . ILE A 1 335 ? -5.319 -7.854 11.969 1.00 98.00 335 ILE A CA 1
ATOM 2774 C C . ILE A 1 335 ? -4.690 -7.248 10.710 1.00 98.00 335 ILE A C 1
ATOM 2776 O O . ILE A 1 335 ? -4.343 -7.980 9.785 1.00 98.00 335 ILE A O 1
ATOM 2780 N N . LEU A 1 336 ? -4.529 -5.924 10.670 1.00 98.44 336 LEU A N 1
ATOM 2781 C CA . LEU A 1 336 ? -3.898 -5.233 9.547 1.00 98.44 336 LEU A CA 1
ATOM 2782 C C . LEU A 1 336 ? -2.385 -5.471 9.497 1.00 98.44 336 LEU A C 1
ATOM 2784 O O . LEU A 1 336 ? -1.857 -5.713 8.413 1.00 98.44 336 LEU A O 1
ATOM 2788 N N . GLU A 1 337 ? -1.714 -5.453 10.652 1.00 98.06 337 GLU A N 1
ATOM 2789 C CA . GLU A 1 337 ? -0.300 -5.828 10.792 1.00 98.06 337 GLU A CA 1
ATOM 2790 C C . GLU A 1 337 ? -0.079 -7.267 10.288 1.00 98.06 337 GLU A C 1
ATOM 2792 O O . GLU A 1 337 ? 0.715 -7.487 9.374 1.00 98.06 337 GLU A O 1
ATOM 2797 N N . GLN A 1 338 ? -0.874 -8.221 10.790 1.00 97.88 338 GLN A N 1
ATOM 2798 C CA . GLN A 1 338 ? -0.823 -9.631 10.390 1.00 97.88 338 GLN A CA 1
ATOM 2799 C C . GLN A 1 338 ? -1.032 -9.807 8.883 1.00 97.88 338 GLN A C 1
ATOM 2801 O O . GLN A 1 338 ? -0.284 -10.531 8.230 1.00 97.88 338 GLN A O 1
ATOM 2806 N N . PHE A 1 339 ? -2.037 -9.135 8.310 1.00 98.31 339 PHE A N 1
ATOM 2807 C CA . PHE A 1 339 ? -2.286 -9.198 6.873 1.00 98.31 339 PHE A CA 1
ATOM 2808 C C . PHE A 1 339 ? -1.091 -8.701 6.058 1.00 98.31 339 PHE A C 1
ATOM 2810 O O . PHE A 1 339 ? -0.720 -9.349 5.080 1.00 98.31 339 PHE A O 1
ATOM 2817 N N . ALA A 1 340 ? -0.514 -7.556 6.428 1.00 97.62 340 ALA A N 1
ATOM 2818 C CA . ALA A 1 340 ? 0.591 -6.965 5.685 1.00 97.62 340 ALA A CA 1
ATOM 2819 C C . ALA A 1 340 ? 1.829 -7.867 5.718 1.00 97.62 340 ALA A C 1
ATOM 2821 O O . ALA A 1 340 ? 2.460 -8.070 4.682 1.00 97.62 340 ALA A O 1
ATOM 2822 N N . GLU A 1 341 ? 2.139 -8.461 6.871 1.00 96.25 341 GLU A N 1
ATOM 2823 C CA . GLU A 1 341 ? 3.240 -9.414 7.019 1.00 96.25 341 GLU A CA 1
ATOM 2824 C C . GLU A 1 341 ? 3.008 -10.704 6.219 1.00 96.25 341 GLU A C 1
ATOM 2826 O O . GLU A 1 341 ? 3.898 -11.136 5.479 1.00 96.25 341 GLU A O 1
ATOM 2831 N N . ASP A 1 342 ? 1.811 -11.292 6.310 1.00 97.00 342 ASP A N 1
ATOM 2832 C CA . ASP A 1 342 ? 1.454 -12.513 5.579 1.00 97.00 342 ASP A CA 1
ATOM 2833 C C . ASP A 1 342 ? 1.488 -12.294 4.064 1.00 97.00 342 ASP A C 1
ATOM 2835 O O . ASP A 1 342 ? 2.079 -13.086 3.321 1.00 97.00 342 ASP A O 1
ATOM 2839 N N . PHE A 1 343 ? 0.901 -11.189 3.601 1.00 97.06 343 PHE A N 1
ATOM 2840 C CA . PHE A 1 343 ? 0.894 -10.829 2.190 1.00 97.06 343 PHE A CA 1
ATOM 2841 C C . PHE A 1 343 ? 2.312 -10.562 1.684 1.00 97.06 343 PHE A C 1
ATOM 2843 O O . PHE A 1 343 ? 2.715 -11.092 0.649 1.00 97.06 343 PHE A O 1
ATOM 2850 N N . HIS A 1 344 ? 3.114 -9.815 2.442 1.00 94.75 344 HIS A N 1
ATOM 2851 C CA . HIS A 1 344 ? 4.503 -9.540 2.099 1.00 94.75 344 HIS A CA 1
ATOM 2852 C C . HIS A 1 344 ? 5.342 -10.816 1.992 1.00 94.75 344 HIS A C 1
ATOM 2854 O O . HIS A 1 344 ? 6.084 -10.993 1.023 1.00 94.75 344 HIS A O 1
ATOM 2860 N N . LYS A 1 345 ? 5.203 -11.726 2.961 1.00 93.62 345 LYS A N 1
ATOM 2861 C CA . LYS A 1 345 ? 5.881 -13.023 2.954 1.00 93.62 345 LYS A CA 1
ATOM 2862 C C . LYS A 1 345 ? 5.523 -13.834 1.711 1.00 93.62 345 LYS A C 1
ATOM 2864 O O . LYS A 1 345 ? 6.414 -14.422 1.102 1.00 93.62 345 LYS A O 1
ATOM 2869 N N . HIS A 1 346 ? 4.250 -13.841 1.319 1.00 94.88 346 HIS A N 1
ATOM 2870 C CA . HIS A 1 346 ? 3.801 -14.502 0.094 1.00 94.88 346 HIS A CA 1
ATOM 2871 C C . HIS A 1 346 ? 4.412 -13.867 -1.159 1.00 94.88 346 HIS A C 1
ATOM 2873 O O . HIS A 1 346 ? 4.961 -14.576 -2.002 1.00 94.88 346 HIS A O 1
ATOM 2879 N N . ILE A 1 347 ? 4.387 -12.536 -1.273 1.00 92.06 347 ILE A N 1
ATOM 2880 C CA . ILE A 1 347 ? 4.966 -11.842 -2.432 1.00 92.06 347 ILE A CA 1
ATOM 2881 C C . ILE A 1 347 ? 6.469 -12.096 -2.535 1.00 92.06 347 ILE A C 1
ATOM 2883 O O . ILE A 1 347 ? 6.934 -12.432 -3.617 1.00 92.06 347 ILE A O 1
ATOM 2887 N N . LYS A 1 348 ? 7.211 -12.070 -1.421 1.00 88.31 348 LYS A N 1
ATOM 2888 C CA . LYS A 1 348 ? 8.637 -12.445 -1.387 1.00 88.31 348 LYS A CA 1
ATOM 2889 C C . LYS A 1 348 ? 8.915 -13.859 -1.894 1.00 88.31 348 LYS A C 1
ATOM 2891 O O . LYS A 1 348 ? 10.013 -14.134 -2.352 1.00 88.31 348 LYS A O 1
ATOM 2896 N N . GLN A 1 349 ? 7.960 -14.778 -1.790 1.00 87.69 349 GLN A N 1
ATOM 2897 C CA . GLN A 1 349 ? 8.112 -16.133 -2.325 1.00 87.69 349 GLN A CA 1
ATOM 2898 C C . GLN A 1 349 ? 7.729 -16.203 -3.806 1.00 87.69 349 GLN A C 1
ATOM 2900 O O . GLN A 1 349 ? 8.360 -16.925 -4.576 1.00 87.69 349 GLN A O 1
ATOM 2905 N N . ARG A 1 350 ? 6.695 -15.458 -4.211 1.00 86.50 350 ARG A N 1
ATOM 2906 C CA . ARG A 1 350 ? 6.150 -15.469 -5.575 1.00 86.50 350 ARG A CA 1
ATOM 2907 C C . ARG A 1 350 ? 6.961 -14.625 -6.564 1.00 86.50 350 ARG A C 1
ATOM 2909 O O . ARG A 1 350 ? 6.977 -14.952 -7.754 1.00 86.50 350 ARG A O 1
ATOM 2916 N N . ILE A 1 351 ? 7.574 -13.550 -6.074 1.00 83.12 351 ILE A N 1
ATOM 2917 C CA . ILE A 1 351 ? 8.327 -12.517 -6.797 1.00 83.12 351 ILE A CA 1
ATOM 2918 C C . ILE A 1 351 ? 9.612 -12.266 -5.979 1.00 83.12 351 ILE A C 1
ATOM 2920 O O . ILE A 1 351 ? 9.654 -11.367 -5.137 1.00 83.12 351 ILE A O 1
ATOM 2924 N N . PRO A 1 352 ? 10.623 -13.145 -6.113 1.00 60.47 352 PRO A N 1
ATOM 2925 C CA . PRO A 1 352 ? 11.681 -13.289 -5.119 1.00 60.47 352 PRO A CA 1
ATOM 2926 C C . PRO A 1 352 ? 12.5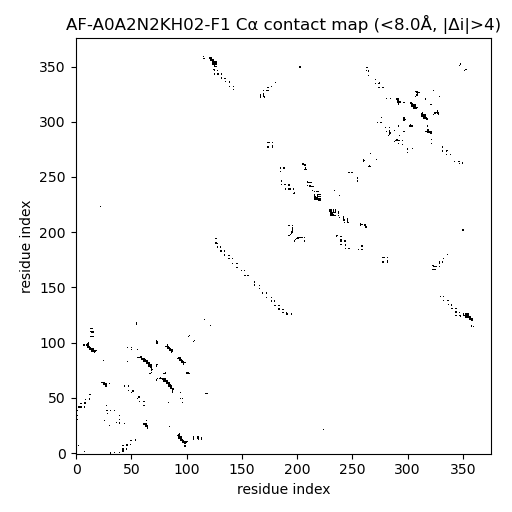79 -12.068 -4.930 1.00 60.47 352 PRO A C 1
ATOM 2928 O O . PRO A 1 352 ? 12.977 -11.811 -3.794 1.00 60.47 352 PRO A O 1
ATOM 2931 N N . THR A 1 353 ? 12.914 -11.302 -5.971 1.00 58.62 353 THR A N 1
ATOM 2932 C CA . THR A 1 353 ? 13.745 -10.092 -5.833 1.00 58.62 353 THR A CA 1
ATOM 2933 C C . THR A 1 353 ? 13.730 -9.274 -7.117 1.00 58.62 353 THR A C 1
ATOM 2935 O O . THR A 1 353 ? 14.034 -9.823 -8.173 1.00 58.62 353 THR A O 1
ATOM 2938 N N . VAL A 1 354 ? 13.452 -7.971 -7.009 1.00 55.69 354 VAL A N 1
ATOM 2939 C CA . VAL A 1 354 ? 13.526 -7.029 -8.148 1.00 55.69 354 VAL A CA 1
ATOM 2940 C C . VAL A 1 354 ? 14.182 -5.694 -7.760 1.00 55.69 354 VAL A C 1
ATOM 2942 O O . VAL A 1 354 ? 14.695 -4.986 -8.620 1.00 55.69 354 VAL A O 1
ATOM 2945 N N . HIS A 1 355 ? 14.246 -5.359 -6.463 1.00 53.34 355 HIS A N 1
ATOM 2946 C CA . HIS A 1 355 ? 14.816 -4.095 -5.983 1.00 53.34 355 HIS A CA 1
ATOM 2947 C C . HIS A 1 355 ? 15.834 -4.304 -4.857 1.00 53.34 355 HIS A C 1
ATOM 2949 O O . HIS A 1 355 ? 15.876 -5.359 -4.218 1.00 53.34 355 HIS A O 1
ATOM 2955 N N . TYR A 1 356 ? 16.633 -3.271 -4.589 1.00 48.19 356 TYR A N 1
ATOM 2956 C CA . TYR A 1 356 ? 17.686 -3.281 -3.578 1.00 48.19 356 TYR A CA 1
ATOM 2957 C C . TYR A 1 356 ? 17.496 -2.136 -2.576 1.00 48.19 356 TYR A C 1
ATOM 2959 O O . TYR A 1 356 ? 17.255 -0.997 -2.963 1.00 48.19 356 TYR A O 1
ATOM 2967 N N . MET A 1 357 ? 17.622 -2.424 -1.277 1.00 40.00 357 MET A N 1
ATOM 2968 C CA . MET A 1 357 ? 17.519 -1.432 -0.197 1.00 40.00 357 MET A CA 1
ATOM 2969 C C . MET A 1 357 ? 18.705 -1.535 0.766 1.00 40.00 357 MET A C 1
ATOM 2971 O O . MET A 1 357 ? 19.239 -2.616 0.994 1.00 40.00 357 MET A O 1
ATOM 2975 N N . SER A 1 358 ? 19.123 -0.428 1.379 1.00 37.16 358 SER A N 1
ATOM 2976 C CA . SER A 1 358 ? 20.182 -0.439 2.398 1.00 37.16 358 SER A CA 1
ATOM 2977 C C . SER A 1 358 ? 19.798 -1.263 3.637 1.00 37.16 358 SER A C 1
ATOM 2979 O O . SER A 1 358 ? 18.693 -1.141 4.161 1.00 37.16 358 SER A O 1
ATOM 2981 N N . LYS A 1 359 ? 20.734 -2.048 4.186 1.00 36.81 359 LYS A N 1
ATOM 2982 C CA . LYS A 1 359 ? 20.564 -2.803 5.448 1.00 36.81 359 LYS A CA 1
ATOM 2983 C C . LYS A 1 359 ? 20.233 -1.917 6.666 1.00 36.81 359 LYS A C 1
ATOM 2985 O O . LYS A 1 359 ? 19.715 -2.413 7.661 1.00 36.81 359 LYS A O 1
ATOM 2990 N N . THR A 1 360 ? 20.511 -0.616 6.590 1.00 37.31 360 THR A N 1
ATOM 2991 C CA . THR A 1 360 ? 20.354 0.358 7.688 1.00 37.31 360 THR A CA 1
ATOM 2992 C C . THR A 1 360 ? 18.911 0.855 7.880 1.00 37.31 360 THR A C 1
ATOM 2994 O O . THR A 1 360 ? 18.618 1.463 8.905 1.00 37.31 360 THR A O 1
ATOM 2997 N N . THR A 1 361 ? 18.004 0.614 6.925 1.00 38.00 361 THR A N 1
ATOM 2998 C CA . THR A 1 361 ? 16.587 1.034 6.991 1.00 38.00 361 THR A CA 1
ATOM 2999 C C . THR A 1 361 ? 15.627 -0.062 7.464 1.00 38.00 361 THR A C 1
ATOM 3001 O O . THR A 1 361 ? 14.435 0.203 7.601 1.00 38.00 361 THR A O 1
ATOM 3004 N N . GLN A 1 362 ? 16.107 -1.276 7.762 1.00 37.25 362 GLN A N 1
ATOM 3005 C CA . GLN A 1 362 ? 15.252 -2.295 8.375 1.00 37.25 362 GLN A CA 1
ATOM 3006 C C . GLN A 1 362 ? 14.956 -1.960 9.848 1.00 37.25 362 GLN A C 1
ATOM 3008 O O . GLN A 1 362 ? 15.871 -1.570 10.580 1.00 37.25 362 GLN A O 1
ATOM 3013 N N . PRO A 1 363 ? 13.713 -2.157 10.330 1.00 37.22 363 PRO A N 1
ATOM 3014 C CA . PRO A 1 363 ? 13.461 -2.218 11.764 1.00 37.22 363 PRO A CA 1
ATOM 3015 C C . PRO A 1 363 ? 14.288 -3.361 12.386 1.00 37.22 363 PRO A C 1
ATOM 3017 O O . PRO A 1 363 ? 14.546 -4.365 11.715 1.00 37.22 363 PRO A O 1
ATOM 3020 N N . PRO A 1 364 ? 14.740 -3.224 13.648 1.00 33.97 364 PRO A N 1
ATOM 3021 C CA . PRO A 1 364 ? 15.564 -4.239 14.295 1.00 33.97 364 PRO A CA 1
ATOM 3022 C C . PRO A 1 364 ? 14.854 -5.594 14.257 1.00 33.97 364 PRO A C 1
ATOM 3024 O O . PRO A 1 364 ? 13.671 -5.691 14.586 1.00 33.97 364 PRO A O 1
ATOM 3027 N N . ALA A 1 365 ? 15.581 -6.636 13.847 1.00 33.44 365 ALA A N 1
ATOM 3028 C CA . ALA A 1 365 ? 15.062 -7.997 13.848 1.00 33.44 365 ALA A CA 1
ATOM 3029 C C . ALA A 1 365 ? 14.547 -8.358 15.256 1.00 33.44 365 ALA A C 1
ATOM 3031 O O . ALA A 1 365 ? 15.190 -7.989 16.247 1.00 33.44 365 ALA A O 1
ATOM 3032 N N . PRO A 1 366 ? 13.410 -9.070 15.375 1.00 33.31 366 PRO A N 1
ATOM 3033 C CA . PRO A 1 366 ? 12.957 -9.551 16.669 1.00 33.31 366 PRO A CA 1
ATOM 3034 C C . PRO A 1 366 ? 14.064 -10.413 17.297 1.00 33.31 366 PRO A C 1
ATOM 3036 O O . PRO A 1 366 ? 14.708 -11.184 16.581 1.00 33.31 366 PRO A O 1
ATOM 3039 N N . PRO A 1 367 ? 14.322 -10.271 18.610 1.00 32.41 367 PRO A N 1
ATOM 3040 C CA . PRO A 1 367 ? 15.398 -10.992 19.267 1.00 32.41 367 PRO A CA 1
ATOM 3041 C C . PRO A 1 367 ? 15.189 -12.494 19.093 1.00 32.41 367 PRO A C 1
ATOM 3043 O O . PRO A 1 367 ? 14.117 -13.025 19.400 1.00 32.41 367 PRO A O 1
ATOM 3046 N N . ASP A 1 368 ? 16.231 -13.147 18.586 1.00 30.11 368 ASP A N 1
ATOM 3047 C CA . ASP A 1 368 ? 16.270 -14.579 18.349 1.00 30.11 368 ASP A CA 1
ATOM 3048 C C . ASP A 1 368 ? 16.007 -15.302 19.675 1.00 30.11 368 ASP A C 1
ATOM 3050 O O . ASP A 1 368 ? 16.802 -15.240 20.619 1.00 30.11 368 ASP A O 1
ATOM 3054 N N . ARG A 1 369 ? 14.839 -15.940 19.790 1.00 37.03 369 ARG A N 1
ATOM 3055 C CA . ARG A 1 369 ? 14.538 -16.819 20.921 1.00 37.03 369 ARG A CA 1
ATOM 3056 C C . ARG A 1 369 ? 15.225 -18.151 20.666 1.00 37.03 369 ARG A C 1
ATOM 3058 O O . ARG A 1 369 ? 14.572 -19.149 20.371 1.00 37.03 369 ARG A O 1
ATOM 3065 N N . SER A 1 370 ? 16.544 -18.161 20.819 1.00 31.31 370 SER A N 1
ATOM 3066 C CA . SER A 1 370 ? 17.291 -19.401 20.984 1.00 31.31 370 SER A CA 1
ATOM 3067 C C . SER A 1 370 ? 16.711 -20.155 22.186 1.00 31.31 370 SER A C 1
ATOM 3069 O O . SER A 1 370 ? 16.539 -19.557 23.255 1.00 31.31 370 SER A O 1
ATOM 3071 N N . PRO A 1 371 ? 16.375 -21.447 22.047 1.00 33.28 371 PRO A N 1
ATOM 3072 C CA . PRO A 1 371 ? 15.880 -22.231 23.162 1.00 33.28 371 PRO A CA 1
ATOM 3073 C C . PRO A 1 371 ? 16.985 -22.325 24.214 1.00 33.28 371 PRO A C 1
ATOM 3075 O O . PRO A 1 371 ? 18.108 -22.733 23.916 1.00 33.28 371 PRO A O 1
ATOM 3078 N N . LEU A 1 372 ? 16.659 -21.922 25.444 1.00 35.50 372 LEU A N 1
ATOM 3079 C CA . LEU A 1 372 ? 17.472 -22.187 26.624 1.00 35.50 372 LEU A CA 1
ATOM 3080 C C . LEU A 1 372 ? 17.798 -23.680 26.645 1.00 35.50 372 LEU A C 1
ATOM 3082 O O . LEU A 1 372 ? 16.918 -24.517 26.848 1.00 35.50 372 LEU A O 1
ATOM 3086 N N . GLY A 1 373 ? 19.065 -23.995 26.388 1.00 30.38 373 GLY A N 1
ATOM 3087 C CA . GLY A 1 373 ? 19.598 -25.332 26.553 1.00 30.38 373 GLY A CA 1
ATOM 3088 C C . GLY A 1 373 ? 19.405 -25.759 27.999 1.00 30.38 373 GLY A C 1
ATOM 3089 O O . GLY A 1 373 ? 19.944 -25.145 28.919 1.00 30.38 373 GLY A O 1
ATOM 3090 N N . CYS A 1 374 ? 18.625 -26.816 28.195 1.00 36.75 374 CYS A N 1
ATOM 3091 C CA . CYS A 1 374 ? 18.706 -27.619 29.397 1.00 36.75 374 CYS A CA 1
ATOM 3092 C C . CYS A 1 374 ? 20.083 -28.290 29.413 1.00 36.75 374 CYS A C 1
ATOM 3094 O O . CYS A 1 374 ? 20.348 -29.193 28.622 1.00 36.75 374 CYS A O 1
ATOM 3096 N N . SER A 1 375 ? 20.943 -27.861 30.325 1.00 37.53 375 SER A N 1
ATOM 3097 C CA . SER A 1 375 ? 22.067 -28.655 30.813 1.00 37.53 375 SER A CA 1
ATOM 3098 C C . SER A 1 375 ? 21.784 -28.971 32.277 1.00 37.53 375 SER A C 1
ATOM 3100 O O . SER A 1 375 ? 21.533 -28.054 33.062 1.00 37.53 375 SER A O 1
ATOM 3102 N N . GLY A 1 376 ? 21.710 -30.272 32.570 1.00 35.59 376 GLY A N 1
ATOM 3103 C CA . GLY A 1 376 ? 21.563 -30.819 33.918 1.00 35.59 376 GLY A CA 1
ATOM 3104 C C . GLY A 1 376 ? 22.863 -30.874 34.699 1.00 35.59 376 GLY A C 1
ATOM 3105 O O . GLY A 1 376 ? 23.879 -30.323 34.213 1.00 35.59 376 GLY A O 1
#

Secondary structure (DSSP, 8-state):
-PPPHHHHHT-EEEEES-----TT-B-HHHHTTTS-HHHHHHHHHHHHHHHHHTT--S-S--EEEEE-GGG--SS-TTSPEEEEEEE-TTT-PEEEEESS----HHHHHHHHHHTT--GGGEEEE-TTHHHHHHHHHHHHHHHHHHHHHHHHHHT-S-HHHHHHHHHHHHHHHHHHHHHHHHHHHHHHHHHHHIIIIIS--TT---PPPP-----GGGPPPSSS---TTGGG---HHHHHHHHHHHHHTS-HHHHHHHHHHHTT----HHHHHHHHHHHHHHHHHHHSTTB--HHHHHHHT-SSEEEEETTEEEEEPTTPBP---HHHHHHHHHHHHHHHHHHHHHHHHHS--SEEEEGGGSPPP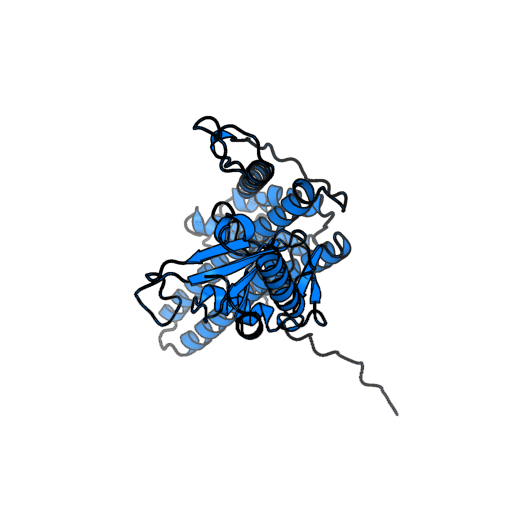PP---------

Mean predicted aligned error: 16.34 Å

Radius of gyration: 27.15 Å; Cα contacts (8 Å, |Δi|>4): 462; chains: 1; bounding box: 73×68×68 Å

Sequence (376 aa):
MLPDQTSIKSYHVYAYTFLDDLSYIKDPYDQFADEDKYKIDDAVRLVGERFRECGWEGDGRIGIVWIPPFLDVGVEDTWGTYVWHVKQRNDGISFLASCVPLDSKRLQDQIDLTSRTSTRNLIPISIIETDVQWFLKSVQEVKADYASSLHFLSQMPSDKIKGKIIRNLTLYCQGIVVRYFQEFLDECYLRILIETIEDGNPHKIKLRKSQIKVDNASYLPEDDDVSDEGATWLTIRGFIRDMWIAYKWEPFKNRTDMLFKSTDYVIATALFDEIKKHVIIRNCMQHHEGRLDRDSLNQLGKDKIPMKKDRDVYYIDVWKPITIFDDELYSLFAILEQFAEDFHKHIKQRIPTVHYMSKTTQPPAPPDRSPLGCSG

Nearest PDB structures (foldseek):
  8ftx-assembly1_A  TM=2.077E-01  e=1.475E+00  Salmonella enterica subsp. enterica serovar Typhimurium
  8hnh-assembly1_A  TM=1.741E-01  e=5.726E+00  Homo sapiens